Protein AF-0000000085016915 (afdb_homodimer)

Structure (mmCIF, N/CA/C/O backbone):
data_AF-0000000085016915-model_v1
#
loop_
_entity.id
_entity.type
_entity.pdbx_description
1 polymer 'Precorrin-3B C17-methyltransferase'
#
loop_
_atom_site.group_PDB
_atom_site.id
_atom_site.type_symbol
_atom_site.label_atom_id
_atom_site.label_alt_id
_atom_site.label_comp_id
_atom_site.label_asym_id
_atom_site.label_entity_id
_atom_site.label_seq_id
_atom_site.pdbx_PDB_ins_code
_atom_site.Cartn_x
_atom_site.Cartn_y
_atom_site.Cartn_z
_atom_site.occupancy
_atom_site.B_iso_or_equiv
_atom_site.auth_seq_id
_atom_site.auth_comp_id
_atom_site.auth_asym_id
_atom_site.auth_atom_id
_atom_site.pdbx_PDB_model_num
ATOM 1 N N . MET A 1 1 ? -6.438 33.406 -7.824 1 53.5 1 MET A N 1
ATOM 2 C CA . MET A 1 1 ? -6.91 32.062 -8.109 1 53.5 1 MET A CA 1
ATOM 3 C C . MET A 1 1 ? -6.578 31.109 -6.969 1 53.5 1 MET A C 1
ATOM 5 O O . MET A 1 1 ? -5.59 31.312 -6.258 1 53.5 1 MET A O 1
ATOM 9 N N . VAL A 1 2 ? -7.516 30.344 -6.555 1 69.5 2 VAL A N 1
ATOM 10 C CA . VAL A 1 2 ? -7.273 29.547 -5.352 1 69.5 2 VAL A CA 1
ATOM 11 C C . VAL A 1 2 ? -6.09 28.609 -5.578 1 69.5 2 VAL A C 1
ATOM 13 O O . VAL A 1 2 ? -5.988 27.969 -6.625 1 69.5 2 VAL A O 1
ATOM 16 N N . LYS A 1 3 ? -5.094 28.734 -4.688 1 90.44 3 LYS A N 1
ATOM 17 C CA . LYS A 1 3 ? -3.891 27.922 -4.809 1 90.44 3 LYS A CA 1
ATOM 18 C C . LYS A 1 3 ? -4.035 26.609 -4.035 1 90.44 3 LYS A C 1
ATOM 20 O O . LYS A 1 3 ? -4.961 26.453 -3.236 1 90.44 3 LYS A O 1
ATOM 25 N N . ILE A 1 4 ? -3.268 25.656 -4.523 1 97.62 4 ILE A N 1
ATOM 26 C CA . ILE A 1 4 ? -3.412 24.312 -3.98 1 97.62 4 ILE A CA 1
ATOM 27 C C . ILE A 1 4 ? -2.057 23.797 -3.498 1 97.62 4 ILE A C 1
ATOM 29 O O . ILE A 1 4 ? -1.033 24.031 -4.145 1 97.62 4 ILE A O 1
ATOM 33 N N . LEU A 1 5 ? -2.033 23.219 -2.342 1 98.81 5 LEU A N 1
ATOM 34 C CA . LEU A 1 5 ? -0.915 22.391 -1.915 1 98.81 5 LEU A CA 1
ATOM 35 C C . LEU A 1 5 ? -1.153 20.938 -2.281 1 98.81 5 LEU A C 1
ATOM 37 O O . LEU A 1 5 ? -2.029 20.281 -1.71 1 98.81 5 LEU A O 1
ATOM 41 N N . TYR A 1 6 ? -0.37 20.453 -3.234 1 98.81 6 TYR A N 1
ATOM 42 C CA . TYR A 1 6 ? -0.373 19.031 -3.578 1 98.81 6 TYR A CA 1
ATOM 43 C C . TYR A 1 6 ? 0.656 18.266 -2.752 1 98.81 6 TYR A C 1
ATOM 45 O O . TYR A 1 6 ? 1.83 18.641 -2.711 1 98.81 6 TYR A O 1
ATOM 53 N N . ILE A 1 7 ? 0.239 17.266 -2.055 1 98.88 7 ILE A N 1
ATOM 54 C CA . ILE A 1 7 ? 1.171 16.359 -1.405 1 98.88 7 ILE A CA 1
ATOM 55 C C . ILE A 1 7 ? 1.367 15.117 -2.273 1 98.88 7 ILE A C 1
ATOM 57 O O . ILE A 1 7 ? 0.506 14.234 -2.312 1 98.88 7 ILE A O 1
ATOM 61 N N . VAL A 1 8 ? 2.555 14.969 -2.854 1 98.81 8 VAL A N 1
ATOM 62 C CA . VAL A 1 8 ? 2.719 14.102 -4.012 1 98.81 8 VAL A CA 1
ATOM 63 C C . VAL A 1 8 ? 3.625 12.922 -3.652 1 98.81 8 VAL A C 1
ATOM 65 O O . VAL A 1 8 ? 4.773 13.125 -3.246 1 98.81 8 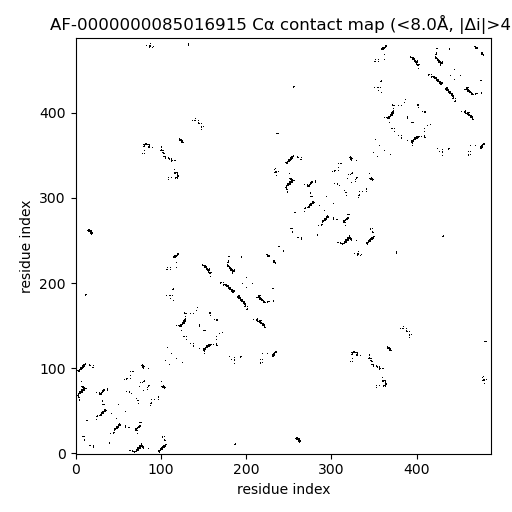VAL A O 1
ATOM 68 N N . GLY A 1 9 ? 3.043 11.711 -3.779 1 98.62 9 GLY A N 1
ATOM 69 C CA . GLY A 1 9 ? 3.871 10.523 -3.729 1 98.62 9 GLY A CA 1
ATOM 70 C C . GLY A 1 9 ? 4.504 10.18 -5.062 1 98.62 9 GLY A C 1
ATOM 71 O O . GLY A 1 9 ? 3.805 10.008 -6.062 1 98.62 9 GLY A O 1
ATOM 72 N N . ILE A 1 10 ? 5.84 9.938 -5.082 1 97.94 10 ILE A N 1
ATOM 73 C CA . ILE A 1 10 ? 6.5 9.695 -6.359 1 97.94 10 ILE A CA 1
ATOM 74 C C . ILE A 1 10 ? 7.023 8.266 -6.41 1 97.94 10 ILE A C 1
ATOM 76 O O . ILE A 1 10 ? 7.832 7.918 -7.277 1 97.94 10 ILE A O 1
ATOM 80 N N . GLY A 1 11 ? 6.562 7.418 -5.508 1 97.06 11 GLY A N 1
ATOM 81 C CA . GLY A 1 11 ? 7.117 6.078 -5.406 1 97.06 11 GLY A CA 1
ATOM 82 C C . GLY A 1 11 ? 8.602 6.07 -5.09 1 97.06 11 GLY A C 1
ATOM 83 O O . GLY A 1 11 ? 9.047 6.723 -4.145 1 97.06 11 GLY A O 1
ATOM 84 N N . SER A 1 12 ? 9.398 5.246 -5.703 1 93.62 12 SER A N 1
ATOM 85 C CA . SER A 1 12 ? 10.844 5.234 -5.539 1 93.62 12 SER A CA 1
ATOM 86 C C . SER A 1 12 ? 11.531 6.078 -6.609 1 93.62 12 SER A C 1
ATOM 88 O O . SER A 1 12 ? 12.727 5.918 -6.859 1 93.62 12 SER A O 1
ATOM 90 N N . GLY A 1 13 ? 10.758 6.809 -7.223 1 85.56 13 GLY A N 1
ATOM 91 C CA . GLY A 1 13 ? 11.297 7.656 -8.273 1 85.56 13 GLY A CA 1
ATOM 92 C C . GLY A 1 13 ? 10.875 7.215 -9.664 1 85.56 13 GLY A C 1
ATOM 93 O O . GLY A 1 13 ? 10.109 6.266 -9.82 1 85.56 13 GLY A O 1
ATOM 94 N N . GLU A 1 14 ? 11.266 7.746 -10.703 1 85.75 14 GLU A N 1
ATOM 95 C CA . GLU A 1 14 ? 11.055 7.801 -12.148 1 85.75 14 GLU A CA 1
ATOM 96 C C . GLU A 1 14 ? 10.125 6.684 -12.617 1 85.75 14 GLU A C 1
ATOM 98 O O . GLU A 1 14 ? 8.977 6.934 -12.969 1 85.75 14 GLU A O 1
ATOM 103 N N . LYS A 1 15 ? 10.5 5.359 -12.477 1 94.44 15 LYS A N 1
ATOM 104 C CA . LYS A 1 15 ? 9.727 4.301 -13.125 1 94.44 15 LYS A CA 1
ATOM 105 C C . LYS A 1 15 ? 8.414 4.051 -12.398 1 94.44 15 LYS A C 1
ATOM 107 O O . LYS A 1 15 ? 7.461 3.531 -12.984 1 94.44 15 LYS A O 1
ATOM 112 N N . PHE A 1 16 ? 8.312 4.598 -11.133 1 96.75 16 PHE A N 1
ATOM 113 C CA . PHE A 1 16 ? 7.129 4.328 -10.328 1 96.75 16 PHE A CA 1
ATOM 114 C C . PHE A 1 16 ? 6.227 5.555 -10.266 1 96.75 16 PHE A C 1
ATOM 116 O O . PHE A 1 16 ? 5.184 5.535 -9.602 1 96.75 16 PHE A O 1
ATOM 123 N N . LEU A 1 17 ? 6.664 6.578 -10.961 1 97.56 17 LEU A N 1
ATOM 124 C CA . LEU A 1 17 ? 5.891 7.816 -11 1 97.56 17 LEU A CA 1
ATOM 125 C C . LEU A 1 17 ? 4.574 7.613 -11.734 1 97.56 17 LEU A C 1
ATOM 127 O O . LEU A 1 17 ? 4.551 7.047 -12.828 1 97.56 17 LEU A O 1
ATOM 131 N N . THR A 1 18 ? 3.449 8.023 -11.117 1 98.12 18 THR A N 1
ATOM 132 C CA . THR A 1 18 ? 2.145 7.918 -11.766 1 98.12 18 THR A CA 1
ATOM 133 C C . THR A 1 18 ? 1.938 9.062 -12.75 1 98.12 18 THR A C 1
ATOM 135 O O . THR A 1 18 ? 2.607 10.094 -12.664 1 98.12 18 THR A O 1
ATOM 138 N N . LYS A 1 19 ? 0.995 8.859 -13.609 1 97.12 19 LYS A N 1
ATOM 139 C CA . LYS A 1 19 ? 0.66 9.906 -14.562 1 97.12 19 LYS A CA 1
ATOM 140 C C . LYS A 1 19 ? 0.18 11.172 -13.844 1 97.12 19 LYS A C 1
ATOM 142 O O . LYS A 1 19 ? 0.565 12.281 -14.211 1 97.12 19 LYS A O 1
ATOM 147 N N . GLU A 1 20 ? -0.612 10.992 -12.859 1 97.75 20 GLU A N 1
ATOM 148 C CA . GLU A 1 20 ? -1.134 12.133 -12.109 1 97.75 20 GLU A CA 1
ATOM 149 C C . GLU A 1 20 ? -0.011 12.891 -11.406 1 97.75 20 GLU A C 1
ATOM 151 O O . GLU A 1 20 ? 0.02 14.117 -11.422 1 97.75 20 GLU A O 1
ATOM 156 N N . ALA A 1 21 ? 0.894 12.148 -10.781 1 98.31 21 ALA A N 1
ATOM 157 C CA . ALA A 1 21 ? 2.025 12.789 -10.109 1 98.31 21 ALA A CA 1
ATOM 158 C C . ALA A 1 21 ? 2.867 13.586 -11.094 1 98.31 21 ALA A C 1
ATOM 160 O O . ALA A 1 21 ? 3.26 14.727 -10.812 1 98.31 21 ALA A O 1
ATOM 161 N N . GLU A 1 22 ? 3.129 13 -12.188 1 97.5 22 GLU A N 1
ATOM 162 C CA . GLU A 1 22 ? 3.924 13.664 -13.211 1 97.5 22 GLU A CA 1
ATOM 163 C C . GLU A 1 22 ? 3.248 14.953 -13.688 1 97.5 22 GLU A C 1
ATOM 165 O O . GLU A 1 22 ? 3.904 15.984 -13.836 1 97.5 22 GLU A O 1
ATOM 170 N N . GLU A 1 23 ? 1.986 14.852 -13.977 1 97.69 23 GLU A N 1
ATOM 171 C CA . GLU A 1 23 ? 1.222 16.016 -14.422 1 97.69 23 GLU A CA 1
ATOM 172 C C . GLU A 1 23 ? 1.3 17.156 -13.406 1 97.69 23 GLU A C 1
ATOM 174 O O . GLU A 1 23 ? 1.503 18.312 -13.781 1 97.69 23 GLU A O 1
ATOM 179 N N . ILE A 1 24 ? 1.139 16.844 -12.18 1 98.25 24 ILE A N 1
ATOM 180 C CA . ILE A 1 24 ? 1.139 17.844 -11.117 1 98.25 24 ILE A CA 1
ATOM 181 C C . ILE A 1 24 ? 2.527 18.469 -10.992 1 98.25 24 ILE A C 1
ATOM 183 O O . ILE A 1 24 ? 2.66 19.688 -10.906 1 98.25 24 ILE A O 1
ATOM 187 N N . LEU A 1 25 ? 3.564 17.656 -11.039 1 98.25 25 LEU A N 1
ATOM 188 C CA . LEU A 1 25 ? 4.926 18.156 -10.891 1 98.25 25 LEU A CA 1
ATOM 189 C C . LEU A 1 25 ? 5.297 19.078 -12.055 1 98.25 25 LEU A C 1
ATOM 191 O O . LEU A 1 25 ? 6.113 19.984 -11.898 1 98.25 25 LEU A O 1
ATOM 195 N N . ASN A 1 26 ? 4.676 18.875 -13.172 1 98.12 26 ASN A N 1
ATOM 196 C CA . ASN A 1 26 ? 4.934 19.703 -14.344 1 98.12 26 ASN A CA 1
ATOM 197 C C . ASN A 1 26 ? 4.219 21.047 -14.25 1 98.12 26 ASN A C 1
ATOM 199 O O . ASN A 1 26 ? 4.625 22.031 -14.891 1 98.12 26 ASN A O 1
ATOM 203 N N . LYS A 1 27 ? 3.225 21.156 -13.453 1 97.56 27 LYS A N 1
ATOM 204 C CA . LYS A 1 27 ? 2.379 22.344 -13.555 1 97.56 27 LYS A CA 1
ATOM 205 C C . LYS A 1 27 ? 2.541 23.25 -12.336 1 97.56 27 LYS A C 1
ATOM 207 O O . LYS A 1 27 ? 2.197 24.438 -12.383 1 97.56 27 LYS A O 1
ATOM 212 N N . VAL A 1 28 ? 3.061 22.781 -11.227 1 98.5 28 VAL A N 1
ATOM 213 C CA . VAL A 1 28 ? 3.125 23.547 -9.992 1 98.5 28 VAL A CA 1
ATOM 214 C C . VAL A 1 28 ? 4.137 24.688 -10.141 1 98.5 28 VAL A C 1
ATOM 216 O O . VAL A 1 28 ? 4.965 24.672 -11.055 1 98.5 28 VAL A O 1
ATOM 219 N N . ASP A 1 29 ? 3.992 25.641 -9.227 1 98.56 29 ASP A N 1
ATOM 220 C CA . ASP A 1 29 ? 4.883 26.797 -9.219 1 98.56 29 ASP A CA 1
ATOM 221 C C . ASP A 1 29 ? 6.141 26.531 -8.398 1 98.56 29 ASP A C 1
ATOM 223 O O . ASP A 1 29 ? 7.18 27.156 -8.617 1 98.56 29 ASP A O 1
ATOM 227 N N . LEU A 1 30 ? 6.047 25.641 -7.496 1 98.81 30 LEU A N 1
ATOM 228 C CA . LEU A 1 30 ? 7.125 25.359 -6.551 1 98.81 30 LEU A CA 1
ATOM 229 C C . LEU A 1 30 ? 7.078 23.906 -6.086 1 98.81 30 LEU A C 1
ATOM 231 O O . LEU A 1 30 ? 5.996 23.375 -5.82 1 98.81 30 LEU A O 1
ATOM 235 N N . ILE A 1 31 ? 8.25 23.297 -5.992 1 98.88 31 ILE A N 1
ATOM 236 C CA . ILE A 1 31 ? 8.391 21.969 -5.406 1 98.88 31 ILE A CA 1
ATOM 237 C C . ILE A 1 31 ? 9.133 22.062 -4.074 1 98.88 31 ILE A C 1
ATOM 239 O O . ILE A 1 31 ? 10.172 22.734 -3.979 1 98.88 31 ILE A O 1
ATOM 243 N N . VAL A 1 32 ? 8.594 21.516 -3.035 1 98.88 32 VAL A N 1
ATOM 244 C CA . VAL A 1 32 ? 9.188 21.406 -1.707 1 98.88 32 VAL A CA 1
ATOM 245 C C . VAL A 1 32 ? 9.469 19.938 -1.39 1 98.88 32 VAL A C 1
ATOM 247 O O . VAL A 1 32 ? 8.594 19.094 -1.533 1 98.88 32 VAL A O 1
ATOM 250 N N . CYS A 1 33 ? 10.75 19.641 -0.994 1 98.12 33 CYS A N 1
ATOM 251 C CA . CYS A 1 33 ? 11.055 18.25 -0.702 1 98.12 33 CYS A CA 1
ATOM 252 C C . CYS A 1 33 ? 12.281 18.125 0.188 1 98.12 33 CYS A C 1
ATOM 254 O O . CYS A 1 33 ? 12.93 19.125 0.491 1 98.12 33 CYS A O 1
ATOM 256 N N . TYR A 1 34 ? 12.453 16.906 0.737 1 97.12 34 TYR A N 1
ATOM 257 C CA . TYR A 1 34 ? 13.719 16.547 1.373 1 97.12 34 TYR A CA 1
ATOM 258 C C . TYR A 1 34 ? 14.875 16.641 0.39 1 97.12 34 TYR A C 1
ATOM 260 O O . TYR A 1 34 ? 14.742 16.266 -0.777 1 97.12 34 TYR A O 1
ATOM 268 N N . SER A 1 35 ? 15.969 17.094 0.905 1 97.44 35 SER A N 1
ATOM 269 C CA . SER A 1 35 ? 17.125 17.312 0.035 1 97.44 35 SER A CA 1
ATOM 270 C C . SER A 1 35 ? 17.5 16.031 -0.709 1 97.44 35 SER A C 1
ATOM 272 O O . SER A 1 35 ? 17.953 16.078 -1.852 1 97.44 35 SER A O 1
ATOM 274 N N . GLY A 1 36 ? 17.297 14.906 -0.081 1 93.56 36 GLY A N 1
ATOM 275 C CA . GLY A 1 36 ? 17.641 13.625 -0.691 1 93.56 36 GLY A CA 1
ATOM 276 C C . GLY A 1 36 ? 16.719 13.258 -1.844 1 93.56 36 GLY A C 1
ATOM 277 O O . GLY A 1 36 ? 17.031 12.352 -2.619 1 93.56 36 GLY A O 1
ATOM 278 N N . TYR A 1 37 ? 15.633 14 -1.996 1 95.06 37 TYR A N 1
ATOM 279 C CA . TYR A 1 37 ? 14.672 13.688 -3.047 1 95.06 37 TYR A CA 1
ATOM 280 C C . TYR A 1 37 ? 14.82 14.641 -4.223 1 95.06 37 TYR A C 1
ATOM 282 O O . TYR A 1 37 ? 14.164 14.469 -5.258 1 95.06 37 TYR A O 1
ATOM 290 N N . LYS A 1 38 ? 15.648 15.633 -4.113 1 96.69 38 LYS A N 1
ATOM 291 C CA . LYS A 1 38 ? 15.812 16.656 -5.141 1 96.69 38 LYS A CA 1
ATOM 292 C C . LYS A 1 38 ? 16.141 16.031 -6.492 1 96.69 38 LYS A C 1
ATOM 294 O O . LYS A 1 38 ? 15.641 16.469 -7.527 1 96.69 38 LYS A O 1
ATOM 299 N N . LYS A 1 39 ? 16.953 14.984 -6.539 1 95.12 39 LYS A N 1
ATOM 300 C CA . LYS A 1 39 ? 17.406 14.344 -7.77 1 95.12 39 LYS A CA 1
ATOM 301 C C . LYS A 1 39 ? 16.234 13.789 -8.57 1 95.12 39 LYS A C 1
ATOM 303 O O . LYS A 1 39 ? 16.328 13.641 -9.789 1 95.12 39 LYS A O 1
ATOM 308 N N . TYR A 1 40 ? 15.164 13.562 -7.906 1 95.38 40 TYR A N 1
ATOM 309 C CA . TYR A 1 40 ? 14.016 12.961 -8.578 1 95.38 40 TYR A CA 1
ATOM 310 C C . TYR A 1 40 ? 13.125 14.023 -9.195 1 95.38 40 TYR A C 1
ATOM 312 O O . TYR A 1 40 ? 12.258 13.719 -10.023 1 95.38 40 TYR A O 1
ATOM 320 N N . VAL A 1 41 ? 13.305 15.312 -8.82 1 97.25 41 VAL A N 1
ATOM 321 C CA . VAL A 1 41 ? 12.297 16.281 -9.219 1 97.25 41 VAL A CA 1
ATOM 322 C C . VAL A 1 41 ? 12.953 17.453 -9.953 1 97.25 41 VAL A C 1
ATOM 324 O O . VAL A 1 41 ? 12.266 18.312 -10.516 1 97.25 41 VAL A O 1
ATOM 327 N N . GLU A 1 42 ? 14.227 17.484 -10.062 1 97.31 42 GLU A N 1
ATOM 328 C CA . GLU A 1 42 ? 14.938 18.578 -10.719 1 97.31 42 GLU A CA 1
ATOM 329 C C . GLU A 1 42 ? 14.594 18.656 -12.203 1 97.31 42 GLU A C 1
ATOM 331 O O . GLU A 1 42 ? 14.594 19.75 -12.781 1 97.31 42 GLU A O 1
ATOM 336 N N . LYS A 1 43 ? 14.242 17.609 -12.766 1 96.88 43 LYS A N 1
ATOM 337 C CA . LYS A 1 43 ? 13.969 17.531 -14.195 1 96.88 43 LYS A CA 1
ATOM 338 C C . LYS A 1 43 ? 12.758 18.375 -14.57 1 96.88 43 LYS A C 1
ATOM 340 O O . LYS A 1 43 ? 12.578 18.703 -15.742 1 96.88 43 LYS A O 1
ATOM 345 N N . TYR A 1 44 ? 11.977 18.703 -13.664 1 97.69 44 TYR A N 1
ATOM 346 C CA . TYR A 1 44 ? 10.742 19.422 -13.977 1 97.69 44 TYR A CA 1
ATOM 347 C C . TYR A 1 44 ? 11 20.922 -14.117 1 97.69 44 TYR A C 1
ATOM 349 O O . TYR A 1 44 ? 10.094 21.672 -14.469 1 97.69 44 TYR A O 1
ATOM 357 N N . ASN A 1 45 ? 12.18 21.391 -13.828 1 97.94 45 ASN A N 1
ATOM 358 C CA . ASN A 1 45 ? 12.641 22.766 -14.047 1 97.94 45 ASN A CA 1
ATOM 359 C C . ASN A 1 45 ? 11.742 23.766 -13.336 1 97.94 45 ASN A C 1
ATOM 361 O O . ASN A 1 45 ? 11.32 24.766 -13.938 1 97.94 45 ASN A O 1
ATOM 365 N N . LYS A 1 46 ? 11.328 23.406 -12.117 1 98.38 46 LYS A N 1
ATOM 366 C CA . LYS A 1 46 ? 10.609 24.297 -11.211 1 98.38 46 LYS A CA 1
ATOM 367 C C . LYS A 1 46 ? 11.516 24.766 -10.07 1 98.38 46 LYS A C 1
ATOM 369 O O . LYS A 1 46 ? 12.484 24.078 -9.727 1 98.38 46 LYS A O 1
ATOM 374 N N . PRO A 1 47 ? 11.242 26.031 -9.547 1 98.62 47 PRO A N 1
ATOM 375 C CA . PRO A 1 47 ? 11.914 26.328 -8.281 1 98.62 47 PRO A CA 1
ATOM 376 C C . PRO A 1 47 ? 11.742 25.219 -7.242 1 98.62 47 PRO A C 1
ATOM 378 O O . PRO A 1 47 ? 10.664 24.625 -7.141 1 98.62 47 PRO A O 1
ATOM 381 N N . ILE A 1 48 ? 12.859 24.875 -6.504 1 98.69 48 ILE A N 1
ATOM 382 C CA . ILE A 1 48 ? 12.844 23.812 -5.512 1 98.69 48 ILE A CA 1
ATOM 383 C C . ILE A 1 48 ? 13.328 24.359 -4.164 1 98.69 48 ILE A C 1
ATOM 385 O O . ILE A 1 48 ? 14.352 25.031 -4.094 1 98.69 48 ILE A O 1
ATOM 389 N N . PHE A 1 49 ? 12.547 24.094 -3.127 1 98.62 49 PHE A N 1
ATOM 390 C CA . PHE A 1 49 ? 12.953 24.344 -1.745 1 98.62 49 PHE A CA 1
ATOM 391 C C . PHE A 1 49 ? 13.188 23.016 -1.017 1 98.62 49 PHE A C 1
ATOM 393 O O . PHE A 1 49 ? 12.359 22.109 -1.092 1 98.62 49 PHE A O 1
ATOM 400 N N . THR A 1 50 ? 14.32 22.891 -0.325 1 98.12 50 THR A N 1
ATOM 401 C CA . THR A 1 50 ? 14.625 21.641 0.367 1 98.12 50 THR A CA 1
ATOM 402 C C . THR A 1 50 ? 14.992 21.906 1.823 1 98.12 50 THR A C 1
ATOM 404 O O . THR A 1 50 ? 15.375 23.016 2.18 1 98.12 50 THR A O 1
ATOM 407 N N . THR A 1 51 ? 14.688 21.016 2.627 1 96.56 51 THR A N 1
ATOM 408 C CA . THR A 1 51 ? 15.234 20.938 3.977 1 96.56 51 THR A CA 1
ATOM 409 C C . THR A 1 51 ? 15.953 19.609 4.191 1 96.56 51 THR A C 1
ATOM 411 O O . THR A 1 51 ? 15.766 18.672 3.426 1 96.56 51 THR A O 1
ATOM 414 N N . GLY A 1 52 ? 16.812 19.594 5.227 1 92.62 52 GLY A N 1
ATOM 415 C CA . GLY A 1 52 ? 17.5 18.375 5.582 1 92.62 52 GLY A CA 1
ATOM 416 C C . GLY A 1 52 ? 16.656 17.422 6.406 1 92.62 52 GLY A C 1
ATOM 417 O O . GLY A 1 52 ? 15.438 17.594 6.5 1 92.62 52 GLY A O 1
ATOM 418 N N . MET A 1 53 ? 17.391 16.469 6.969 1 86.69 53 MET A N 1
ATOM 419 C CA . MET A 1 53 ? 16.75 15.469 7.801 1 86.69 53 MET A CA 1
ATOM 420 C C . MET A 1 53 ? 16.234 16.078 9.102 1 86.69 53 MET A C 1
ATOM 422 O O . MET A 1 53 ? 16.828 17.031 9.617 1 86.69 53 MET A O 1
ATOM 426 N N . LYS A 1 54 ? 15.125 15.594 9.664 1 87.44 54 LYS A N 1
ATOM 427 C CA . LYS A 1 54 ? 14.516 15.969 10.93 1 87.44 54 LYS A CA 1
ATOM 428 C C . LYS A 1 54 ? 13.969 17.391 10.883 1 87.44 54 LYS A C 1
ATOM 430 O O . LYS A 1 54 ? 13.867 18.062 11.922 1 87.44 54 LYS A O 1
ATOM 435 N N . LYS A 1 55 ? 13.633 17.828 9.719 1 95 55 LYS A N 1
ATOM 436 C CA . LYS A 1 55 ? 13.07 19.156 9.531 1 95 55 LYS A CA 1
ATOM 437 C C . LYS A 1 55 ? 11.703 19.094 8.844 1 95 55 LYS A C 1
ATOM 439 O O . LYS A 1 55 ? 11.375 19.953 8.031 1 95 55 LYS A O 1
ATOM 444 N N . GLU A 1 56 ? 10.977 18.031 9.164 1 96.56 56 GLU A N 1
ATOM 445 C CA . GLU A 1 56 ? 9.664 17.797 8.562 1 96.56 56 GLU A CA 1
ATOM 446 C C . GLU A 1 56 ? 8.703 18.938 8.867 1 96.56 56 GLU A C 1
ATOM 448 O O . GLU A 1 56 ? 7.977 19.391 7.98 1 96.56 56 GLU A O 1
ATOM 453 N N . ILE A 1 57 ? 8.672 19.422 10.094 1 97.38 57 ILE A N 1
ATOM 454 C CA . ILE A 1 57 ? 7.758 20.484 10.484 1 97.38 57 ILE A CA 1
ATOM 455 C C . ILE A 1 57 ? 8.07 21.766 9.695 1 97.38 57 ILE A C 1
ATOM 457 O O . ILE A 1 57 ? 7.164 22.391 9.141 1 97.38 57 ILE A O 1
ATOM 461 N N . GLU A 1 58 ? 9.32 22.062 9.594 1 97.5 58 GLU A N 1
ATOM 462 C CA . GLU A 1 58 ? 9.75 23.219 8.82 1 97.5 58 GLU A CA 1
ATOM 463 C C . GLU A 1 58 ? 9.359 23.078 7.352 1 97.5 58 GLU A C 1
ATOM 465 O O . GLU A 1 58 ? 8.867 24.016 6.742 1 97.5 58 GLU A O 1
ATOM 470 N N . ARG A 1 59 ? 9.594 21.984 6.816 1 98.25 59 ARG A N 1
ATOM 471 C CA . ARG A 1 59 ? 9.297 21.703 5.418 1 98.25 59 ARG A CA 1
ATOM 472 C C . ARG A 1 59 ? 7.812 21.875 5.125 1 98.25 59 ARG A C 1
ATOM 474 O O . ARG A 1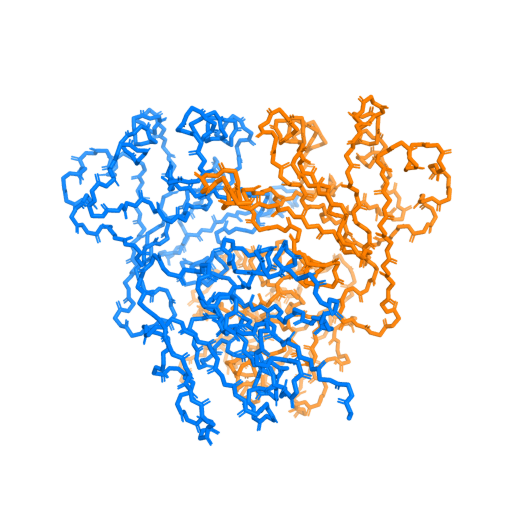 59 ? 7.438 22.5 4.133 1 98.25 59 ARG A O 1
ATOM 481 N N . VAL A 1 60 ? 7.004 21.328 5.984 1 98.56 60 VAL A N 1
ATOM 482 C CA . VAL A 1 60 ? 5.559 21.391 5.797 1 98.56 60 VAL A CA 1
ATOM 483 C C . VAL A 1 60 ? 5.074 22.828 5.988 1 98.56 60 VAL A C 1
ATOM 485 O O . VAL A 1 60 ? 4.234 23.312 5.227 1 98.56 60 VAL A O 1
ATOM 488 N N . LYS A 1 61 ? 5.555 23.531 7.004 1 98.19 61 LYS A N 1
ATOM 489 C CA . LYS A 1 61 ? 5.176 24.922 7.223 1 98.19 61 LYS A CA 1
ATOM 490 C C . LYS A 1 61 ? 5.512 25.781 6.008 1 98.19 61 LYS A C 1
ATOM 492 O O . LYS A 1 61 ? 4.715 26.625 5.602 1 98.19 61 LYS A O 1
ATOM 497 N N . LYS A 1 62 ? 6.691 25.516 5.473 1 98.31 62 LYS A N 1
ATOM 498 C CA . LYS A 1 62 ? 7.102 26.25 4.277 1 98.31 62 LYS A CA 1
ATOM 499 C C . LYS A 1 62 ? 6.145 25.984 3.117 1 98.31 62 LYS A C 1
ATOM 501 O O . LYS A 1 62 ? 5.738 26.906 2.418 1 98.31 62 LYS A O 1
ATOM 506 N N . ALA A 1 63 ? 5.863 24.719 2.889 1 98.69 63 ALA A N 1
ATOM 507 C CA . ALA A 1 63 ? 4.949 24.359 1.812 1 98.69 63 ALA A CA 1
ATOM 508 C C . ALA A 1 63 ? 3.594 25.031 1.983 1 98.69 63 ALA A C 1
ATOM 510 O O . ALA A 1 63 ? 3.039 25.578 1.023 1 98.69 63 ALA A O 1
ATOM 511 N N . LEU A 1 64 ? 3.068 25.031 3.191 1 98.56 64 LEU A N 1
ATOM 512 C CA . LEU A 1 64 ? 1.783 25.656 3.482 1 98.56 64 LEU A CA 1
ATOM 513 C C . LEU A 1 64 ? 1.848 27.156 3.258 1 98.56 64 LEU A C 1
ATOM 515 O O . LEU A 1 64 ? 0.938 27.75 2.666 1 98.56 64 LEU A O 1
ATOM 519 N N . GLU A 1 65 ? 2.875 27.75 3.748 1 98.06 65 GLU A N 1
ATOM 520 C CA . GLU A 1 65 ? 3.045 29.188 3.58 1 98.06 65 GLU A CA 1
ATOM 521 C C . GLU A 1 65 ? 3.074 29.578 2.104 1 98.06 65 GLU A C 1
ATOM 523 O O . GLU A 1 65 ? 2.383 30.5 1.684 1 98.06 65 GLU A O 1
ATOM 528 N N . GLU A 1 66 ? 3.822 28.859 1.327 1 98.12 66 GLU A N 1
ATOM 529 C CA . GLU A 1 66 ? 3.967 29.156 -0.095 1 98.12 66 GLU A CA 1
ATOM 530 C C . GLU A 1 66 ? 2.67 28.875 -0.852 1 98.12 66 GLU A C 1
ATOM 532 O O . GLU A 1 66 ? 2.375 29.547 -1.851 1 98.12 66 GLU A O 1
ATOM 537 N N . ALA A 1 67 ? 1.921 27.953 -0.392 1 98.19 67 ALA A N 1
ATOM 538 C CA . ALA A 1 67 ? 0.688 27.547 -1.062 1 98.19 67 ALA A CA 1
ATOM 539 C C . ALA A 1 67 ? -0.389 28.625 -0.922 1 98.19 67 ALA A C 1
ATOM 541 O O . ALA A 1 67 ? -1.448 28.531 -1.547 1 98.19 67 ALA A O 1
ATOM 542 N N . LYS A 1 68 ? -0.191 29.641 -0.14 1 96.88 68 LYS A N 1
ATOM 543 C CA . LYS A 1 68 ? -1.13 30.766 -0.005 1 96.88 68 LYS A CA 1
ATOM 544 C C . LYS A 1 68 ? -1.279 31.516 -1.321 1 96.88 68 LYS A C 1
ATOM 546 O O . LYS A 1 68 ? -2.336 32.094 -1.598 1 96.88 68 LYS A O 1
ATOM 551 N N . ASP A 1 69 ? -0.225 31.453 -2.133 1 96 69 ASP A N 1
ATOM 552 C CA . ASP A 1 69 ? -0.317 32.25 -3.357 1 96 69 ASP A CA 1
ATOM 553 C C . ASP A 1 69 ? 0.337 31.516 -4.531 1 96 69 ASP A C 1
ATOM 555 O O . ASP A 1 69 ? 0.425 32.062 -5.633 1 96 69 ASP A O 1
ATOM 559 N N . LYS A 1 70 ? 0.875 30.281 -4.312 1 97.5 70 LYS A N 1
ATOM 560 C CA . LYS A 1 70 ? 1.463 29.438 -5.348 1 97.5 70 LYS A CA 1
ATOM 561 C C . LYS A 1 70 ? 0.85 28.047 -5.332 1 97.5 70 LYS A C 1
ATOM 563 O O . LYS A 1 70 ? 0.395 27.562 -4.289 1 97.5 70 LYS A O 1
ATOM 568 N N . ASP A 1 71 ? 0.759 27.406 -6.5 1 98.56 71 ASP A N 1
ATOM 569 C CA . ASP A 1 71 ? 0.591 25.953 -6.508 1 98.56 71 ASP A CA 1
ATOM 570 C C . ASP A 1 71 ? 1.883 25.25 -6.098 1 98.56 71 ASP A C 1
ATOM 572 O O . ASP A 1 71 ? 2.916 25.406 -6.75 1 98.56 71 ASP A O 1
ATOM 576 N N . VAL A 1 72 ? 1.794 24.484 -5.055 1 98.88 72 VAL A N 1
ATOM 577 C CA . VAL A 1 72 ? 2.992 23.891 -4.469 1 98.88 72 VAL A CA 1
ATOM 578 C C . VAL A 1 72 ? 2.861 22.375 -4.457 1 98.88 72 VAL A C 1
ATOM 580 O O . VAL A 1 72 ? 1.782 21.844 -4.184 1 98.88 72 VAL A O 1
ATOM 583 N N . ALA A 1 73 ? 3.922 21.703 -4.789 1 98.88 73 ALA A N 1
ATOM 584 C CA . ALA A 1 73 ? 4.016 20.25 -4.582 1 98.88 73 ALA A CA 1
ATOM 585 C C . ALA A 1 73 ? 4.953 19.938 -3.42 1 98.88 73 ALA A C 1
ATOM 587 O O . ALA A 1 73 ? 6.141 20.266 -3.461 1 98.88 73 ALA A O 1
ATOM 588 N N . LEU A 1 74 ? 4.418 19.406 -2.385 1 98.88 74 LEU A N 1
ATOM 589 C CA . LEU A 1 74 ? 5.207 18.781 -1.327 1 98.88 74 LEU A CA 1
ATOM 590 C C . LEU A 1 74 ? 5.449 17.312 -1.631 1 98.88 74 LEU A C 1
ATOM 592 O O . LEU A 1 74 ? 4.527 16.5 -1.544 1 98.88 74 LEU A O 1
ATOM 596 N N . VAL A 1 75 ? 6.719 16.953 -1.875 1 98.5 75 VAL A N 1
ATOM 597 C CA . VAL A 1 75 ? 7.035 15.672 -2.477 1 98.5 75 VAL A CA 1
ATOM 598 C C . VAL A 1 75 ? 7.496 14.695 -1.394 1 98.5 75 VAL A C 1
ATOM 600 O O . VAL A 1 75 ? 8.297 15.055 -0.524 1 98.5 75 VAL A O 1
ATOM 603 N N . SER A 1 76 ? 6.938 13.531 -1.467 1 96.44 76 SER A N 1
ATOM 604 C CA . SER A 1 76 ? 7.332 12.375 -0.667 1 96.44 76 SER A CA 1
ATOM 605 C C . SER A 1 76 ? 7.695 11.188 -1.553 1 96.44 76 SER A C 1
ATOM 607 O O . SER A 1 76 ? 7.129 11.016 -2.637 1 96.44 76 SER A O 1
ATOM 609 N N . THR A 1 77 ? 8.719 10.43 -1.112 1 95.5 77 THR A N 1
ATOM 610 C CA . THR A 1 77 ? 8.898 9.133 -1.758 1 95.5 77 THR A CA 1
ATOM 611 C C . THR A 1 77 ? 7.855 8.133 -1.268 1 95.5 77 THR A C 1
ATOM 613 O O . THR A 1 77 ? 7.238 8.336 -0.22 1 95.5 77 THR A O 1
ATOM 616 N N . GLY A 1 78 ? 7.648 7.105 -2.037 1 97.38 78 GLY A N 1
ATOM 617 C CA . GLY A 1 78 ? 6.57 6.188 -1.705 1 97.38 78 GLY A CA 1
ATOM 618 C C . GLY A 1 78 ? 5.195 6.824 -1.79 1 97.38 78 GLY A C 1
ATOM 619 O O . GLY A 1 78 ? 4.852 7.438 -2.801 1 97.38 78 GLY A O 1
ATOM 620 N N . ASP A 1 79 ? 4.418 6.652 -0.819 1 98.5 79 ASP A N 1
ATOM 621 C CA . ASP A 1 79 ? 3.088 7.23 -0.661 1 98.5 79 ASP A CA 1
ATOM 622 C C . ASP A 1 79 ? 3.062 8.258 0.469 1 98.5 79 ASP A C 1
ATOM 624 O O . ASP A 1 79 ? 3.594 8.008 1.553 1 98.5 79 ASP A O 1
ATOM 628 N N . PRO A 1 80 ? 2.436 9.398 0.22 1 98.44 80 PRO A N 1
ATOM 629 C CA . PRO A 1 80 ? 2.502 10.469 1.218 1 98.44 80 PRO A CA 1
ATOM 630 C C . PRO A 1 80 ? 1.688 10.156 2.473 1 98.44 80 PRO A C 1
ATOM 632 O O . PRO A 1 80 ? 1.794 10.875 3.473 1 98.44 80 PRO A O 1
ATOM 635 N N . THR A 1 81 ? 0.854 9.156 2.424 1 98.69 81 THR A N 1
ATOM 636 C CA . THR A 1 81 ? 0.023 8.812 3.574 1 98.69 81 THR A CA 1
ATOM 637 C C . THR A 1 81 ? 0.584 7.598 4.305 1 98.69 81 THR A C 1
ATOM 639 O O . THR A 1 81 ? -0.051 7.07 5.219 1 98.69 81 THR A O 1
ATOM 642 N N . ILE A 1 82 ? 1.681 7.074 3.969 1 98.75 82 ILE A N 1
ATOM 643 C CA . ILE A 1 82 ? 2.361 6.012 4.695 1 98.75 82 ILE A CA 1
ATOM 644 C C . ILE A 1 82 ? 3.668 6.539 5.281 1 98.75 82 ILE A C 1
ATOM 646 O O . ILE A 1 82 ? 4.68 6.617 4.582 1 98.75 82 ILE A O 1
ATOM 650 N N . TYR A 1 83 ? 3.598 6.918 6.5 1 98 83 TYR A N 1
ATOM 651 C CA . TYR A 1 83 ? 4.691 7.512 7.262 1 98 83 TYR A CA 1
ATOM 652 C C . TYR A 1 83 ? 5.203 8.773 6.586 1 98 83 TYR A C 1
ATOM 654 O O . TYR A 1 83 ? 6.395 9.086 6.66 1 98 83 TYR A O 1
ATOM 662 N N . GLY A 1 84 ? 4.371 9.406 5.812 1 97.31 84 GLY A N 1
ATOM 663 C CA . GLY A 1 84 ? 4.73 10.617 5.094 1 97.31 84 GLY A CA 1
ATOM 664 C C . GLY A 1 84 ? 4.25 11.883 5.777 1 97.31 84 GLY A C 1
ATOM 665 O O . GLY A 1 84 ? 3.959 11.875 6.977 1 97.31 84 GLY A O 1
ATOM 666 N N . LEU A 1 85 ? 4.148 12.961 4.984 1 98.31 85 LEU A N 1
ATOM 667 C CA . LEU A 1 85 ? 3.957 14.281 5.574 1 98.31 85 LEU A CA 1
ATOM 668 C C . LEU A 1 85 ? 2.514 14.75 5.406 1 98.31 85 LEU A C 1
ATOM 670 O O . LEU A 1 85 ? 2.158 15.844 5.844 1 98.31 85 LEU A O 1
ATOM 674 N N . ALA A 1 86 ? 1.627 13.914 4.805 1 98.81 86 ALA A N 1
ATOM 675 C CA . ALA A 1 86 ? 0.264 14.352 4.516 1 98.81 86 ALA A CA 1
ATOM 676 C C . ALA A 1 86 ? -0.492 14.68 5.801 1 98.81 86 ALA A C 1
ATOM 678 O O . ALA A 1 86 ? -1.17 15.703 5.887 1 98.81 86 ALA A O 1
ATOM 679 N N . SER A 1 87 ? -0.366 13.789 6.805 1 98.69 87 SER A N 1
ATOM 680 C CA . SER A 1 87 ? -1.082 14.047 8.047 1 98.69 87 SER A CA 1
ATOM 681 C C . SER A 1 87 ? -0.593 15.328 8.719 1 98.69 87 SER A C 1
ATOM 683 O O . SER A 1 87 ? -1.396 16.109 9.227 1 98.69 87 SER A O 1
ATOM 685 N N . LEU A 1 88 ? 0.7 15.547 8.68 1 98.56 88 LEU A N 1
ATOM 686 C CA . LEU A 1 88 ? 1.276 16.734 9.297 1 98.56 88 LEU A CA 1
ATOM 687 C C . LEU A 1 88 ? 0.795 18 8.586 1 98.56 88 LEU A C 1
ATOM 689 O O . LEU A 1 88 ? 0.561 19.031 9.227 1 98.56 88 LEU A O 1
ATOM 693 N N . ALA A 1 89 ? 0.678 17.938 7.27 1 98.75 89 ALA A N 1
ATOM 694 C CA . ALA A 1 89 ? 0.177 19.078 6.5 1 98.75 89 ALA A CA 1
ATOM 695 C C . ALA A 1 89 ? -1.232 19.453 6.945 1 98.75 89 ALA A C 1
ATOM 697 O O . ALA A 1 89 ? -1.533 20.641 7.129 1 98.75 89 ALA A O 1
ATOM 698 N N . TYR A 1 90 ? -2.1 18.469 7.094 1 98.62 90 TYR A N 1
ATOM 699 C CA . TYR A 1 90 ? -3.451 18.75 7.559 1 98.62 90 TYR A CA 1
ATOM 700 C C . TYR A 1 90 ? -3.434 19.312 8.977 1 98.62 90 TYR A C 1
ATOM 702 O O . TYR A 1 90 ? -4.176 20.25 9.281 1 98.62 90 TYR A O 1
ATOM 710 N N . GLU A 1 91 ? -2.57 18.75 9.852 1 98.31 91 GLU A N 1
ATOM 711 C CA . GLU A 1 91 ? -2.508 19.156 11.25 1 98.31 91 GLU A CA 1
ATOM 712 C C . GLU A 1 91 ? -2.043 20.609 11.391 1 98.31 91 GLU A C 1
ATOM 714 O O . GLU A 1 91 ? -2.457 21.312 12.312 1 98.31 91 GLU A O 1
ATOM 719 N N . LEU A 1 92 ? -1.21 21.031 10.508 1 98.06 92 LEU A N 1
ATOM 720 C CA . LEU A 1 92 ? -0.592 22.344 10.625 1 98.06 92 LEU A CA 1
ATOM 721 C C . LEU A 1 92 ? -1.339 23.375 9.781 1 98.06 92 LEU A C 1
ATOM 723 O O . LEU A 1 92 ? -1.018 24.562 9.812 1 98.06 92 LEU A O 1
ATOM 727 N N . ASN A 1 93 ? -2.305 22.938 8.984 1 97.69 93 ASN A N 1
ATOM 728 C CA . ASN A 1 93 ? -3.014 23.812 8.062 1 97.69 93 ASN A CA 1
ATOM 729 C C . ASN A 1 93 ? -3.992 24.734 8.797 1 97.69 93 ASN A C 1
ATOM 731 O O . ASN A 1 93 ? -5.195 24.469 8.812 1 97.69 93 ASN A O 1
ATOM 735 N N . LYS A 1 94 ? -3.547 25.828 9.242 1 93.25 94 LYS A N 1
ATOM 736 C CA . LYS A 1 94 ? -4.367 26.75 10.008 1 93.25 94 LYS A CA 1
ATOM 737 C C . LYS A 1 94 ? -5.047 27.766 9.086 1 93.25 94 LYS A C 1
ATOM 739 O O . LYS A 1 94 ? -6.012 28.422 9.484 1 93.25 94 LYS A O 1
ATOM 744 N N . ASP A 1 95 ? -4.633 27.906 7.906 1 93.25 95 ASP A N 1
ATOM 745 C CA . ASP A 1 95 ? -5.125 28.938 7 1 93.25 95 ASP A CA 1
ATOM 746 C C . ASP A 1 95 ? -6.102 28.344 5.98 1 93.25 95 ASP A C 1
ATOM 748 O O . ASP A 1 95 ? -6.406 28.984 4.969 1 93.25 95 ASP A O 1
ATOM 752 N N . ASN A 1 96 ? -6.477 27.125 6.145 1 92.88 96 ASN A N 1
ATOM 753 C CA . ASN A 1 96 ? -7.461 26.453 5.305 1 92.88 96 ASN A CA 1
ATOM 754 C C . ASN A 1 96 ? -7.004 26.375 3.852 1 92.88 96 ASN A C 1
ATOM 756 O O . ASN A 1 96 ? -7.781 26.656 2.938 1 92.88 96 ASN A O 1
ATOM 760 N N . ILE A 1 97 ? -5.688 26.25 3.725 1 96.75 97 ILE A N 1
ATOM 761 C CA . ILE A 1 97 ? -5.137 25.984 2.398 1 96.75 97 ILE A CA 1
ATOM 762 C C . ILE A 1 97 ? -5.77 24.734 1.81 1 96.75 97 ILE A C 1
ATOM 764 O O . ILE A 1 97 ? -5.941 23.734 2.508 1 96.75 97 ILE A O 1
ATOM 768 N N . LYS A 1 98 ? -6.195 24.844 0.52 1 97.62 98 LYS A N 1
ATOM 769 C CA . LYS A 1 98 ? -6.684 23.656 -0.154 1 97.62 98 LYS A CA 1
ATOM 770 C C . LYS A 1 98 ? -5.566 22.625 -0.342 1 97.62 98 LYS A C 1
ATOM 772 O O . LYS A 1 98 ? -4.504 22.953 -0.879 1 97.62 98 LYS A O 1
ATOM 777 N N . ILE A 1 99 ? -5.824 21.391 0.123 1 98.69 99 ILE A N 1
ATOM 778 C CA . ILE A 1 99 ? -4.82 20.328 0.033 1 98.69 99 ILE A CA 1
ATOM 779 C C . ILE A 1 99 ? -5.359 19.172 -0.818 1 98.69 99 ILE A C 1
ATOM 781 O O . ILE A 1 99 ? -6.523 18.797 -0.686 1 98.69 99 ILE A O 1
ATOM 785 N N . GLU A 1 100 ? -4.613 18.734 -1.713 1 98.38 100 GLU A N 1
ATOM 786 C CA . GLU A 1 100 ? -4.863 17.5 -2.455 1 98.38 100 GLU A CA 1
ATOM 787 C C . GLU A 1 100 ? -3.715 16.516 -2.275 1 98.38 100 GLU A C 1
ATOM 789 O O . GLU A 1 100 ? -2.547 16.875 -2.445 1 98.38 100 GLU A O 1
ATOM 794 N N . VAL A 1 101 ? -4.062 15.32 -1.894 1 98.81 101 VAL A N 1
ATOM 795 C CA . VAL A 1 101 ? -3.059 14.281 -1.679 1 98.81 101 VAL A CA 1
ATOM 796 C C . VAL A 1 101 ? -3.023 13.344 -2.881 1 98.81 101 VAL A C 1
ATOM 798 O O . VAL A 1 101 ? -4.062 12.828 -3.307 1 98.81 101 VAL A O 1
ATOM 801 N N . ILE A 1 102 ? -1.861 13.109 -3.457 1 98.69 102 ILE A N 1
ATOM 802 C CA . ILE A 1 102 ? -1.632 12.273 -4.629 1 98.69 102 ILE A CA 1
ATOM 803 C C . ILE A 1 102 ? -0.896 11 -4.211 1 98.69 102 ILE A C 1
ATOM 805 O O . ILE A 1 102 ? 0.297 11.039 -3.9 1 98.69 102 ILE A O 1
ATOM 809 N N . PRO A 1 103 ? -1.568 9.859 -4.258 1 98.75 103 PRO A N 1
ATOM 810 C CA . PRO A 1 103 ? -0.939 8.625 -3.781 1 98.75 103 PRO A CA 1
ATOM 811 C C . PRO A 1 103 ? 0.194 8.156 -4.688 1 98.75 103 PRO A C 1
ATOM 813 O O . PRO A 1 103 ? 0.308 8.609 -5.828 1 98.75 103 PRO A O 1
ATOM 816 N N . GLY A 1 104 ? 1.056 7.363 -4.184 1 98.5 104 GLY A N 1
ATOM 817 C CA . GLY A 1 104 ? 2.152 6.742 -4.91 1 98.5 104 GLY A CA 1
ATOM 818 C C . GLY A 1 104 ? 2.35 5.281 -4.559 1 98.5 104 GLY A C 1
ATOM 819 O O . GLY A 1 104 ? 1.722 4.77 -3.627 1 98.5 104 GLY A O 1
ATOM 820 N N . VAL A 1 105 ? 3.203 4.605 -5.293 1 98.69 105 VAL A N 1
ATOM 821 C CA . VAL A 1 105 ? 3.545 3.221 -4.996 1 98.69 105 VAL A CA 1
ATOM 822 C C . VAL A 1 105 ? 4.449 3.162 -3.768 1 98.69 105 VAL A C 1
ATOM 824 O O . VAL A 1 105 ? 5.527 3.766 -3.752 1 98.69 105 VAL A O 1
ATOM 827 N N . THR A 1 106 ? 3.996 2.506 -2.758 1 98.5 106 THR A N 1
ATOM 828 C CA . THR A 1 106 ? 4.734 2.465 -1.501 1 98.5 106 THR A CA 1
ATOM 829 C C . THR A 1 106 ? 5.84 1.415 -1.559 1 98.5 106 THR A C 1
ATOM 831 O O . THR A 1 106 ? 5.785 0.491 -2.373 1 98.5 106 THR A O 1
ATOM 834 N N . ALA A 1 107 ? 6.832 1.552 -0.717 1 98.25 107 ALA A N 1
ATOM 835 C CA . ALA A 1 107 ? 8.016 0.693 -0.699 1 98.25 107 ALA A CA 1
ATOM 836 C C . ALA A 1 107 ? 7.629 -0.766 -0.471 1 98.25 107 ALA A C 1
ATOM 838 O O . ALA A 1 107 ? 8.242 -1.673 -1.035 1 98.25 107 ALA A O 1
ATOM 839 N N . CYS A 1 108 ? 6.637 -1.04 0.348 1 98.75 108 CYS A N 1
ATOM 840 C CA . CYS A 1 108 ? 6.188 -2.398 0.629 1 98.75 108 CYS A CA 1
ATOM 841 C C . CYS A 1 108 ? 5.758 -3.107 -0.649 1 98.75 108 CYS A C 1
ATOM 843 O O . CYS A 1 108 ? 6.145 -4.254 -0.891 1 98.75 108 CYS A O 1
ATOM 845 N N . SER A 1 109 ? 4.953 -2.426 -1.465 1 98.81 109 SER A N 1
ATOM 846 C CA . SER A 1 109 ? 4.504 -2.984 -2.736 1 98.81 109 SER A CA 1
ATOM 847 C C . SER A 1 109 ? 5.676 -3.207 -3.686 1 98.81 109 SER A C 1
ATOM 849 O O . SER A 1 109 ? 5.75 -4.238 -4.359 1 98.81 109 SER A O 1
ATOM 851 N N . ILE A 1 110 ? 6.57 -2.262 -3.75 1 98.75 110 ILE A N 1
ATOM 852 C CA . ILE A 1 110 ? 7.73 -2.371 -4.621 1 98.75 110 ILE A CA 1
ATOM 853 C C . ILE A 1 110 ? 8.578 -3.572 -4.207 1 98.75 110 ILE A C 1
ATOM 855 O O . ILE A 1 110 ? 8.938 -4.402 -5.043 1 98.75 110 ILE A O 1
ATOM 859 N N . ALA A 1 111 ? 8.836 -3.674 -2.918 1 98.88 111 ALA A N 1
ATOM 860 C CA . ALA A 1 111 ? 9.648 -4.77 -2.404 1 98.88 111 ALA A CA 1
ATOM 861 C C . ALA A 1 111 ? 8.984 -6.117 -2.654 1 98.88 111 ALA A C 1
ATOM 863 O O . ALA A 1 111 ? 9.648 -7.086 -3.029 1 98.88 111 ALA A O 1
ATOM 864 N N . SER A 1 112 ? 7.715 -6.164 -2.434 1 98.94 112 SER A N 1
ATOM 865 C CA . SER A 1 112 ? 6.973 -7.398 -2.672 1 98.94 112 SER A CA 1
ATOM 866 C C . SER A 1 112 ? 7.137 -7.871 -4.113 1 98.94 112 SER A C 1
ATOM 868 O O . SER A 1 112 ? 7.367 -9.055 -4.359 1 98.94 112 SER A O 1
ATOM 870 N N . SER A 1 113 ? 6.996 -6.957 -5.023 1 98.75 113 SER A N 1
ATOM 871 C CA . SER A 1 113 ? 7.098 -7.277 -6.441 1 98.75 113 SER A CA 1
ATOM 872 C C . SER A 1 113 ? 8.516 -7.715 -6.809 1 98.75 113 SER A C 1
ATOM 874 O O . SER A 1 113 ? 8.695 -8.617 -7.637 1 98.75 113 SER A O 1
ATOM 876 N N . LEU A 1 114 ? 9.531 -7.066 -6.246 1 98.62 114 LEU A N 1
ATOM 877 C CA . LEU A 1 114 ? 10.922 -7.398 -6.516 1 98.62 114 LEU A CA 1
ATOM 878 C C . LEU A 1 114 ? 11.25 -8.805 -6.02 1 98.62 114 LEU A C 1
ATOM 880 O O . LEU A 1 114 ? 12.008 -9.531 -6.664 1 98.62 114 LEU A O 1
ATOM 884 N N . LEU A 1 115 ? 10.641 -9.156 -4.918 1 98.88 115 LEU A N 1
ATOM 885 C CA . LEU A 1 115 ? 10.914 -10.453 -4.301 1 98.88 115 LEU A CA 1
ATOM 886 C C . LEU A 1 115 ? 10.07 -11.547 -4.938 1 98.88 115 LEU A C 1
ATOM 888 O O . LEU A 1 115 ? 10.422 -12.727 -4.863 1 98.88 115 LEU A O 1
ATOM 892 N N . GLY A 1 116 ? 8.992 -11.281 -5.48 1 98.75 116 GLY A N 1
ATOM 893 C CA . GLY A 1 116 ? 8.008 -12.195 -6.031 1 98.75 116 GLY A CA 1
ATOM 894 C C . GLY A 1 116 ? 6.578 -11.734 -5.828 1 98.75 116 GLY A C 1
ATOM 895 O O . GLY A 1 116 ? 6.09 -10.867 -6.555 1 98.75 116 GLY A O 1
ATOM 896 N N . ALA A 1 117 ? 5.91 -12.242 -4.863 1 98.88 117 ALA A N 1
ATOM 897 C CA . ALA A 1 117 ? 4.539 -11.914 -4.484 1 98.88 117 ALA A CA 1
ATOM 898 C C . ALA A 1 117 ? 4.309 -12.164 -2.996 1 98.88 117 ALA A C 1
ATOM 900 O O . ALA A 1 117 ? 3.557 -13.062 -2.617 1 98.88 117 ALA A O 1
ATOM 901 N N . VAL A 1 118 ? 4.832 -11.242 -2.248 1 98.94 118 VAL A N 1
ATOM 902 C CA . VAL A 1 118 ? 4.945 -11.508 -0.818 1 98.94 118 VAL A CA 1
ATOM 903 C C . VAL A 1 118 ? 3.645 -11.125 -0.116 1 98.94 118 VAL A C 1
ATOM 905 O O . VAL A 1 118 ? 3.076 -11.922 0.633 1 98.94 118 VAL A O 1
ATOM 908 N N . ILE A 1 119 ? 3.121 -9.953 -0.419 1 98.94 119 ILE A N 1
ATOM 909 C CA . ILE A 1 119 ? 1.988 -9.438 0.342 1 98.94 119 ILE A CA 1
ATOM 910 C C . ILE A 1 119 ? 0.685 -9.789 -0.375 1 98.94 119 ILE A C 1
ATOM 912 O O . ILE A 1 119 ? -0.237 -8.969 -0.429 1 98.94 119 ILE A O 1
ATOM 916 N N . ASN A 1 120 ? 0.628 -10.977 -0.917 1 98.62 120 ASN A N 1
ATOM 917 C CA . ASN A 1 120 ? -0.521 -11.406 -1.705 1 98.62 120 ASN A CA 1
ATOM 918 C C . ASN A 1 120 ? -1.655 -11.906 -0.815 1 98.62 120 ASN A C 1
ATOM 920 O O . ASN A 1 120 ? -2.561 -12.594 -1.285 1 98.62 120 ASN A O 1
ATOM 924 N N . HIS A 1 121 ? -1.593 -11.727 0.474 1 98.44 121 HIS A N 1
ATOM 925 C CA . HIS A 1 121 ? -2.598 -12.008 1.493 1 98.44 121 HIS A CA 1
ATOM 926 C C . HIS A 1 121 ? -2.617 -10.93 2.566 1 98.44 121 HIS A C 1
ATOM 928 O O . HIS A 1 121 ? -2.037 -9.852 2.381 1 98.44 121 HIS A O 1
ATOM 934 N N . ASP A 1 122 ? -3.422 -11.211 3.695 1 98.88 122 ASP A N 1
ATOM 935 C CA . ASP A 1 122 ? -3.523 -10.219 4.758 1 98.88 122 ASP A CA 1
ATOM 936 C C . ASP A 1 122 ? -2.146 -9.859 5.312 1 98.88 122 ASP A C 1
ATOM 938 O O . ASP A 1 122 ? -1.322 -10.742 5.555 1 98.88 122 ASP A O 1
ATOM 942 N N . PHE A 1 123 ? -1.883 -8.539 5.492 1 98.94 123 PHE A N 1
ATOM 943 C CA . PHE A 1 123 ? -0.558 -8.133 5.949 1 98.94 123 PHE A CA 1
ATOM 944 C C . PHE A 1 123 ? -0.643 -6.895 6.832 1 98.94 123 PHE A C 1
ATOM 946 O O . PHE A 1 123 ? -1.677 -6.223 6.871 1 98.94 123 PHE A O 1
ATOM 953 N N . VAL A 1 124 ? 0.441 -6.648 7.582 1 98.94 124 VAL A N 1
ATOM 954 C CA . VAL A 1 124 ? 0.614 -5.504 8.469 1 98.94 124 VAL A CA 1
ATOM 955 C C . VAL A 1 124 ? 1.793 -4.656 7.992 1 98.94 124 VAL A C 1
ATOM 957 O O . VAL A 1 124 ? 2.799 -5.191 7.523 1 98.94 124 VAL A O 1
ATOM 960 N N . VAL A 1 125 ? 1.602 -3.373 8.016 1 98.94 125 VAL A N 1
ATOM 961 C CA . VAL A 1 125 ? 2.689 -2.42 7.816 1 98.94 125 VAL A CA 1
ATOM 962 C C . VAL A 1 125 ? 3.055 -1.772 9.148 1 98.94 125 VAL A C 1
ATOM 964 O O . VAL A 1 125 ? 2.211 -1.15 9.797 1 98.94 125 VAL A O 1
ATOM 967 N N . LEU A 1 126 ? 4.293 -1.919 9.539 1 98.75 126 LEU A N 1
ATOM 968 C CA . LEU A 1 126 ? 4.77 -1.522 10.859 1 98.75 126 LEU A CA 1
ATOM 969 C C . LEU A 1 126 ? 6.113 -0.807 10.758 1 98.75 126 LEU A C 1
ATOM 971 O O . LEU A 1 126 ? 7.012 -1.259 10.047 1 98.75 126 LEU A O 1
ATOM 975 N N . SER A 1 127 ? 6.219 0.339 11.406 1 98.56 127 SER A N 1
ATOM 976 C CA . SER A 1 127 ? 7.5 1.032 11.5 1 98.56 127 SER A CA 1
ATOM 977 C C . SER A 1 127 ? 8.211 0.706 12.805 1 98.56 127 SER A C 1
ATOM 979 O O . SER A 1 127 ? 7.594 0.678 13.867 1 98.56 127 SER A O 1
ATOM 981 N N . LEU A 1 128 ? 9.531 0.518 12.781 1 98.31 128 LEU A N 1
ATOM 982 C CA . LEU A 1 128 ? 10.297 0.237 13.992 1 98.31 128 LEU A CA 1
ATOM 983 C C . LEU A 1 128 ? 10.945 1.507 14.531 1 98.31 128 LEU A C 1
ATOM 985 O O . LEU A 1 128 ? 11.789 1.445 15.422 1 98.31 128 LEU A O 1
ATOM 989 N N . SER A 1 129 ? 10.539 2.641 13.992 1 96.62 129 SER A N 1
ATOM 990 C CA . SER A 1 129 ? 11.008 3.9 14.562 1 96.62 129 SER A CA 1
ATOM 991 C C . SER A 1 129 ? 10.25 4.25 15.836 1 96.62 129 SER A C 1
ATOM 993 O O . SER A 1 129 ? 9.039 4.477 15.805 1 96.62 129 SER A O 1
ATOM 995 N N . ASP A 1 130 ? 11 4.355 16.906 1 95.75 130 ASP A N 1
ATOM 996 C CA . ASP A 1 130 ? 10.367 4.711 18.172 1 95.75 130 ASP A CA 1
ATOM 997 C C . ASP A 1 130 ? 10.508 6.207 18.453 1 95.75 130 ASP A C 1
ATOM 999 O O . ASP A 1 130 ? 10.383 6.641 19.609 1 95.75 130 ASP A O 1
ATOM 1003 N N . HIS A 1 131 ? 10.727 6.984 17.375 1 94.31 131 HIS A N 1
ATOM 1004 C CA . HIS A 1 131 ? 10.859 8.43 17.516 1 94.31 131 HIS A CA 1
ATOM 1005 C C . HIS A 1 131 ? 9.523 9.07 17.875 1 94.31 131 HIS A C 1
ATOM 1007 O O . HIS A 1 131 ? 9.469 9.961 18.734 1 94.31 131 HIS A O 1
ATOM 1013 N N . LEU A 1 132 ? 8.43 8.648 17.219 1 95.44 132 LEU A N 1
ATOM 1014 C CA . LEU A 1 132 ? 7.113 9.242 17.422 1 95.44 132 LEU A CA 1
ATOM 1015 C C . LEU A 1 132 ? 6.141 8.227 18.016 1 95.44 132 LEU A C 1
ATOM 1017 O O . LEU A 1 132 ? 4.984 8.555 18.281 1 95.44 132 LEU A O 1
ATOM 1021 N N . THR A 1 133 ? 6.551 6.988 18.203 1 96.81 133 THR A N 1
ATOM 1022 C CA . THR A 1 133 ? 5.73 5.883 18.672 1 96.81 133 THR A CA 1
ATOM 1023 C C . THR A 1 133 ? 6.426 5.145 19.812 1 96.81 133 THR A C 1
ATOM 1025 O O . THR A 1 133 ? 7.582 4.734 19.672 1 96.81 133 THR A O 1
ATOM 1028 N N . PRO A 1 134 ? 5.785 4.953 20.938 1 97.19 134 PRO A N 1
ATOM 1029 C CA . PRO A 1 134 ? 6.418 4.234 22.047 1 97.19 134 PRO A CA 1
ATOM 1030 C C . PRO A 1 134 ? 6.836 2.816 21.672 1 97.19 134 PRO A C 1
ATOM 1032 O O . PRO A 1 134 ? 6.094 2.111 20.984 1 97.19 134 PRO A O 1
ATOM 1035 N N . LEU A 1 135 ? 7.996 2.416 22.156 1 97.75 135 LEU A N 1
ATOM 1036 C CA . LEU A 1 135 ? 8.562 1.105 21.844 1 97.75 135 LEU A CA 1
ATOM 1037 C C . LEU A 1 135 ? 7.602 -0.007 22.266 1 97.75 135 LEU A C 1
ATOM 1039 O O . LEU A 1 135 ? 7.438 -0.991 21.531 1 97.75 135 LEU A O 1
ATOM 1043 N N . ASN A 1 136 ? 6.984 0.141 23.422 1 98.56 136 ASN A N 1
ATOM 1044 C CA . ASN A 1 136 ? 6.09 -0.903 23.906 1 98.56 136 ASN A CA 1
ATOM 1045 C C . ASN A 1 136 ? 4.926 -1.129 22.938 1 98.56 136 ASN A C 1
ATOM 1047 O O . ASN A 1 136 ? 4.469 -2.262 22.766 1 98.56 136 ASN A O 1
ATOM 1051 N N . LEU A 1 137 ? 4.43 -0.051 22.344 1 98.62 137 LEU A N 1
ATOM 1052 C CA . LEU A 1 137 ? 3.352 -0.185 21.375 1 98.62 137 LEU A CA 1
ATOM 1053 C C . LEU A 1 137 ? 3.84 -0.891 20.109 1 98.62 137 LEU A C 1
ATOM 1055 O O . LEU A 1 137 ? 3.143 -1.747 19.562 1 98.62 137 LEU A O 1
ATOM 1059 N N . ILE A 1 138 ? 5.023 -0.57 19.625 1 98.75 138 ILE A N 1
ATOM 1060 C CA . ILE A 1 138 ? 5.621 -1.194 18.453 1 98.75 138 ILE A CA 1
ATOM 1061 C C . ILE A 1 138 ? 5.738 -2.701 18.672 1 98.75 138 ILE A C 1
ATOM 1063 O O . ILE A 1 138 ? 5.316 -3.492 17.812 1 98.75 138 ILE A O 1
ATOM 1067 N N . ILE A 1 139 ? 6.238 -3.09 19.828 1 98.88 139 ILE A N 1
ATOM 1068 C CA . ILE A 1 139 ? 6.48 -4.5 20.125 1 98.88 139 ILE A CA 1
ATOM 1069 C C . ILE A 1 139 ? 5.148 -5.223 20.297 1 98.88 139 ILE A C 1
ATOM 1071 O O . ILE A 1 139 ? 4.98 -6.352 19.828 1 98.88 139 ILE A O 1
ATOM 1075 N N . LYS A 1 140 ? 4.227 -4.574 20.969 1 98.94 140 LYS A N 1
ATOM 1076 C CA . LYS A 1 140 ? 2.889 -5.148 21.078 1 98.94 140 LYS A CA 1
ATOM 1077 C C . LYS A 1 140 ? 2.295 -5.438 19.703 1 98.94 140 LYS A C 1
ATOM 1079 O O . LYS A 1 140 ? 1.771 -6.527 19.469 1 98.94 140 LYS A O 1
ATOM 1084 N N . ARG A 1 141 ? 2.35 -4.488 18.812 1 98.94 141 ARG A N 1
ATOM 1085 C CA . ARG A 1 141 ? 1.805 -4.629 17.453 1 98.94 141 ARG A CA 1
ATOM 1086 C C . ARG A 1 141 ? 2.494 -5.758 16.703 1 98.94 141 ARG A C 1
ATOM 1088 O O . ARG A 1 141 ? 1.841 -6.535 16 1 98.94 141 ARG A O 1
ATOM 1095 N N . PHE A 1 142 ? 3.822 -5.848 16.859 1 98.94 142 PHE A N 1
ATOM 1096 C CA . PHE A 1 142 ? 4.559 -6.918 16.188 1 98.94 142 PHE A CA 1
ATOM 1097 C C . PHE A 1 142 ? 4.102 -8.281 16.703 1 98.94 142 PHE A C 1
ATOM 1099 O O . PHE A 1 142 ? 3.875 -9.195 15.898 1 98.94 142 PHE A O 1
ATOM 1106 N N . LYS A 1 143 ? 3.949 -8.43 17.969 1 98.94 143 LYS A N 1
ATOM 1107 C CA . LYS A 1 143 ? 3.5 -9.688 18.562 1 98.94 143 LYS A CA 1
ATOM 1108 C C . LYS A 1 143 ? 2.107 -10.062 18.078 1 98.94 143 LYS A C 1
ATOM 1110 O O . LYS A 1 143 ? 1.847 -11.227 17.75 1 98.94 143 LYS A O 1
ATOM 1115 N N . LEU A 1 144 ? 1.269 -9.102 18.047 1 98.94 144 LEU A N 1
ATOM 1116 C CA . LEU A 1 144 ? -0.092 -9.344 17.578 1 98.94 144 LEU A CA 1
ATOM 1117 C C . LEU A 1 144 ? -0.1 -9.734 16.094 1 98.94 144 LEU A C 1
ATOM 1119 O O . LEU A 1 144 ? -0.909 -10.562 15.672 1 98.94 144 LEU A O 1
ATOM 1123 N N . ALA A 1 145 ? 0.79 -9.117 15.297 1 98.94 145 ALA A N 1
ATOM 1124 C CA . ALA A 1 145 ? 0.917 -9.484 13.891 1 98.94 145 ALA A CA 1
ATOM 1125 C C . ALA A 1 145 ? 1.347 -10.938 13.734 1 98.94 145 ALA A C 1
ATOM 1127 O O . ALA A 1 145 ? 0.815 -11.664 12.891 1 98.94 145 ALA A O 1
ATOM 1128 N N . LEU A 1 146 ? 2.303 -11.359 14.562 1 98.88 146 LEU A N 1
ATOM 1129 C CA . LEU A 1 146 ? 2.734 -12.758 14.555 1 98.88 146 LEU A CA 1
ATOM 1130 C C . LEU A 1 146 ? 1.593 -13.68 14.961 1 98.88 146 LEU A C 1
ATOM 1132 O O . LEU A 1 146 ? 1.376 -14.719 14.336 1 98.88 146 LEU A O 1
ATOM 1136 N N . GLU A 1 147 ? 0.907 -13.297 15.992 1 98.81 147 GLU A N 1
ATOM 1137 C CA . GLU A 1 147 ? -0.198 -14.102 16.5 1 98.81 147 GLU A CA 1
ATOM 1138 C C . GLU A 1 147 ? -1.277 -14.289 15.438 1 98.81 147 GLU A C 1
ATOM 1140 O O . GLU A 1 147 ? -1.868 -15.367 15.328 1 98.81 147 GLU A O 1
ATOM 1145 N N . GLY A 1 148 ? -1.527 -13.305 14.641 1 98.88 148 GLY A N 1
ATOM 1146 C CA . GLY A 1 148 ? -2.537 -13.352 13.602 1 98.88 148 GLY A CA 1
ATOM 1147 C C . GLY A 1 148 ? -2.057 -14.047 12.336 1 98.88 148 GLY A C 1
ATOM 1148 O O . GLY A 1 148 ? -2.799 -14.148 11.359 1 98.88 148 GLY A O 1
ATOM 1149 N N . ASP A 1 149 ? -0.801 -14.438 12.312 1 98.75 149 ASP A N 1
ATOM 1150 C CA . ASP A 1 149 ? -0.184 -15.055 11.141 1 98.75 149 ASP A CA 1
ATOM 1151 C C . ASP A 1 149 ? -0.268 -14.125 9.93 1 98.75 149 ASP A C 1
ATOM 1153 O O . ASP A 1 149 ? -0.605 -14.57 8.828 1 98.75 149 ASP A O 1
ATOM 1157 N N . PHE A 1 150 ? -0.101 -12.836 10.148 1 98.94 150 PHE A N 1
ATOM 1158 C CA . PHE A 1 150 ? -0.023 -11.844 9.086 1 98.94 150 PHE A CA 1
ATOM 1159 C C . PHE A 1 150 ? 1.324 -11.914 8.375 1 98.94 150 PHE A C 1
ATOM 1161 O O . PHE A 1 150 ? 2.314 -12.359 8.953 1 98.94 150 PHE A O 1
ATOM 1168 N N . ILE A 1 151 ? 1.349 -11.547 7.117 1 98.94 151 ILE A N 1
ATOM 1169 C CA . ILE A 1 151 ? 2.607 -11.047 6.578 1 98.94 151 ILE A CA 1
ATOM 1170 C C . ILE A 1 151 ? 2.955 -9.711 7.227 1 98.94 151 ILE A C 1
ATOM 1172 O O . ILE A 1 151 ? 2.07 -8.891 7.484 1 98.94 151 ILE A O 1
ATOM 1176 N N . ILE A 1 152 ? 4.258 -9.492 7.496 1 98.94 152 ILE A N 1
ATOM 1177 C CA . ILE A 1 152 ? 4.637 -8.25 8.156 1 98.94 152 ILE A CA 1
ATOM 1178 C C . ILE A 1 152 ? 5.617 -7.473 7.281 1 98.94 152 ILE A C 1
ATOM 1180 O O . ILE A 1 152 ? 6.676 -7.992 6.914 1 98.94 152 ILE A O 1
ATOM 1184 N N . CYS A 1 153 ? 5.258 -6.32 6.902 1 98.94 153 CYS A N 1
ATOM 1185 C CA . CYS A 1 153 ? 6.148 -5.383 6.23 1 98.94 153 CYS A CA 1
ATOM 1186 C C . CYS A 1 153 ? 6.742 -4.391 7.223 1 98.94 153 CYS A C 1
ATOM 1188 O O . CYS A 1 153 ? 6.02 -3.588 7.816 1 98.94 153 CYS A O 1
ATOM 1190 N N . LEU A 1 154 ? 8.055 -4.387 7.387 1 98.88 154 LEU A N 1
ATOM 1191 C CA . LEU A 1 154 ? 8.727 -3.52 8.352 1 98.88 154 LEU A CA 1
ATOM 1192 C C . LEU A 1 154 ? 9.391 -2.34 7.648 1 98.88 154 LEU A C 1
ATOM 1194 O O . LEU A 1 154 ? 10.266 -2.529 6.793 1 98.88 154 LEU A O 1
ATOM 1198 N N . TYR A 1 155 ? 8.906 -1.181 8 1 98.56 155 TYR A N 1
ATOM 1199 C CA . TYR A 1 155 ? 9.547 0.073 7.621 1 98.56 155 TYR A CA 1
ATOM 1200 C C . TYR A 1 155 ? 10.477 0.563 8.727 1 98.56 155 TYR A C 1
ATOM 1202 O O . TYR A 1 155 ? 10.289 0.231 9.898 1 98.56 155 TYR A O 1
ATOM 1210 N N . ASN A 1 156 ? 11.5 1.349 8.359 1 97.31 156 ASN A N 1
ATOM 1211 C CA . ASN A 1 156 ? 12.414 1.973 9.312 1 97.31 156 ASN A CA 1
ATOM 1212 C C . ASN A 1 156 ? 12.984 0.953 10.289 1 97.31 156 ASN A C 1
ATOM 1214 O O . ASN A 1 156 ? 12.922 1.15 11.508 1 97.31 156 ASN A O 1
ATOM 1218 N N . PRO A 1 157 ? 13.586 -0.071 9.75 1 97.62 157 PRO A N 1
ATOM 1219 C CA . PRO A 1 157 ? 13.969 -1.184 10.625 1 97.62 157 PRO A CA 1
ATOM 1220 C C . PRO A 1 157 ? 15.102 -0.821 11.586 1 97.62 157 PRO A C 1
ATOM 1222 O O . PRO A 1 157 ? 15.086 -1.229 12.75 1 97.62 157 PRO A O 1
ATOM 1225 N N . ILE A 1 158 ? 16.062 -0.13 11.055 1 95.06 158 ILE A N 1
ATOM 1226 C CA . ILE A 1 158 ? 17.234 0.22 11.867 1 95.06 158 ILE A CA 1
ATOM 1227 C C . ILE A 1 158 ? 17.641 1.664 11.586 1 95.06 158 ILE A C 1
ATOM 1229 O O . ILE A 1 158 ? 17.625 2.107 10.43 1 95.06 158 ILE A O 1
ATOM 1233 N N . GLY A 1 159 ? 17.875 2.42 12.656 1 86.88 159 GLY A N 1
ATOM 1234 C CA . GLY A 1 159 ? 18.484 3.738 12.539 1 86.88 159 GLY A CA 1
ATOM 1235 C C . GLY A 1 159 ? 19.953 3.754 12.906 1 86.88 159 GLY A C 1
ATOM 1236 O O . GLY A 1 159 ? 20.484 2.764 13.422 1 86.88 159 GLY A O 1
ATOM 1237 N N . LYS A 1 160 ? 20.641 4.836 12.609 1 81.94 160 LYS A N 1
ATOM 1238 C CA . LYS A 1 160 ? 22.047 4.977 12.992 1 81.94 160 LYS A CA 1
ATOM 1239 C C . LYS A 1 160 ? 22.219 4.789 14.5 1 81.94 160 LYS A C 1
ATOM 1241 O O . LYS A 1 160 ? 23.172 4.125 14.938 1 81.94 160 LYS A O 1
ATOM 1246 N N . LYS A 1 161 ? 21.328 5.301 15.305 1 81.44 161 LYS A N 1
ATOM 1247 C CA . LYS A 1 161 ? 21.453 5.242 16.766 1 81.44 161 LYS A CA 1
ATOM 1248 C C . LYS A 1 161 ? 20.391 4.344 17.375 1 81.44 161 LYS A C 1
ATOM 1250 O O . LYS A 1 161 ? 20.469 3.973 18.547 1 81.44 161 LYS A O 1
ATOM 1255 N N . ARG A 1 162 ? 19.469 3.967 16.562 1 83.81 162 ARG A N 1
ATOM 1256 C CA . ARG A 1 162 ? 18.312 3.229 17.062 1 83.81 162 ARG A CA 1
ATOM 1257 C C . ARG A 1 162 ? 18.328 1.793 16.547 1 83.81 162 ARG A C 1
ATOM 1259 O O . ARG A 1 162 ? 17.922 1.535 15.414 1 83.81 162 ARG A O 1
ATOM 1266 N N . LYS A 1 163 ? 18.672 0.872 17.453 1 93.44 163 LYS A N 1
ATOM 1267 C CA . LYS A 1 163 ? 18.734 -0.529 17.047 1 93.44 163 LYS A CA 1
ATOM 1268 C C . LYS A 1 163 ? 17.812 -1.39 17.906 1 93.44 163 LYS A C 1
ATOM 1270 O O . LYS A 1 163 ? 17.516 -2.533 17.562 1 93.44 163 LYS A O 1
ATOM 1275 N N . LYS A 1 164 ? 17.344 -0.835 18.984 1 96.25 164 LYS A N 1
ATOM 1276 C CA . LYS A 1 164 ? 16.656 -1.618 20.016 1 96.25 164 LYS A CA 1
ATOM 1277 C C . LYS A 1 164 ? 15.375 -2.238 19.469 1 96.25 164 LYS A C 1
ATOM 1279 O O . LYS A 1 164 ? 15.125 -3.432 19.656 1 96.25 164 LYS A O 1
ATOM 1284 N N . PRO A 1 165 ? 14.492 -1.424 18.781 1 97.62 165 PRO A N 1
ATOM 1285 C CA . PRO A 1 165 ? 13.273 -2.049 18.266 1 97.62 165 PRO A CA 1
ATOM 1286 C C . PRO A 1 165 ? 13.555 -3.256 17.375 1 97.62 165 PRO A C 1
ATOM 1288 O O . PRO A 1 165 ? 12.875 -4.277 17.484 1 97.62 165 PRO A O 1
ATOM 1291 N N . PHE A 1 166 ? 14.57 -3.176 16.562 1 98.38 166 PHE A N 1
ATOM 1292 C CA . PHE A 1 166 ? 14.914 -4.273 15.656 1 98.38 166 PHE A CA 1
ATOM 1293 C C . PHE A 1 166 ? 15.391 -5.488 16.453 1 98.38 166 PHE A C 1
ATOM 1295 O O . PHE A 1 166 ? 15.016 -6.621 16.141 1 98.38 166 PHE A O 1
ATOM 1302 N N . LEU A 1 167 ? 16.188 -5.27 17.438 1 97.94 167 LEU A N 1
ATOM 1303 C CA . LEU A 1 167 ? 16.703 -6.355 18.266 1 97.94 167 LEU A CA 1
ATOM 1304 C C . LEU A 1 167 ? 15.562 -7.082 18.969 1 97.94 167 LEU A C 1
ATOM 1306 O O . LEU A 1 167 ? 15.586 -8.305 19.094 1 97.94 167 LEU A O 1
ATOM 1310 N N . GLU A 1 168 ? 14.609 -6.32 19.453 1 98.19 168 GLU A N 1
ATOM 1311 C CA . GLU A 1 168 ? 13.445 -6.93 20.109 1 98.19 168 GLU A CA 1
ATOM 1312 C C . GLU A 1 168 ? 12.664 -7.801 19.125 1 98.19 168 GLU A C 1
ATOM 1314 O O . GLU A 1 168 ? 12.219 -8.891 19.484 1 98.19 168 GLU A O 1
ATOM 1319 N N . VAL A 1 169 ? 12.477 -7.305 17.906 1 98.19 169 VAL A N 1
ATOM 1320 C CA . VAL A 1 169 ? 11.758 -8.047 16.875 1 98.19 169 VAL A CA 1
ATOM 1321 C C . VAL A 1 169 ? 12.516 -9.32 16.531 1 98.19 169 VAL A C 1
ATOM 1323 O O . VAL A 1 169 ? 11.914 -10.391 16.375 1 98.19 169 VAL A O 1
ATOM 1326 N N . VAL A 1 170 ? 13.844 -9.25 16.422 1 98.31 170 VAL A N 1
ATOM 1327 C CA . VAL A 1 170 ? 14.672 -10.406 16.094 1 98.31 170 VAL A CA 1
ATOM 1328 C C . VAL A 1 170 ? 14.531 -11.453 17.203 1 98.31 170 VAL A C 1
ATOM 1330 O O . VAL A 1 170 ? 14.461 -12.656 16.922 1 98.31 170 VAL A O 1
ATOM 1333 N N . GLU A 1 171 ? 14.5 -10.984 18.422 1 98.31 171 GLU A N 1
ATOM 1334 C CA . GLU A 1 171 ? 14.32 -11.898 19.547 1 98.31 171 GLU A CA 1
ATOM 1335 C C . GLU A 1 171 ? 13 -12.656 19.438 1 98.31 171 GLU A C 1
ATOM 1337 O O . GLU A 1 171 ? 12.938 -13.852 19.734 1 98.31 171 GLU A O 1
ATOM 1342 N N . LEU A 1 172 ? 11.961 -11.984 19.047 1 98.56 172 LEU A N 1
ATOM 1343 C CA . LEU A 1 172 ? 10.641 -12.586 18.922 1 98.56 172 LEU A CA 1
ATOM 1344 C C . LEU A 1 172 ? 10.602 -13.578 17.766 1 98.56 172 LEU A C 1
ATOM 1346 O O . LEU A 1 172 ? 9.68 -14.391 17.672 1 98.56 172 LEU A O 1
ATOM 1350 N N . LEU A 1 173 ? 11.586 -13.523 16.859 1 98.5 173 LEU A N 1
ATOM 1351 C CA . LEU A 1 173 ? 11.617 -14.375 15.68 1 98.5 173 LEU A CA 1
ATOM 1352 C C . LEU A 1 173 ? 12.5 -15.594 15.914 1 98.5 173 LEU A C 1
ATOM 1354 O O . LEU A 1 173 ? 12.57 -16.484 15.062 1 98.5 173 LEU A O 1
ATOM 1358 N N . LYS A 1 174 ? 13.133 -15.734 17.016 1 97 174 LYS A N 1
ATOM 1359 C CA . LYS A 1 174 ? 14.164 -16.734 17.281 1 97 174 LYS A CA 1
ATOM 1360 C C . LYS A 1 174 ? 13.602 -18.141 17.141 1 97 174 LYS A C 1
ATOM 1362 O O . LYS A 1 174 ? 14.305 -19.047 16.688 1 97 174 LYS A O 1
ATOM 1367 N N . ASP A 1 175 ? 12.383 -18.344 17.516 1 95.88 175 ASP A N 1
ATOM 1368 C CA . ASP A 1 175 ? 11.82 -19.688 17.469 1 95.88 175 ASP A CA 1
ATOM 1369 C C . ASP A 1 175 ? 10.867 -19.844 16.297 1 95.88 175 ASP A C 1
ATOM 1371 O O . ASP A 1 175 ? 10.062 -20.781 16.266 1 95.88 175 ASP A O 1
ATOM 1375 N N . LYS A 1 176 ? 10.93 -18.891 15.43 1 97.31 176 LYS A N 1
ATOM 1376 C CA . LYS A 1 176 ? 10.078 -18.953 14.242 1 97.31 176 LYS A CA 1
ATOM 1377 C C . LYS A 1 176 ? 10.852 -19.484 13.039 1 97.31 176 LYS A C 1
ATOM 1379 O O . LYS A 1 176 ? 12.086 -19.578 13.078 1 97.31 176 LYS A O 1
ATOM 1384 N N . ASN A 1 177 ? 10.188 -20.031 12.117 1 97.75 177 ASN A N 1
ATOM 1385 C CA . ASN A 1 177 ? 10.711 -20.453 10.82 1 97.75 177 ASN A CA 1
ATOM 1386 C C . ASN A 1 177 ? 9.961 -19.797 9.664 1 97.75 177 ASN A C 1
ATOM 1388 O O . ASN A 1 177 ? 9.203 -20.453 8.961 1 97.75 177 ASN A O 1
ATOM 1392 N N . LEU A 1 178 ? 10.195 -18.562 9.508 1 98.81 178 LEU A N 1
ATOM 1393 C CA . LEU A 1 178 ? 9.477 -17.766 8.516 1 98.81 178 LEU A CA 1
ATOM 1394 C C . LEU A 1 178 ? 10.422 -17.281 7.422 1 98.81 178 LEU A C 1
ATOM 1396 O O . LEU A 1 178 ? 11.57 -16.938 7.695 1 98.81 178 LEU A O 1
ATOM 1400 N N . VAL A 1 179 ? 9.93 -17.297 6.199 1 98.94 179 VAL A N 1
ATOM 1401 C CA . VAL A 1 179 ? 10.688 -16.719 5.098 1 98.94 179 VAL A CA 1
ATOM 1402 C C . VAL A 1 179 ? 10.734 -15.195 5.25 1 98.94 179 VAL A C 1
ATOM 1404 O O . VAL A 1 179 ? 9.719 -14.57 5.582 1 98.94 179 VAL A O 1
ATOM 1407 N N . ILE A 1 180 ? 11.922 -14.625 5.113 1 98.94 180 ILE A N 1
ATOM 1408 C CA . ILE A 1 180 ? 12.102 -13.18 5.246 1 98.94 180 ILE A CA 1
ATOM 1409 C C . ILE A 1 180 ? 12.758 -12.625 3.984 1 98.94 180 ILE A C 1
ATOM 1411 O O . ILE A 1 180 ? 13.758 -13.164 3.508 1 98.94 180 ILE A O 1
ATOM 1415 N N . GLY A 1 181 ? 12.125 -11.641 3.381 1 98.94 181 GLY A N 1
ATOM 1416 C CA . GLY A 1 181 ? 12.742 -10.859 2.318 1 98.94 181 GLY A CA 1
ATOM 1417 C C . GLY A 1 181 ? 13.32 -9.539 2.801 1 98.94 181 GLY A C 1
ATOM 1418 O O . GLY A 1 181 ? 12.703 -8.844 3.609 1 98.94 181 GLY A O 1
ATOM 1419 N N . ILE A 1 182 ? 14.539 -9.234 2.373 1 98.88 182 ILE A N 1
ATOM 1420 C CA . ILE A 1 182 ? 15.211 -7.973 2.668 1 98.88 182 ILE A CA 1
ATOM 1421 C C . ILE A 1 182 ? 15.516 -7.234 1.366 1 98.88 182 ILE A C 1
ATOM 1423 O O . ILE A 1 182 ? 16.188 -7.773 0.482 1 98.88 182 ILE A O 1
ATOM 1427 N N . VAL A 1 183 ? 15.023 -6.035 1.229 1 98.81 183 VAL A N 1
ATOM 1428 C CA . VAL A 1 183 ? 15.25 -5.254 0.018 1 98.81 183 VAL A CA 1
ATOM 1429 C C . VAL A 1 183 ? 15.852 -3.898 0.385 1 98.81 183 VAL A C 1
ATOM 1431 O O . VAL A 1 183 ? 15.25 -3.121 1.125 1 98.81 183 VAL A O 1
ATOM 1434 N N . LYS A 1 184 ? 17.047 -3.557 -0.092 1 97.88 184 LYS A N 1
ATOM 1435 C CA . LYS A 1 184 ? 17.688 -2.254 0.046 1 97.88 184 LYS A CA 1
ATOM 1436 C C . LYS A 1 184 ? 17.5 -1.407 -1.208 1 97.88 184 LYS A C 1
ATOM 1438 O O . LYS A 1 184 ? 17.594 -1.913 -2.328 1 97.88 184 LYS A O 1
ATOM 1443 N N . ASN A 1 185 ? 17.125 -0.178 -1.005 1 96.62 185 ASN A N 1
ATOM 1444 C CA . ASN A 1 185 ? 16.969 0.755 -2.115 1 96.62 185 ASN A CA 1
ATOM 1445 C C . ASN A 1 185 ? 15.961 0.236 -3.141 1 96.62 185 ASN A C 1
ATOM 1447 O O . ASN A 1 185 ? 16.25 0.195 -4.336 1 96.62 185 ASN A O 1
ATOM 1451 N N . ALA A 1 186 ? 14.828 -0.184 -2.631 1 97.25 186 ALA A N 1
ATOM 1452 C CA . ALA A 1 186 ? 13.797 -0.781 -3.469 1 97.25 186 ALA A CA 1
ATOM 1453 C C . ALA A 1 186 ? 13.414 0.148 -4.621 1 97.25 186 ALA A C 1
ATOM 1455 O O . ALA A 1 186 ? 12.922 1.256 -4.395 1 97.25 186 ALA A O 1
ATOM 1456 N N . GLY A 1 187 ? 13.602 -0.31 -5.844 1 95.44 187 GLY A N 1
ATOM 1457 C CA . GLY A 1 187 ? 13.203 0.429 -7.027 1 95.44 187 GLY A CA 1
ATOM 1458 C C . GLY A 1 187 ? 14.188 1.512 -7.422 1 95.44 187 GLY A C 1
ATOM 1459 O O . GLY A 1 187 ? 13.914 2.318 -8.312 1 95.44 187 GLY A O 1
ATOM 1460 N N . ARG A 1 188 ? 15.32 1.646 -6.723 1 94.19 188 ARG A N 1
ATOM 1461 C CA . ARG A 1 188 ? 16.312 2.695 -6.969 1 94.19 188 ARG A CA 1
ATOM 1462 C C . ARG A 1 188 ? 17.625 2.104 -7.457 1 94.19 188 ARG A C 1
ATOM 1464 O O . ARG A 1 188 ? 17.719 0.895 -7.684 1 94.19 188 ARG A O 1
ATOM 1471 N N . GLU A 1 189 ? 18.484 3.098 -7.641 1 90.56 189 GLU A N 1
ATOM 1472 C CA . GLU A 1 189 ? 19.844 2.664 -7.977 1 90.56 189 GLU A CA 1
ATOM 1473 C C . GLU A 1 189 ? 20.453 1.849 -6.848 1 90.56 189 GLU A C 1
ATOM 1475 O O . GLU A 1 189 ? 20.188 2.107 -5.672 1 90.56 189 GLU A O 1
ATOM 1480 N N . ASN A 1 190 ? 21.219 0.828 -7.059 1 93.88 190 ASN A N 1
ATOM 1481 C CA . ASN A 1 190 ? 21.922 -0.007 -6.086 1 93.88 190 ASN A CA 1
ATOM 1482 C C . ASN A 1 190 ? 20.938 -0.872 -5.293 1 93.88 190 ASN A C 1
ATOM 1484 O O . ASN A 1 190 ? 21.141 -1.107 -4.098 1 93.88 190 ASN A O 1
ATOM 1488 N N . GLU A 1 191 ? 19.875 -1.188 -5.953 1 97.31 191 GLU A N 1
ATOM 1489 C CA . GLU A 1 191 ? 18.906 -2.102 -5.371 1 97.31 191 GLU A CA 1
ATOM 1490 C C . GLU A 1 191 ? 19.531 -3.445 -5.027 1 97.31 191 GLU A C 1
ATOM 1492 O O . GLU A 1 191 ? 20.328 -3.986 -5.809 1 97.31 191 GLU A O 1
ATOM 1497 N N . GLU A 1 192 ? 19.312 -3.926 -3.801 1 98.12 192 GLU A N 1
ATOM 1498 C CA . GLU A 1 192 ? 19.734 -5.25 -3.35 1 98.12 192 GLU A CA 1
ATOM 1499 C C . GLU A 1 192 ? 18.562 -6.016 -2.738 1 98.12 192 GLU A C 1
ATOM 1501 O O . GLU A 1 192 ? 17.703 -5.43 -2.07 1 98.12 192 GLU A O 1
ATOM 1506 N N . L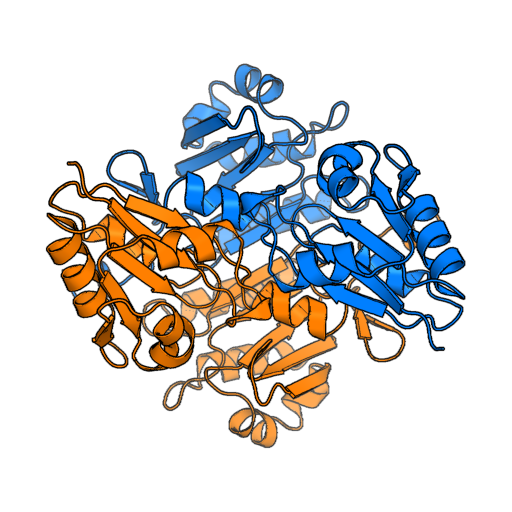YS A 1 193 ? 18.578 -7.332 -2.984 1 98.06 193 LYS A N 1
ATOM 1507 C CA . LYS A 1 193 ? 17.531 -8.188 -2.412 1 98.06 193 LYS A CA 1
ATOM 1508 C C . LYS A 1 193 ? 18.141 -9.469 -1.837 1 98.06 193 LYS A C 1
ATOM 1510 O O . LYS A 1 193 ? 19.078 -10.031 -2.406 1 98.06 193 LYS A O 1
ATOM 1515 N N . LYS A 1 194 ? 17.609 -9.859 -0.745 1 98.56 194 LYS A N 1
ATOM 1516 C CA . LYS A 1 194 ? 17.922 -11.148 -0.132 1 98.56 194 LYS A CA 1
ATOM 1517 C C . LYS A 1 194 ? 16.656 -11.852 0.345 1 98.56 194 LYS A C 1
ATOM 1519 O O . LYS A 1 194 ? 15.742 -11.203 0.861 1 98.56 194 LYS A O 1
ATOM 1524 N N . ILE A 1 195 ? 16.625 -13.117 0.05 1 98.88 195 ILE A N 1
ATOM 1525 C CA . ILE A 1 195 ? 15.602 -13.977 0.643 1 98.88 195 ILE A CA 1
ATOM 1526 C C . ILE A 1 195 ? 16.25 -14.953 1.613 1 98.88 195 ILE A C 1
ATOM 1528 O O . ILE A 1 195 ? 17.109 -15.75 1.219 1 98.88 195 ILE A O 1
ATOM 1532 N N . ILE A 1 196 ? 15.859 -14.867 2.854 1 98.62 196 ILE A N 1
ATOM 1533 C CA . ILE A 1 196 ? 16.438 -15.68 3.914 1 98.62 196 ILE A CA 1
ATOM 1534 C C . ILE A 1 196 ? 15.328 -16.25 4.789 1 98.62 196 ILE A C 1
ATOM 1536 O O . ILE A 1 196 ? 14.156 -16.25 4.398 1 98.62 196 ILE A O 1
ATOM 1540 N N . ASN A 1 197 ? 15.672 -16.859 5.848 1 97.81 197 ASN A N 1
ATOM 1541 C CA . ASN A 1 197 ? 14.711 -17.25 6.879 1 97.81 197 ASN A CA 1
ATOM 1542 C C . ASN A 1 197 ? 15.07 -16.656 8.234 1 97.81 197 ASN A C 1
ATOM 1544 O O . ASN A 1 197 ? 16.172 -16.156 8.422 1 97.81 197 ASN A O 1
ATOM 1548 N N . SER A 1 198 ? 14.031 -16.719 9.117 1 98.25 198 SER A N 1
ATOM 1549 C CA . SER A 1 198 ? 14.195 -16.094 10.43 1 98.25 198 SER A CA 1
ATOM 1550 C C . SER A 1 198 ? 15.391 -16.672 11.18 1 98.25 198 SER A C 1
ATOM 1552 O O . SER A 1 198 ? 16.094 -15.953 11.891 1 98.25 198 SER A O 1
ATOM 1554 N N . LYS A 1 199 ? 15.719 -17.922 10.992 1 97.56 199 LYS A N 1
ATOM 1555 C CA . LYS A 1 199 ? 16.859 -18.547 11.656 1 97.56 199 LYS A CA 1
ATOM 1556 C C . LYS A 1 199 ? 18.172 -17.969 11.148 1 97.56 199 LYS A C 1
ATOM 1558 O O . LYS A 1 199 ? 19.094 -17.734 11.938 1 97.56 199 LYS A O 1
ATOM 1563 N N . GLU A 1 200 ? 18.25 -17.828 9.883 1 98 200 GLU A N 1
ATOM 1564 C CA . GLU A 1 200 ? 19.438 -17.219 9.281 1 98 200 GLU A CA 1
ATOM 1565 C C . GLU A 1 200 ? 19.656 -15.797 9.797 1 98 200 GLU A C 1
ATOM 1567 O O . GLU A 1 200 ? 20.781 -15.398 10.078 1 98 200 GLU A O 1
ATOM 1572 N N . LEU A 1 201 ? 18.578 -15.055 9.867 1 98.25 201 LEU A N 1
ATOM 1573 C CA . LEU A 1 201 ? 18.656 -13.703 10.398 1 98.25 201 LEU A CA 1
ATOM 1574 C C . LEU A 1 201 ? 19.234 -13.695 11.812 1 98.25 201 LEU A C 1
ATOM 1576 O O . LEU A 1 201 ? 20.141 -12.922 12.125 1 98.25 201 LEU A O 1
ATOM 1580 N N . VAL A 1 202 ? 18.703 -14.586 12.672 1 97.88 202 VAL A N 1
ATOM 1581 C CA . VAL A 1 202 ? 19.109 -14.656 14.07 1 97.88 202 VAL A CA 1
ATOM 1582 C C . VAL A 1 202 ? 20.562 -15.094 14.172 1 97.88 202 VAL A C 1
ATOM 1584 O O . VAL A 1 202 ? 21.359 -14.5 14.914 1 97.88 202 VAL A O 1
ATOM 1587 N N . LYS A 1 203 ? 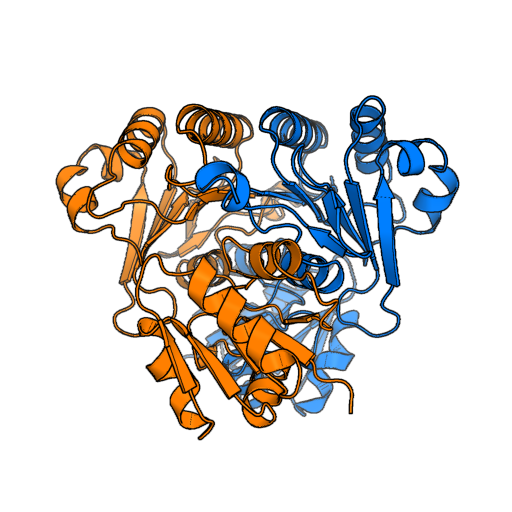20.922 -16.047 13.406 1 97.81 203 LYS A N 1
ATOM 1588 C CA . LYS A 1 203 ? 22.266 -16.641 13.461 1 97.81 203 LYS A CA 1
ATOM 1589 C C . LYS A 1 203 ? 23.328 -15.641 12.992 1 97.81 203 LYS A C 1
ATOM 1591 O O . LYS A 1 203 ? 24.438 -15.625 13.516 1 97.81 203 LYS A O 1
ATOM 1596 N N . ASN A 1 204 ? 23.016 -14.836 12.047 1 98.25 204 ASN A N 1
ATOM 1597 C CA . ASN A 1 204 ? 23.969 -13.898 11.461 1 98.25 204 ASN A CA 1
ATOM 1598 C C . ASN A 1 204 ? 23.578 -12.453 11.734 1 98.25 204 ASN A C 1
ATOM 1600 O O . ASN A 1 204 ? 23.672 -11.602 10.852 1 98.25 204 ASN A O 1
ATOM 1604 N N . LEU A 1 205 ? 23.156 -12.242 12.938 1 97.69 205 LEU A N 1
ATOM 1605 C CA . LEU A 1 205 ? 22.578 -10.961 13.336 1 97.69 205 LEU A CA 1
ATOM 1606 C C . LEU A 1 205 ? 23.594 -9.828 13.117 1 97.69 205 LEU A C 1
ATOM 1608 O O . LEU A 1 205 ? 23.219 -8.75 12.656 1 97.69 205 LEU A O 1
ATOM 1612 N N . ASP A 1 206 ? 24.828 -10.039 13.414 1 97.06 206 ASP A N 1
ATOM 1613 C CA . ASP A 1 206 ? 25.844 -9.008 13.273 1 97.06 206 ASP A CA 1
ATOM 1614 C C . ASP A 1 206 ? 25.969 -8.539 11.828 1 97.06 206 ASP A C 1
ATOM 1616 O O . ASP A 1 206 ? 26.078 -7.344 11.562 1 97.06 206 ASP A O 1
ATOM 1620 N N . PHE A 1 207 ? 26 -9.461 10.992 1 97.94 207 PHE A N 1
ATOM 1621 C CA . PHE A 1 207 ? 26.062 -9.141 9.57 1 97.94 207 PHE A CA 1
ATOM 1622 C C . PHE A 1 207 ? 24.875 -8.289 9.156 1 97.94 207 PHE A C 1
ATOM 1624 O O . PHE A 1 207 ? 25.031 -7.277 8.469 1 97.94 207 PHE A O 1
ATOM 1631 N N . TYR A 1 208 ? 23.719 -8.633 9.547 1 97.19 208 TYR A N 1
ATOM 1632 C CA . TYR A 1 208 ? 22.5 -7.965 9.094 1 97.19 208 TYR A CA 1
ATOM 1633 C C . TYR A 1 208 ? 22.344 -6.613 9.781 1 97.19 208 TYR A C 1
ATOM 1635 O O . TYR A 1 208 ? 21.781 -5.68 9.195 1 97.19 208 TYR A O 1
ATOM 1643 N N . LEU A 1 209 ? 22.828 -6.457 11.008 1 96.56 209 LEU A N 1
ATOM 1644 C CA . LEU A 1 209 ? 22.828 -5.16 11.68 1 96.56 209 LEU A CA 1
ATOM 1645 C C . LEU A 1 209 ? 23.641 -4.137 10.898 1 96.56 209 LEU A C 1
ATOM 1647 O O . LEU A 1 209 ? 23.312 -2.947 10.898 1 96.56 209 LEU A O 1
ATOM 1651 N N . ASP A 1 210 ? 24.609 -4.609 10.188 1 95.69 210 ASP A N 1
ATOM 1652 C CA . ASP A 1 210 ? 25.453 -3.736 9.375 1 95.69 210 ASP A CA 1
ATOM 1653 C C . ASP A 1 210 ? 24.859 -3.541 7.98 1 95.69 210 ASP A C 1
ATOM 1655 O O . ASP A 1 210 ? 25.016 -2.479 7.375 1 95.69 210 ASP A O 1
ATOM 1659 N N . TYR A 1 211 ? 24.203 -4.512 7.5 1 96.56 211 TYR A N 1
ATOM 1660 C CA . TYR A 1 211 ? 23.672 -4.531 6.141 1 96.56 211 TYR A CA 1
ATOM 1661 C C . TYR A 1 211 ? 22.406 -3.695 6.035 1 96.56 211 TYR A C 1
ATOM 1663 O O . TYR A 1 211 ? 22.234 -2.941 5.074 1 96.56 211 TYR A O 1
ATOM 1671 N N . ILE A 1 212 ? 21.5 -3.822 7.039 1 97.12 212 ILE A N 1
ATOM 1672 C CA . ILE A 1 212 ? 20.188 -3.16 7.051 1 97.12 212 ILE A CA 1
ATOM 1673 C C . ILE A 1 212 ? 20.359 -1.7 7.465 1 97.12 212 ILE A C 1
ATOM 1675 O O . ILE A 1 212 ? 21.125 -1.394 8.391 1 97.12 212 ILE A O 1
ATOM 1679 N N . ASP A 1 213 ? 19.703 -0.744 6.719 1 94.06 213 ASP A N 1
ATOM 1680 C CA . ASP A 1 213 ? 19.766 0.679 7.039 1 94.06 213 ASP A CA 1
ATOM 1681 C C . ASP A 1 213 ? 18.422 1.35 6.797 1 94.06 213 ASP A C 1
ATOM 1683 O O . ASP A 1 213 ? 17.391 0.675 6.711 1 94.06 213 ASP A O 1
ATOM 1687 N N . MET A 1 214 ? 18.391 2.643 6.75 1 91.06 214 MET A N 1
ATOM 1688 C CA . MET A 1 214 ? 17.172 3.422 6.691 1 91.06 214 MET A CA 1
ATOM 1689 C C . MET A 1 214 ? 16.5 3.281 5.328 1 91.06 214 MET A C 1
ATOM 1691 O O . MET A 1 214 ? 15.32 3.623 5.168 1 91.06 214 MET A O 1
ATOM 1695 N N . ASN A 1 215 ? 17.188 2.748 4.34 1 94.19 215 ASN A N 1
ATOM 1696 C CA . ASN A 1 215 ? 16.641 2.543 3.004 1 94.19 215 ASN A CA 1
ATOM 1697 C C . ASN A 1 215 ? 16.266 1.081 2.77 1 94.19 215 ASN A C 1
ATOM 1699 O O . ASN A 1 215 ? 16.156 0.64 1.624 1 94.19 215 ASN A O 1
ATOM 1703 N N . THR A 1 216 ? 16.109 0.325 3.857 1 97.81 216 THR A N 1
ATOM 1704 C CA . THR A 1 216 ? 15.805 -1.098 3.764 1 97.81 216 THR A CA 1
ATOM 1705 C C . THR A 1 216 ? 14.375 -1.371 4.223 1 97.81 216 THR A C 1
ATOM 1707 O O . THR A 1 216 ? 13.914 -0.789 5.203 1 97.81 216 THR A O 1
ATOM 1710 N N . ILE A 1 217 ? 13.688 -2.252 3.467 1 98.19 217 ILE A N 1
ATOM 1711 C CA . ILE A 1 217 ? 12.398 -2.801 3.871 1 98.19 217 ILE A CA 1
ATOM 1712 C C . ILE A 1 217 ? 12.531 -4.305 4.109 1 98.19 217 ILE A C 1
ATOM 1714 O O . ILE A 1 217 ? 13.203 -5.004 3.346 1 98.19 217 ILE A O 1
ATOM 1718 N N . LEU A 1 218 ? 11.961 -4.754 5.191 1 98.81 218 LEU A N 1
ATOM 1719 C CA . LEU A 1 218 ? 11.891 -6.191 5.438 1 98.81 218 LEU A CA 1
ATOM 1720 C C . LEU A 1 218 ? 10.461 -6.695 5.285 1 98.81 218 LEU A C 1
ATOM 1722 O O . LEU A 1 218 ? 9.516 -6.062 5.766 1 98.81 218 LEU A O 1
ATOM 1726 N N . LEU A 1 219 ? 10.32 -7.758 4.59 1 98.94 219 LEU A N 1
ATOM 1727 C CA . LEU A 1 219 ? 9.055 -8.477 4.5 1 98.94 219 LEU A CA 1
ATOM 1728 C C . LEU A 1 219 ? 9.156 -9.844 5.168 1 98.94 219 LEU A C 1
ATOM 1730 O O . LEU A 1 219 ? 9.93 -10.703 4.73 1 98.94 219 LEU A O 1
ATOM 1734 N N . ILE A 1 220 ? 8.414 -9.992 6.254 1 98.94 220 ILE A N 1
ATOM 1735 C CA . ILE A 1 220 ? 8.352 -11.266 6.965 1 98.94 220 ILE A CA 1
ATOM 1736 C C . ILE A 1 220 ? 7.105 -12.031 6.543 1 98.94 220 ILE A C 1
ATOM 1738 O O . ILE A 1 220 ? 5.984 -11.555 6.734 1 98.94 220 ILE A O 1
ATOM 1742 N N . GLY A 1 221 ? 7.316 -13.195 5.926 1 98.94 221 GLY A N 1
ATOM 1743 C CA . GLY A 1 221 ? 6.203 -14 5.457 1 98.94 221 GLY A CA 1
ATOM 1744 C C . GLY A 1 221 ? 5.391 -14.609 6.586 1 98.94 221 GLY A C 1
ATOM 1745 O O . GLY A 1 221 ? 5.801 -14.562 7.746 1 98.94 221 GLY A O 1
ATOM 1746 N N . ASN A 1 222 ? 4.191 -15.062 6.266 1 98.69 222 ASN A N 1
ATOM 1747 C CA . ASN A 1 222 ? 3.408 -15.844 7.219 1 98.69 222 ASN A CA 1
ATOM 1748 C C . ASN A 1 222 ? 3.699 -17.344 7.094 1 98.69 222 ASN A C 1
ATOM 1750 O O . ASN A 1 222 ? 4.66 -17.734 6.434 1 98.69 222 ASN A O 1
ATOM 1754 N N . SER A 1 223 ? 2.887 -18.188 7.793 1 98.19 223 SER A N 1
ATOM 1755 C CA . SER A 1 223 ? 3.15 -19.609 7.887 1 98.19 223 SER A CA 1
ATOM 1756 C C . SER A 1 223 ? 3.012 -20.297 6.527 1 98.19 223 SER A C 1
ATOM 1758 O O . SER A 1 223 ? 3.502 -21.406 6.332 1 98.19 223 SER A O 1
ATOM 1760 N N . LYS A 1 224 ? 2.35 -19.609 5.539 1 98.25 224 LYS A N 1
ATOM 1761 C CA . LYS A 1 224 ? 2.094 -20.234 4.242 1 98.25 224 LYS A CA 1
ATOM 1762 C C . LYS A 1 224 ? 3.1 -19.766 3.195 1 98.25 224 LYS A C 1
ATOM 1764 O O . LYS A 1 224 ? 3.191 -20.328 2.109 1 98.25 224 LYS A O 1
ATOM 1769 N N . THR A 1 225 ? 3.873 -18.734 3.514 1 98.88 225 THR A N 1
ATOM 1770 C CA . THR A 1 225 ? 4.84 -18.172 2.576 1 98.88 225 THR A CA 1
ATOM 1771 C C . THR A 1 225 ? 5.922 -19.188 2.234 1 98.88 225 THR A C 1
ATOM 1773 O O . THR A 1 225 ? 6.418 -19.891 3.117 1 98.88 225 THR A O 1
ATOM 1776 N N . LYS A 1 226 ? 6.219 -19.281 1.002 1 98.31 226 LYS A N 1
ATOM 1777 C CA . LYS A 1 226 ? 7.23 -20.234 0.558 1 98.31 226 LYS A CA 1
ATOM 1778 C C . LYS A 1 226 ? 8.109 -19.641 -0.538 1 98.31 226 LYS A C 1
ATOM 1780 O O . LYS A 1 226 ? 7.805 -18.562 -1.066 1 98.31 226 LYS A O 1
ATOM 1785 N N . ILE A 1 227 ? 9.219 -20.297 -0.78 1 98.56 227 ILE A N 1
ATOM 1786 C CA . ILE A 1 227 ? 10.102 -19.938 -1.88 1 98.56 227 ILE A CA 1
ATOM 1787 C C . ILE A 1 227 ? 9.805 -20.812 -3.096 1 98.56 227 ILE A C 1
ATOM 1789 O O . ILE A 1 227 ? 9.859 -22.047 -3.012 1 98.56 227 ILE A O 1
ATOM 1793 N N . ILE A 1 228 ? 9.406 -20.203 -4.168 1 97.81 228 ILE A N 1
ATOM 1794 C CA . ILE A 1 228 ? 9.156 -20.875 -5.438 1 97.81 228 ILE A CA 1
ATOM 1795 C C . ILE A 1 228 ? 10.117 -20.344 -6.5 1 97.81 228 ILE A C 1
ATOM 1797 O O . ILE A 1 228 ? 10.008 -19.203 -6.93 1 97.81 228 ILE A O 1
ATOM 1801 N N . ASP A 1 229 ? 11.086 -21.172 -6.969 1 95.69 229 ASP A N 1
ATOM 1802 C CA . ASP A 1 229 ? 12.055 -20.812 -8 1 95.69 229 ASP A CA 1
ATOM 1803 C C . ASP A 1 229 ? 12.781 -19.531 -7.652 1 95.69 229 ASP A C 1
ATOM 1805 O O . ASP A 1 229 ? 12.82 -18.594 -8.461 1 95.69 229 ASP A O 1
ATOM 1809 N N . GLY A 1 230 ? 13.164 -19.406 -6.449 1 97.44 230 GLY A N 1
ATOM 1810 C CA . GLY A 1 230 ? 13.984 -18.281 -5.992 1 97.44 230 GLY A CA 1
ATOM 1811 C C . GLY A 1 230 ? 13.172 -17.047 -5.684 1 97.44 230 GLY A C 1
ATOM 1812 O O . GLY A 1 230 ? 13.734 -15.977 -5.414 1 97.44 230 GLY A O 1
ATOM 1813 N N . LYS A 1 231 ? 11.836 -17.172 -5.754 1 98.69 231 LYS A N 1
ATOM 1814 C CA . LYS A 1 231 ? 10.953 -16.062 -5.441 1 98.69 231 LYS A CA 1
ATOM 1815 C C . LYS A 1 231 ? 10.195 -16.297 -4.141 1 98.69 231 LYS A C 1
ATOM 1817 O O . LYS A 1 231 ? 9.875 -17.438 -3.805 1 98.69 231 LYS A O 1
ATOM 1822 N N . MET A 1 232 ? 10 -15.281 -3.398 1 98.88 232 MET A N 1
ATOM 1823 C CA . MET A 1 232 ? 9.219 -15.32 -2.168 1 98.88 232 MET A CA 1
ATOM 1824 C C . MET A 1 232 ? 7.73 -15.133 -2.463 1 98.88 232 MET A C 1
ATOM 1826 O O . MET A 1 232 ? 7.32 -14.07 -2.943 1 98.88 232 MET A O 1
ATOM 1830 N N . VAL A 1 233 ? 6.91 -16.141 -2.166 1 98.94 233 VAL A N 1
ATOM 1831 C CA . VAL A 1 233 ? 5.516 -16.156 -2.604 1 98.94 233 VAL A CA 1
ATOM 1832 C C . VAL A 1 233 ? 4.609 -16.5 -1.429 1 98.94 233 VAL A C 1
ATOM 1834 O O . VAL A 1 233 ? 4.836 -17.5 -0.74 1 98.94 233 VAL A O 1
ATOM 1837 N N . THR A 1 234 ? 3.641 -15.68 -1.14 1 98.88 234 THR A N 1
ATOM 1838 C CA . THR A 1 234 ? 2.572 -16.031 -0.208 1 98.88 234 THR A CA 1
ATOM 1839 C C . THR A 1 234 ? 1.299 -16.406 -0.959 1 98.88 234 THR A C 1
ATOM 1841 O O . THR A 1 234 ? 0.643 -15.547 -1.552 1 98.88 234 THR A O 1
ATOM 1844 N N . PRO A 1 235 ? 0.902 -17.609 -0.861 1 98 235 PRO A N 1
ATOM 1845 C CA . PRO A 1 235 ? -0.293 -18.031 -1.594 1 98 235 PRO A CA 1
ATOM 1846 C C . PRO A 1 235 ? -1.576 -17.422 -1.035 1 98 235 PRO A C 1
ATOM 1848 O O . PRO A 1 235 ? -1.697 -17.234 0.178 1 98 235 PRO A O 1
ATOM 1851 N N . ARG A 1 236 ? -2.529 -17.219 -1.923 1 95.88 236 ARG A N 1
ATOM 1852 C CA . ARG A 1 236 ? -3.85 -16.75 -1.506 1 95.88 236 ARG A CA 1
ATOM 1853 C C . ARG A 1 236 ? -4.711 -17.906 -1.017 1 95.88 236 ARG A C 1
ATOM 1855 O O . ARG A 1 236 ? -5.672 -17.703 -0.275 1 95.88 236 ARG A O 1
ATOM 1862 N N . GLY A 1 237 ? -4.457 -19.047 -1.562 1 94.5 237 GLY A N 1
ATOM 1863 C CA . GLY A 1 237 ? -5.219 -20.203 -1.113 1 94.5 237 GLY A CA 1
ATOM 1864 C C . GLY A 1 237 ? -5.922 -20.938 -2.244 1 94.5 237 GLY A C 1
ATOM 1865 O O . GLY A 1 237 ? -6.641 -21.906 -2.012 1 94.5 237 GLY A O 1
ATOM 1866 N N . TYR A 1 238 ? -5.605 -20.609 -3.508 1 93 238 TYR A N 1
ATOM 1867 C CA . TYR A 1 238 ? -6.289 -21.203 -4.652 1 93 238 TYR A CA 1
ATOM 1868 C C . TYR A 1 238 ? -6.035 -22.703 -4.73 1 93 238 TYR A C 1
ATOM 1870 O O . TYR A 1 238 ? -6.969 -23.484 -4.902 1 93 238 TYR A O 1
ATOM 1878 N N . LEU A 1 239 ? -4.816 -23.062 -4.652 1 91.12 239 LEU A N 1
ATOM 1879 C CA . LEU A 1 239 ? -4.453 -24.453 -4.844 1 91.12 239 LEU A CA 1
ATOM 1880 C C . LEU A 1 239 ? -5.031 -25.328 -3.734 1 91.12 239 LEU A C 1
ATOM 1882 O O . LEU A 1 239 ? -5.457 -26.453 -3.982 1 91.12 239 LEU A O 1
ATOM 1886 N N . GLU A 1 240 ? -5.059 -24.859 -2.545 1 87.12 240 GLU A N 1
ATOM 1887 C CA . GLU A 1 240 ? -5.672 -25.594 -1.44 1 87.12 240 GLU A CA 1
ATOM 1888 C C . GLU A 1 240 ? -7.18 -25.734 -1.643 1 87.12 240 GLU A C 1
ATOM 1890 O O . GLU A 1 240 ? -7.742 -26.797 -1.403 1 87.12 240 GLU A O 1
ATOM 1895 N N . LYS A 1 241 ? -7.828 -24.688 -2.066 1 88.06 241 LYS A N 1
ATOM 1896 C CA . LYS A 1 241 ? -9.281 -24.656 -2.227 1 88.06 241 LYS A CA 1
ATOM 1897 C C . LYS A 1 241 ? -9.727 -25.594 -3.348 1 88.06 241 LYS A C 1
ATOM 1899 O O . LYS A 1 241 ? -10.727 -26.297 -3.209 1 88.06 241 LYS A O 1
ATOM 1904 N N . TYR A 1 242 ? -8.922 -25.562 -4.445 1 88.94 242 TYR A N 1
ATOM 1905 C CA . TYR A 1 242 ? -9.383 -26.266 -5.641 1 88.94 242 TYR A CA 1
ATOM 1906 C C . TYR A 1 242 ? -8.602 -27.562 -5.84 1 88.94 242 TYR A C 1
ATOM 1908 O O . TYR A 1 242 ? -8.781 -28.25 -6.852 1 88.94 242 TYR A O 1
ATOM 1916 N N . SER A 1 243 ? -7.895 -27.984 -4.883 1 84.81 243 SER A N 1
ATOM 1917 C CA . SER A 1 243 ? -7.16 -29.234 -4.871 1 84.81 243 SER A CA 1
ATOM 1918 C C . SER A 1 243 ? -6.355 -29.422 -6.156 1 84.81 243 SER A C 1
ATOM 1920 O O . SER A 1 243 ? -6.484 -30.438 -6.84 1 84.81 243 SER A O 1
ATOM 1922 N N . ILE A 1 244 ? -5.699 -28.422 -6.504 1 82.94 244 ILE A N 1
ATOM 1923 C CA . ILE A 1 244 ? -4.832 -28.453 -7.676 1 82.94 244 ILE A CA 1
ATOM 1924 C C . ILE A 1 244 ? -3.371 -28.375 -7.238 1 82.94 244 ILE A C 1
ATOM 1926 O O . ILE A 1 244 ? -3.057 -27.781 -6.207 1 82.94 244 ILE A O 1
ATOM 1930 N N . MET B 1 1 ? 13.727 -15.625 -28.594 1 53.62 1 MET B N 1
ATOM 1931 C CA . MET B 1 1 ? 14.062 -14.648 -27.562 1 53.62 1 MET B CA 1
ATOM 1932 C C . MET B 1 1 ? 13.258 -14.906 -26.297 1 53.62 1 MET B C 1
ATOM 1934 O O . MET B 1 1 ? 12.148 -15.438 -26.359 1 53.62 1 MET B O 1
ATOM 1938 N N . VAL B 1 2 ? 13.906 -14.906 -25.188 1 69.56 2 VAL B N 1
ATOM 1939 C CA . VAL B 1 2 ? 13.203 -15.328 -23.984 1 69.56 2 VAL B CA 1
ATOM 1940 C C . VAL B 1 2 ? 12.016 -14.406 -23.734 1 69.56 2 VAL B C 1
ATOM 1942 O O . VAL B 1 2 ? 12.133 -13.188 -23.844 1 69.56 2 VAL B O 1
ATOM 1945 N N . LYS B 1 3 ? 10.828 -15.016 -23.625 1 90.31 3 LYS B N 1
ATOM 1946 C CA . LYS B 1 3 ? 9.609 -14.25 -23.422 1 90.31 3 LYS B CA 1
ATOM 1947 C C . LYS B 1 3 ? 9.32 -14.086 -21.922 1 90.31 3 LYS B C 1
ATOM 1949 O O . LYS B 1 3 ? 9.938 -14.75 -21.094 1 90.31 3 LYS B O 1
ATOM 1954 N N . ILE B 1 4 ? 8.609 -13.008 -21.688 1 97.62 4 ILE B N 1
ATOM 1955 C CA . ILE B 1 4 ? 8.391 -12.633 -20.297 1 97.62 4 ILE B CA 1
ATOM 1956 C C . ILE B 1 4 ? 6.895 -12.492 -20.031 1 97.62 4 ILE B C 1
ATOM 1958 O O . ILE B 1 4 ? 6.152 -11.977 -20.859 1 97.62 4 ILE B O 1
ATOM 1962 N N . LEU B 1 5 ? 6.441 -13.039 -18.938 1 98.81 5 LEU B N 1
ATOM 1963 C CA . LEU B 1 5 ? 5.137 -12.703 -18.391 1 98.81 5 LEU B CA 1
ATOM 1964 C C . LEU B 1 5 ? 5.254 -11.562 -17.375 1 98.81 5 LEU B C 1
ATOM 1966 O O . LEU B 1 5 ? 5.812 -11.742 -16.297 1 98.81 5 LEU B O 1
ATOM 1970 N N . TYR B 1 6 ? 4.723 -10.406 -17.766 1 98.81 6 TYR B N 1
ATOM 1971 C CA . TYR B 1 6 ? 4.617 -9.273 -16.844 1 98.81 6 TYR B CA 1
ATOM 1972 C C . TYR B 1 6 ? 3.291 -9.305 -16.109 1 98.81 6 TYR B C 1
ATOM 1974 O O . TYR B 1 6 ? 2.227 -9.383 -16.719 1 98.81 6 TYR B O 1
ATOM 1982 N N . ILE B 1 7 ? 3.336 -9.305 -14.82 1 98.88 7 ILE B N 1
ATOM 1983 C CA . ILE B 1 7 ? 2.129 -9.117 -14.023 1 98.88 7 ILE B CA 1
ATOM 1984 C C . ILE B 1 7 ? 2.014 -7.652 -13.594 1 98.88 7 ILE B C 1
ATOM 1986 O O . ILE B 1 7 ? 2.705 -7.211 -12.672 1 98.88 7 ILE B O 1
ATOM 1990 N N . VAL B 1 8 ? 1.037 -6.941 -14.148 1 98.81 8 VAL B N 1
ATOM 1991 C CA . VAL B 1 8 ? 1.094 -5.48 -14.156 1 98.81 8 VAL B CA 1
ATOM 1992 C C . VAL B 1 8 ? -0.042 -4.914 -13.312 1 98.81 8 VAL B C 1
ATOM 1994 O O . VAL B 1 8 ? -1.217 -5.18 -13.578 1 98.81 8 VAL B O 1
ATOM 1997 N N . GLY B 1 9 ? 0.373 -4.16 -12.273 1 98.62 9 GLY B N 1
ATOM 1998 C CA . GLY B 1 9 ? -0.601 -3.352 -11.555 1 98.62 9 GLY B CA 1
ATOM 1999 C C . GLY B 1 9 ? -0.858 -2.008 -12.211 1 98.62 9 GLY B C 1
ATOM 2000 O O . GLY B 1 9 ? 0.073 -1.23 -12.438 1 98.62 9 GLY B O 1
ATOM 2001 N N . ILE B 1 10 ? -2.15 -1.65 -12.414 1 97.94 10 ILE B N 1
ATOM 2002 C CA . ILE B 1 10 ? -2.436 -0.41 -13.133 1 97.94 10 ILE B CA 1
ATOM 2003 C C . ILE B 1 10 ? -3.123 0.578 -12.195 1 97.94 10 ILE B C 1
ATOM 2005 O O . ILE B 1 10 ? -3.68 1.584 -12.641 1 97.94 10 ILE B O 1
ATOM 2009 N N . GLY B 1 11 ? -3.088 0.304 -10.906 1 97.12 11 GLY B N 1
ATOM 2010 C CA . GLY B 1 11 ? -3.84 1.123 -9.969 1 97.12 11 GLY B CA 1
ATOM 2011 C C . GLY B 1 11 ? -5.332 1.112 -10.227 1 97.12 11 GLY B C 1
ATOM 2012 O O . GLY B 1 11 ? -5.941 0.046 -10.352 1 97.12 11 GLY B O 1
ATOM 2013 N N . SER B 1 12 ? -6.012 2.209 -10.172 1 93.81 12 SER B N 1
ATOM 2014 C CA . SER B 1 12 ? -7.434 2.311 -10.5 1 93.81 12 SER B CA 1
ATOM 2015 C C . SER B 1 12 ? -7.641 2.762 -11.945 1 93.81 12 SER B C 1
ATOM 2017 O O . SER B 1 12 ? -8.711 3.266 -12.297 1 93.81 12 SER B O 1
ATOM 2019 N N . GLY B 1 13 ? -6.59 2.641 -12.672 1 87.5 13 GLY B N 1
ATOM 2020 C CA . GLY B 1 13 ? -6.695 3.055 -14.062 1 87.5 13 GLY B CA 1
ATOM 2021 C C . GLY B 1 13 ? -5.766 4.199 -14.414 1 87.5 13 GLY B C 1
ATOM 2022 O O . GLY B 1 13 ? -4.691 4.34 -13.828 1 87.5 13 GLY B O 1
ATOM 2023 N N . GLU B 1 14 ? -6.105 5.012 -15.367 1 86.31 14 GLU B N 1
ATOM 2024 C CA . GLU B 1 14 ? -5.32 5.953 -16.156 1 86.31 14 GLU B CA 1
ATOM 2025 C C . GLU B 1 14 ? -4.488 6.871 -15.273 1 86.31 14 GLU B C 1
ATOM 2027 O O . GLU B 1 14 ? -3.26 6.812 -15.289 1 86.31 14 GLU B O 1
ATOM 2032 N N . LYS B 1 15 ? -5.055 7.57 -14.328 1 94.69 15 LYS B N 1
ATOM 2033 C CA . LYS B 1 15 ? -4.312 8.617 -13.625 1 94.69 15 LYS B CA 1
ATOM 2034 C C . LYS B 1 15 ? -3.316 8.008 -12.641 1 94.69 15 LYS B C 1
ATOM 2036 O O . LYS B 1 15 ? -2.324 8.648 -12.281 1 94.69 15 LYS B O 1
ATOM 2041 N N . PHE B 1 16 ? -3.502 6.668 -12.336 1 96.81 16 PHE B N 1
ATOM 2042 C CA . PHE B 1 16 ? -2.66 6.027 -11.328 1 96.81 16 PHE B CA 1
ATOM 2043 C C . PHE B 1 16 ? -1.641 5.105 -11.984 1 96.81 16 PHE B C 1
ATOM 2045 O O . PHE B 1 16 ? -0.857 4.445 -11.297 1 96.81 16 PHE B O 1
ATOM 2052 N N . LEU B 1 17 ? -1.689 5.094 -13.289 1 97.56 17 LEU B N 1
ATOM 2053 C CA . LEU B 1 17 ? -0.767 4.258 -14.047 1 97.56 17 LEU B CA 1
ATOM 2054 C C . LEU B 1 17 ? 0.666 4.762 -13.906 1 97.56 17 LEU B C 1
ATOM 2056 O O . LEU B 1 17 ? 0.926 5.957 -14.07 1 97.56 17 LEU B O 1
ATOM 2060 N N . THR B 1 18 ? 1.603 3.863 -13.562 1 98.12 18 THR B N 1
ATOM 2061 C CA . THR B 1 18 ? 3.008 4.238 -13.453 1 98.12 18 THR B CA 1
ATOM 2062 C C . THR B 1 18 ? 3.664 4.281 -14.828 1 98.12 18 THR B C 1
ATOM 2064 O O . THR B 1 18 ? 3.16 3.688 -15.781 1 98.12 18 THR B O 1
ATOM 2067 N N . LYS B 1 19 ? 4.777 4.938 -14.859 1 97.12 19 LYS B N 1
ATOM 2068 C CA . LYS B 1 19 ? 5.531 4.988 -16.109 1 97.12 19 LYS B CA 1
ATOM 2069 C C . LYS B 1 19 ? 5.957 3.594 -16.547 1 97.12 19 LYS B C 1
ATOM 2071 O O . LYS B 1 19 ? 5.863 3.258 -17.734 1 97.12 19 LYS B O 1
ATOM 2076 N N . GLU B 1 20 ? 6.387 2.809 -15.648 1 97.75 20 GLU B N 1
ATOM 2077 C CA . GLU B 1 20 ? 6.828 1.456 -15.969 1 97.75 20 GLU B CA 1
ATOM 2078 C C . GLU B 1 20 ? 5.672 0.613 -16.5 1 97.75 20 GLU B C 1
ATOM 2080 O O . GLU B 1 20 ? 5.828 -0.119 -17.484 1 97.75 20 GLU B O 1
ATOM 2085 N N . ALA B 1 21 ? 4.523 0.699 -15.836 1 98.31 21 ALA B N 1
ATOM 2086 C CA . ALA B 1 21 ? 3.352 -0.041 -16.297 1 98.31 21 ALA B CA 1
ATOM 2087 C C . ALA B 1 21 ? 2.969 0.367 -17.719 1 98.31 21 ALA B C 1
ATOM 2089 O O . ALA B 1 21 ? 2.682 -0.487 -18.562 1 98.31 21 ALA B O 1
ATOM 2090 N N . GLU B 1 22 ? 2.955 1.622 -17.938 1 97.5 22 GLU B N 1
ATOM 2091 C CA . GLU B 1 22 ? 2.609 2.135 -19.25 1 97.5 22 GLU B CA 1
ATOM 2092 C C . GLU B 1 22 ? 3.578 1.619 -20.312 1 97.5 22 GLU B C 1
ATOM 2094 O O . GLU B 1 22 ? 3.156 1.205 -21.406 1 97.5 22 GLU B O 1
ATOM 2099 N N . GLU B 1 23 ? 4.844 1.714 -20.031 1 97.69 23 GLU B N 1
ATOM 2100 C CA . GLU B 1 23 ? 5.871 1.241 -20.953 1 97.69 23 GLU B CA 1
ATOM 2101 C C . GLU B 1 23 ? 5.664 -0.23 -21.312 1 97.69 23 GLU B C 1
ATOM 2103 O O . GLU B 1 23 ? 5.75 -0.614 -22.469 1 97.69 23 GLU B O 1
ATOM 2108 N N . ILE B 1 24 ? 5.41 -1.032 -20.344 1 98.25 24 ILE B N 1
ATOM 2109 C CA . ILE B 1 24 ? 5.242 -2.469 -20.531 1 98.25 24 ILE B CA 1
ATOM 2110 C C . ILE B 1 24 ? 3.988 -2.738 -21.359 1 98.25 24 ILE B C 1
ATOM 2112 O O . ILE B 1 24 ? 4.02 -3.527 -22.312 1 98.25 24 ILE B O 1
ATOM 2116 N N . LEU B 1 25 ? 2.902 -2.049 -21.062 1 98.25 25 LEU B N 1
ATOM 2117 C CA . LEU B 1 25 ? 1.646 -2.266 -21.766 1 98.25 25 LEU B CA 1
ATOM 2118 C C . LEU B 1 25 ? 1.775 -1.867 -23.234 1 98.25 25 LEU B C 1
ATOM 2120 O O . LEU B 1 25 ? 1.093 -2.426 -24.094 1 98.25 25 LEU B O 1
ATOM 2124 N N . ASN B 1 26 ? 2.664 -0.962 -23.516 1 98.12 26 ASN B N 1
ATOM 2125 C CA . ASN B 1 26 ? 2.889 -0.515 -24.891 1 98.12 26 ASN B CA 1
ATOM 2126 C C . ASN B 1 26 ? 3.732 -1.516 -25.672 1 98.12 26 ASN B C 1
ATOM 2128 O O . ASN B 1 26 ? 3.684 -1.543 -26.906 1 98.12 26 ASN B O 1
ATOM 2132 N N . LYS B 1 27 ? 4.457 -2.354 -25.016 1 97.5 27 LYS B N 1
ATOM 2133 C CA . LYS B 1 27 ? 5.461 -3.115 -25.75 1 97.5 27 LYS B CA 1
ATOM 2134 C C . LYS B 1 27 ? 5.082 -4.594 -25.828 1 97.5 27 LYS B C 1
ATOM 2136 O O . LYS B 1 27 ? 5.602 -5.328 -26.672 1 97.5 27 LYS B O 1
ATOM 2141 N N . VAL B 1 28 ? 4.191 -5.086 -25.016 1 98.5 28 VAL B N 1
ATOM 2142 C CA . VAL B 1 28 ? 3.875 -6.508 -24.938 1 98.5 28 VAL B CA 1
ATOM 2143 C C . VAL B 1 28 ? 3.135 -6.934 -26.203 1 98.5 28 VAL B C 1
ATOM 2145 O O . VAL B 1 28 ? 2.619 -6.09 -26.953 1 98.5 28 VAL B O 1
ATOM 2148 N N . ASP B 1 29 ? 3.141 -8.258 -26.406 1 98.56 29 ASP B N 1
ATOM 2149 C CA . ASP B 1 29 ? 2.471 -8.828 -27.578 1 98.56 29 ASP B CA 1
ATOM 2150 C C . ASP B 1 29 ? 1.001 -9.109 -27.281 1 98.56 29 ASP B C 1
ATOM 2152 O O . ASP B 1 29 ? 0.178 -9.172 -28.188 1 98.56 29 ASP B O 1
ATOM 2156 N N . LEU B 1 30 ? 0.683 -9.297 -26.062 1 98.81 30 LEU B N 1
ATOM 2157 C CA . LEU B 1 30 ? -0.652 -9.711 -25.641 1 98.81 30 LEU B CA 1
ATOM 2158 C C . LEU B 1 30 ? -0.96 -9.195 -24.234 1 98.81 30 LEU B C 1
ATOM 2160 O O . LEU B 1 30 ? -0.099 -9.234 -23.359 1 98.81 30 LEU B O 1
ATOM 2164 N N . ILE B 1 31 ? -2.182 -8.719 -24.062 1 98.88 31 ILE B N 1
ATOM 2165 C CA . ILE B 1 31 ? -2.684 -8.344 -22.734 1 98.88 31 ILE B CA 1
ATOM 2166 C C . ILE B 1 31 ? -3.758 -9.336 -22.297 1 98.88 31 ILE B C 1
ATOM 2168 O O . ILE B 1 31 ? -4.668 -9.656 -23.062 1 98.88 31 ILE B O 1
ATOM 2172 N N . VAL B 1 32 ? -3.635 -9.891 -21.141 1 98.88 32 VAL B N 1
ATOM 2173 C CA . VAL B 1 32 ? -4.602 -10.773 -20.5 1 98.88 32 VAL B CA 1
ATOM 2174 C C . VAL B 1 32 ? -5.184 -10.086 -19.266 1 98.88 32 VAL B C 1
ATOM 2176 O O . VAL B 1 32 ? -4.441 -9.586 -18.422 1 98.88 32 VAL B O 1
ATOM 2179 N N . CYS B 1 33 ? -6.551 -10.023 -19.188 1 98.12 33 CYS B N 1
ATOM 2180 C CA . CYS B 1 33 ? -7.125 -9.352 -18.031 1 98.12 33 CYS B CA 1
ATOM 2181 C C . CYS B 1 33 ? -8.57 -9.789 -17.797 1 98.12 33 CYS B C 1
ATOM 2183 O O . CYS B 1 33 ? -9.125 -10.539 -18.609 1 98.12 33 CYS B O 1
ATOM 2185 N N . TYR B 1 34 ? -9.086 -9.445 -16.609 1 97.06 34 TYR B N 1
ATOM 2186 C CA . TYR B 1 34 ? -10.516 -9.531 -16.328 1 97.06 34 TYR B CA 1
ATOM 2187 C C . TYR B 1 34 ? -11.305 -8.656 -17.297 1 97.06 34 TYR B C 1
ATOM 2189 O O . TYR B 1 34 ? -10.891 -7.535 -17.609 1 97.06 34 TYR B O 1
ATOM 2197 N N . SER B 1 35 ? -12.414 -9.164 -17.688 1 97.38 35 SER B N 1
ATOM 2198 C CA . SER B 1 35 ? -13.211 -8.445 -18.672 1 97.38 35 SER B CA 1
ATOM 2199 C C . SER B 1 35 ? -13.531 -7.031 -18.203 1 97.38 35 SER B C 1
ATOM 2201 O O . SER B 1 35 ? -13.625 -6.105 -19.016 1 97.38 35 SER B O 1
ATOM 2203 N N . GLY B 1 36 ? -13.695 -6.859 -16.922 1 93.5 36 GLY B N 1
ATOM 2204 C CA . GLY B 1 36 ? -14.016 -5.559 -16.359 1 93.5 36 GLY B CA 1
ATOM 2205 C C . GLY B 1 36 ? -12.867 -4.57 -16.438 1 93.5 36 GLY B C 1
ATOM 2206 O O . GLY B 1 36 ? -13.062 -3.367 -16.25 1 93.5 36 GLY B O 1
ATOM 2207 N N . TYR B 1 37 ? -11.688 -5.074 -16.781 1 95 37 TYR B N 1
ATOM 2208 C CA . TYR B 1 37 ? -10.516 -4.207 -16.828 1 95 37 TYR B CA 1
ATOM 2209 C C . TYR B 1 37 ? -10.172 -3.848 -18.266 1 95 37 TYR B C 1
ATOM 2211 O O . TYR B 1 37 ? -9.273 -3.039 -18.516 1 95 37 TYR B O 1
ATOM 2219 N N . LYS B 1 38 ? -10.844 -4.414 -19.219 1 96.62 38 LYS B N 1
ATOM 2220 C CA . LYS B 1 38 ? -10.547 -4.207 -20.641 1 96.62 38 LYS B CA 1
ATOM 2221 C C . LYS B 1 38 ? -10.555 -2.723 -20.984 1 96.62 38 LYS B C 1
ATOM 2223 O O . LYS B 1 38 ? -9.711 -2.258 -21.75 1 96.62 38 LYS B O 1
ATOM 2228 N N . LYS B 1 39 ? -11.453 -1.938 -20.438 1 95.06 39 LYS B N 1
ATOM 2229 C CA . LYS B 1 39 ? -11.617 -0.52 -20.75 1 95.06 39 LYS B CA 1
ATOM 2230 C C . LYS B 1 39 ? -10.352 0.265 -20.406 1 95.06 39 LYS B C 1
ATOM 2232 O O . LYS B 1 39 ? -10.102 1.326 -20.984 1 95.06 39 LYS B O 1
ATOM 2237 N N . TYR B 1 40 ? -9.57 -0.27 -19.547 1 95.31 40 TYR B N 1
ATOM 2238 C CA . TYR B 1 40 ? -8.383 0.451 -19.125 1 95.31 40 TYR B CA 1
ATOM 2239 C C . TYR B 1 40 ? -7.199 0.153 -20.031 1 95.31 40 TYR B C 1
ATOM 2241 O O . TYR B 1 40 ? -6.188 0.858 -20 1 95.31 40 TYR B O 1
ATOM 2249 N N . VAL B 1 41 ? -7.293 -0.894 -20.891 1 97.25 41 VAL B N 1
ATOM 2250 C CA . VAL B 1 41 ? -6.074 -1.329 -21.562 1 97.25 41 VAL B CA 1
ATOM 2251 C C . VAL B 1 41 ? -6.309 -1.359 -23.078 1 97.25 41 VAL B C 1
ATOM 2253 O O . VAL B 1 41 ? -5.371 -1.551 -23.844 1 97.25 41 VAL B O 1
ATOM 2256 N N . GLU B 1 42 ? -7.477 -1.104 -23.531 1 97.31 42 GLU B N 1
ATOM 2257 C CA . GLU B 1 42 ? -7.793 -1.159 -24.953 1 97.31 42 GLU B CA 1
ATOM 2258 C C . GLU B 1 42 ? -7.012 -0.104 -25.734 1 97.31 42 GLU B C 1
ATOM 2260 O O . GLU B 1 42 ? -6.684 -0.308 -26.906 1 97.31 42 GLU B O 1
ATOM 2265 N N . LYS B 1 43 ? -6.672 0.914 -25.125 1 96.94 43 LYS B N 1
ATOM 2266 C CA . LYS B 1 43 ? -6 2.039 -25.766 1 96.94 43 LYS B CA 1
ATOM 2267 C C . LYS B 1 43 ? -4.621 1.635 -26.281 1 96.94 43 LYS B C 1
ATOM 2269 O O . LYS B 1 43 ? -4.055 2.312 -27.141 1 96.94 43 LYS B O 1
ATOM 2274 N N . TYR B 1 44 ? -4.102 0.606 -25.812 1 97.75 44 TYR B N 1
ATOM 2275 C CA . TYR B 1 44 ? -2.74 0.229 -26.188 1 97.75 44 TYR B CA 1
ATOM 2276 C C . TYR B 1 44 ? -2.729 -0.537 -27.5 1 97.75 44 TYR B C 1
ATOM 2278 O O . TYR B 1 44 ? -1.662 -0.861 -28.031 1 97.75 44 TYR B O 1
ATOM 2286 N N . ASN B 1 45 ? -3.857 -0.868 -28.062 1 97.94 45 ASN B N 1
ATOM 2287 C CA . ASN B 1 45 ? -4.031 -1.465 -29.375 1 97.94 45 ASN B CA 1
ATOM 2288 C C . ASN B 1 45 ? -3.246 -2.766 -29.516 1 97.94 45 ASN B C 1
ATOM 2290 O O . ASN B 1 45 ? -2.525 -2.959 -30.5 1 97.94 45 ASN B O 1
ATOM 2294 N N . LYS B 1 46 ? -3.262 -3.557 -28.438 1 98.38 46 LYS B N 1
ATOM 2295 C CA . LYS B 1 46 ? -2.725 -4.914 -28.422 1 98.38 46 LYS B CA 1
ATOM 2296 C C . LYS B 1 46 ? -3.846 -5.949 -28.422 1 98.38 46 LYS B C 1
ATOM 2298 O O . LYS B 1 46 ? -4.961 -5.66 -27.984 1 98.38 46 LYS B O 1
ATOM 2303 N N . PRO B 1 47 ? -3.551 -7.164 -29.031 1 98.62 47 PRO B N 1
ATOM 2304 C CA . PRO B 1 47 ? -4.516 -8.234 -28.766 1 98.62 47 PRO B CA 1
ATOM 2305 C C . PRO B 1 47 ? -4.816 -8.391 -27.281 1 98.62 47 PRO B C 1
ATOM 2307 O O . PRO B 1 47 ? -3.916 -8.273 -26.438 1 98.62 47 PRO B O 1
ATOM 2310 N N . ILE B 1 48 ? -6.145 -8.594 -26.938 1 98.69 48 ILE B N 1
ATOM 2311 C CA . ILE B 1 48 ? -6.574 -8.719 -25.547 1 98.69 48 ILE B CA 1
ATOM 2312 C C . ILE B 1 48 ? -7.352 -10.023 -25.359 1 98.69 48 ILE B C 1
ATOM 2314 O O . ILE B 1 48 ? -8.242 -10.336 -26.156 1 98.69 48 ILE B O 1
ATOM 2318 N N . PHE B 1 49 ? -6.953 -10.797 -24.375 1 98.62 49 PHE B N 1
ATOM 2319 C CA . PHE B 1 49 ? -7.711 -11.953 -23.922 1 98.62 49 PHE B CA 1
ATOM 2320 C C . PHE B 1 49 ? -8.344 -11.688 -22.547 1 98.62 49 PHE B C 1
ATOM 2322 O O . PHE B 1 49 ? -7.676 -11.195 -21.641 1 98.62 49 PHE B O 1
ATOM 2329 N N . THR B 1 50 ? -9.633 -11.984 -22.406 1 98.06 50 THR B N 1
ATOM 2330 C CA . THR B 1 50 ? -10.312 -11.719 -21.141 1 98.06 50 THR B CA 1
ATOM 2331 C C . THR B 1 50 ? -11.047 -12.961 -20.656 1 98.06 50 THR B C 1
ATOM 2333 O O . THR B 1 50 ? -11.344 -13.859 -21.438 1 98.06 50 THR B O 1
ATOM 2336 N N . THR B 1 51 ? -11.125 -13.086 -19.438 1 96.44 51 THR B N 1
ATOM 2337 C CA . THR B 1 51 ? -12.055 -14.016 -18.781 1 96.44 51 THR B CA 1
ATOM 2338 C C . THR B 1 51 ? -12.992 -13.273 -17.844 1 96.44 51 THR B C 1
ATOM 2340 O O . THR B 1 51 ? -12.727 -12.125 -17.469 1 96.44 51 THR B O 1
ATOM 2343 N N . GLY B 1 52 ? -14.109 -13.945 -17.5 1 92.31 52 GLY B N 1
ATOM 2344 C CA . GLY B 1 52 ? -15.055 -13.375 -16.562 1 92.31 52 GLY B CA 1
ATOM 2345 C C . GLY B 1 52 ? -14.633 -13.562 -15.109 1 92.31 52 GLY B C 1
ATOM 2346 O O . GLY B 1 52 ? -13.492 -13.93 -14.828 1 92.31 52 GLY B O 1
ATOM 2347 N N . MET B 1 53 ? -15.633 -13.305 -14.281 1 86.44 53 MET B N 1
ATOM 2348 C CA . MET B 1 53 ? -15.422 -13.438 -12.844 1 86.44 53 MET B CA 1
ATOM 2349 C C . MET B 1 53 ? -15.234 -14.898 -12.453 1 86.44 53 MET B C 1
ATOM 2351 O O . MET B 1 53 ? -15.805 -15.789 -13.086 1 86.44 53 MET B O 1
ATOM 2355 N N . LYS B 1 54 ? -14.406 -15.203 -11.445 1 87.06 54 LYS B N 1
ATOM 2356 C CA . LYS B 1 54 ? -14.141 -16.5 -10.844 1 87.06 54 LYS B CA 1
ATOM 2357 C C . LYS B 1 54 ? -13.398 -17.422 -11.82 1 87.06 54 LYS B C 1
ATOM 2359 O O . LYS B 1 54 ? -13.484 -18.641 -11.719 1 87.06 54 LYS B O 1
ATOM 2364 N N . LYS B 1 55 ? -12.688 -16.828 -12.695 1 94.75 55 LYS B N 1
ATOM 2365 C CA . LYS B 1 55 ? -11.906 -17.578 -13.68 1 94.75 55 LYS B CA 1
ATOM 2366 C C . LYS B 1 55 ? -10.43 -17.203 -13.602 1 94.75 55 LYS B C 1
ATOM 2368 O O . LYS B 1 55 ? -9.742 -17.141 -14.625 1 94.75 55 LYS B O 1
ATOM 2373 N N . GLU B 1 56 ? -9.984 -16.922 -12.383 1 96.44 56 GLU B N 1
ATOM 2374 C CA . GLU B 1 56 ? -8.609 -16.5 -12.141 1 96.44 56 GLU B CA 1
ATOM 2375 C C . GLU B 1 56 ? -7.621 -17.578 -12.578 1 96.44 56 GLU B C 1
ATOM 2377 O O . GLU B 1 56 ? -6.609 -17.266 -13.211 1 96.44 56 GLU B O 1
ATOM 2382 N N . ILE B 1 57 ? -7.879 -18.828 -12.273 1 97.38 57 ILE B N 1
ATOM 2383 C CA . ILE B 1 57 ? -6.973 -19.922 -12.609 1 97.38 57 ILE B CA 1
ATOM 2384 C C . ILE B 1 57 ? -6.848 -20.031 -14.133 1 97.38 57 ILE B C 1
ATOM 2386 O O . ILE B 1 57 ? -5.742 -20.125 -14.664 1 97.38 57 ILE B O 1
ATOM 2390 N N . GLU B 1 58 ? -7.953 -19.953 -14.781 1 97.44 58 GLU B N 1
ATOM 2391 C CA . GLU B 1 58 ? -7.965 -19.984 -16.25 1 97.44 58 GLU B CA 1
ATOM 2392 C C . GLU B 1 58 ? -7.188 -18.812 -16.828 1 97.44 58 GLU B C 1
ATOM 2394 O O . GLU B 1 58 ? -6.402 -19 -17.766 1 97.44 58 GLU B O 1
ATOM 2399 N N . ARG B 1 59 ? -7.406 -17.703 -16.344 1 98.25 59 ARG B N 1
ATOM 2400 C CA . ARG B 1 59 ? -6.758 -16.484 -16.812 1 98.25 59 ARG B CA 1
ATOM 2401 C C . ARG B 1 59 ? -5.242 -16.578 -16.672 1 98.25 59 ARG B C 1
ATOM 2403 O O . ARG B 1 59 ? -4.504 -16.25 -17.609 1 98.25 59 ARG B O 1
ATOM 2410 N N . VAL B 1 60 ? -4.824 -17.047 -15.539 1 98.5 60 VAL B N 1
ATOM 2411 C CA . VAL B 1 60 ? -3.395 -17.141 -15.266 1 98.5 60 VAL B CA 1
ATOM 2412 C C . VAL B 1 60 ? -2.779 -18.234 -16.125 1 98.5 60 VAL B C 1
ATOM 2414 O O . VAL B 1 60 ? -1.689 -18.062 -16.688 1 98.5 60 VAL B O 1
ATOM 2417 N N . LYS B 1 61 ? -3.418 -19.391 -16.25 1 98.19 61 LYS B N 1
ATOM 2418 C CA . LYS B 1 61 ? -2.92 -20.453 -17.109 1 98.19 61 LYS B CA 1
ATOM 2419 C C . LYS B 1 61 ? -2.754 -19.984 -18.547 1 98.19 61 LYS B C 1
ATOM 2421 O O . LYS B 1 61 ? -1.757 -20.297 -19.203 1 98.19 61 LYS B O 1
ATOM 2426 N N . LYS B 1 62 ? -3.752 -19.234 -18.984 1 98.31 62 LYS B N 1
ATOM 2427 C CA . LYS B 1 62 ? -3.678 -18.688 -20.344 1 98.31 62 LYS B CA 1
ATOM 2428 C C . LYS B 1 62 ? -2.477 -17.766 -20.5 1 98.31 62 LYS B C 1
ATOM 2430 O O . LYS B 1 62 ? -1.747 -17.844 -21.484 1 98.31 62 LYS B O 1
ATOM 2435 N N . ALA B 1 63 ? -2.326 -16.859 -19.562 1 98.69 63 ALA B N 1
ATOM 2436 C CA . ALA B 1 63 ? -1.202 -15.938 -19.594 1 98.69 63 ALA B CA 1
ATOM 2437 C C . ALA B 1 63 ? 0.128 -16.688 -19.625 1 98.69 63 ALA B C 1
ATOM 2439 O O . ALA B 1 63 ? 1.014 -16.344 -20.422 1 98.69 63 ALA B O 1
ATOM 2440 N N . LEU B 1 64 ? 0.264 -17.688 -18.812 1 98.5 64 LEU B N 1
ATOM 2441 C CA . LEU B 1 64 ? 1.485 -18.484 -18.75 1 98.5 64 LEU B CA 1
ATOM 2442 C C . LEU B 1 64 ? 1.711 -19.219 -20.078 1 98.5 64 LEU B C 1
ATOM 2444 O O . LEU B 1 64 ? 2.832 -19.266 -20.578 1 98.5 64 LEU B O 1
ATOM 2448 N N . GLU B 1 65 ? 0.688 -19.812 -20.562 1 98 65 GLU B N 1
ATOM 2449 C CA . GLU B 1 65 ? 0.791 -20.531 -21.828 1 98 65 GLU B CA 1
ATOM 2450 C C . GLU B 1 65 ? 1.255 -19.609 -22.953 1 98 65 GLU B C 1
ATOM 2452 O O . GLU B 1 65 ? 2.168 -19.953 -23.703 1 98 65 GLU B O 1
ATOM 2457 N N . GLU B 1 66 ? 0.671 -18.469 -23.047 1 98.12 66 GLU B N 1
ATOM 2458 C CA . GLU B 1 66 ? 0.998 -17.516 -24.109 1 98.12 66 GLU B CA 1
ATOM 2459 C C . GLU B 1 66 ? 2.402 -16.953 -23.938 1 98.12 66 GLU B C 1
ATOM 2461 O O . GLU B 1 66 ? 3.072 -16.609 -24.906 1 98.12 66 GLU B O 1
ATOM 2466 N N . ALA B 1 67 ? 2.838 -16.859 -22.734 1 98.19 67 ALA B N 1
ATOM 2467 C CA . ALA B 1 67 ? 4.141 -16.266 -22.422 1 98.19 67 ALA B CA 1
ATOM 2468 C C . ALA B 1 67 ? 5.273 -17.188 -22.859 1 98.19 67 ALA B C 1
ATOM 2470 O O . ALA B 1 67 ? 6.445 -16.797 -22.828 1 98.19 67 ALA B O 1
ATOM 2471 N N . LYS B 1 68 ? 5.004 -18.391 -23.297 1 96.81 68 LYS B N 1
ATOM 2472 C CA . LYS B 1 68 ? 6.016 -19.312 -23.812 1 96.81 68 LYS B CA 1
ATOM 2473 C C . LYS B 1 68 ? 6.656 -18.766 -25.078 1 96.81 68 LYS B C 1
ATOM 2475 O O . LYS B 1 68 ? 7.82 -19.047 -25.375 1 96.81 68 LYS B O 1
ATOM 2480 N N . ASP B 1 69 ? 5.891 -17.938 -25.797 1 95.94 69 ASP B N 1
ATOM 2481 C CA . ASP B 1 69 ? 6.457 -17.469 -27.047 1 95.94 69 ASP B CA 1
ATOM 2482 C C . ASP B 1 69 ? 6.074 -16.016 -27.328 1 95.94 69 ASP B C 1
ATOM 2484 O O . ASP B 1 69 ? 6.391 -15.477 -28.391 1 95.94 69 ASP B O 1
ATOM 2488 N N . LYS B 1 70 ? 5.32 -15.367 -26.391 1 97.56 70 LYS B N 1
ATOM 2489 C CA . LYS B 1 70 ? 4.945 -13.961 -26.484 1 97.56 70 LYS B CA 1
ATOM 2490 C C . LYS B 1 70 ? 5.312 -13.211 -25.203 1 97.56 70 LYS B C 1
ATOM 2492 O O . LYS B 1 70 ? 5.363 -13.805 -24.125 1 97.56 70 LYS B O 1
ATOM 2497 N N . ASP B 1 71 ? 5.652 -11.93 -25.328 1 98.56 71 ASP B N 1
ATOM 2498 C CA . ASP B 1 71 ? 5.598 -11.062 -24.156 1 98.56 71 ASP B CA 1
ATOM 2499 C C . ASP B 1 71 ? 4.156 -10.766 -23.766 1 98.56 71 ASP B C 1
ATOM 2501 O O . ASP B 1 71 ? 3.396 -10.195 -24.547 1 98.56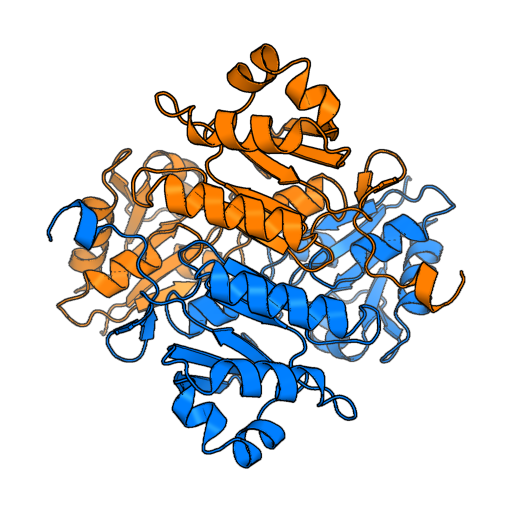 71 ASP B O 1
ATOM 2505 N N . VAL B 1 72 ? 3.816 -11.125 -22.562 1 98.88 72 VAL B N 1
ATOM 2506 C CA . VAL B 1 72 ? 2.426 -11.039 -22.125 1 98.88 72 VAL B CA 1
ATOM 2507 C C . VAL B 1 72 ? 2.32 -10.148 -20.891 1 98.88 72 VAL B C 1
ATOM 2509 O O . VAL B 1 72 ? 3.18 -10.195 -20 1 98.88 72 VAL B O 1
ATOM 2512 N N . ALA B 1 73 ? 1.318 -9.32 -20.875 1 98.88 73 ALA B N 1
ATOM 2513 C CA . ALA B 1 73 ? 0.952 -8.594 -19.656 1 98.88 73 ALA B CA 1
ATOM 2514 C C . ALA B 1 73 ? -0.32 -9.164 -19.031 1 98.88 73 ALA B C 1
ATOM 2516 O O . ALA B 1 73 ? -1.381 -9.156 -19.656 1 98.88 73 ALA B O 1
ATOM 2517 N N . LEU B 1 74 ? -0.2 -9.719 -17.891 1 98.88 74 LEU B N 1
ATOM 2518 C CA . LEU B 1 74 ? -1.347 -10.047 -17.062 1 98.88 74 LEU B CA 1
ATOM 2519 C C . LEU B 1 74 ? -1.704 -8.883 -16.141 1 98.88 74 LEU B C 1
ATOM 2521 O O . LEU B 1 74 ? -0.982 -8.586 -15.188 1 98.88 74 LEU B O 1
ATOM 2525 N N . VAL B 1 75 ? -2.887 -8.297 -16.375 1 98.5 75 VAL B N 1
ATOM 2526 C CA . VAL B 1 75 ? -3.201 -6.996 -15.797 1 98.5 75 VAL B CA 1
ATOM 2527 C C . VAL B 1 75 ? -4.098 -7.18 -14.578 1 98.5 75 VAL B C 1
ATOM 2529 O O . VAL B 1 75 ? -5.055 -7.957 -14.609 1 98.5 75 VAL B O 1
ATOM 2532 N N . SER B 1 76 ? -3.717 -6.496 -13.539 1 96.38 76 SER B N 1
ATOM 2533 C CA . SER B 1 76 ? -4.496 -6.363 -12.312 1 96.38 76 SER B CA 1
ATOM 2534 C C . SER B 1 76 ? -4.754 -4.895 -11.984 1 96.38 76 SER B C 1
ATOM 2536 O O . SER B 1 76 ? -3.93 -4.031 -12.281 1 96.38 76 SER B O 1
ATOM 2538 N N . THR B 1 77 ? -5.969 -4.633 -11.445 1 95.5 77 THR B N 1
ATOM 2539 C CA . THR B 1 77 ? -6.145 -3.316 -10.844 1 95.5 77 THR B CA 1
ATOM 2540 C C . THR B 1 77 ? -5.449 -3.242 -9.492 1 95.5 77 THR B C 1
ATOM 2542 O O . THR B 1 77 ? -5.152 -4.273 -8.883 1 95.5 77 THR B O 1
ATOM 2545 N N . GLY B 1 78 ? -5.176 -2.055 -9.055 1 97.38 78 GLY B N 1
ATOM 2546 C CA . GLY B 1 78 ? -4.391 -1.913 -7.836 1 97.38 78 GLY B CA 1
ATOM 2547 C C . GLY B 1 78 ? -2.973 -2.436 -7.977 1 97.38 78 GLY B C 1
ATOM 2548 O O . GLY B 1 78 ? -2.262 -2.074 -8.914 1 97.38 78 GLY B O 1
ATOM 2549 N N . ASP B 1 79 ? -2.537 -3.182 -7.07 1 98.5 79 ASP B N 1
ATOM 2550 C CA . ASP B 1 79 ? -1.241 -3.854 -7.043 1 98.5 79 ASP B CA 1
ATOM 2551 C C . ASP B 1 79 ? -1.4 -5.363 -7.219 1 98.5 79 ASP B C 1
ATOM 2553 O O . ASP B 1 79 ? -2.254 -5.98 -6.578 1 98.5 79 ASP B O 1
ATOM 2557 N N . PRO B 1 80 ? -0.571 -5.961 -8.07 1 98.44 80 PRO B N 1
ATOM 2558 C CA . PRO B 1 80 ? -0.771 -7.379 -8.375 1 98.44 80 PRO B CA 1
ATOM 2559 C C . PRO B 1 80 ? -0.413 -8.289 -7.203 1 98.44 80 PRO B C 1
ATOM 2561 O O . PRO B 1 80 ? -0.705 -9.492 -7.238 1 98.44 80 PRO B O 1
ATOM 2564 N N . THR B 1 81 ? 0.239 -7.766 -6.195 1 98.69 81 THR B N 1
ATOM 2565 C CA . THR B 1 81 ? 0.637 -8.578 -5.055 1 98.69 81 THR B CA 1
ATOM 2566 C C . THR B 1 81 ? -0.292 -8.336 -3.867 1 98.69 81 THR B C 1
ATOM 2568 O O . THR B 1 81 ? -0.047 -8.836 -2.768 1 98.69 81 THR B O 1
ATOM 2571 N N . ILE B 1 82 ? -1.293 -7.586 -3.959 1 98.75 82 ILE B N 1
ATOM 2572 C CA . ILE B 1 82 ? -2.305 -7.406 -2.924 1 98.75 82 ILE B CA 1
ATOM 2573 C C . ILE B 1 82 ? -3.635 -7.988 -3.395 1 98.75 82 ILE B C 1
ATOM 2575 O O . ILE B 1 82 ? -4.379 -7.34 -4.133 1 98.75 82 ILE B O 1
ATOM 2579 N N . TYR B 1 83 ? -3.869 -9.18 -3.008 1 98 83 TYR B N 1
ATOM 2580 C CA . TYR B 1 83 ? -5.035 -9.969 -3.371 1 98 83 TYR B CA 1
ATOM 2581 C C . TYR B 1 83 ? -5.137 -10.133 -4.883 1 98 83 TYR B C 1
ATOM 2583 O O . TYR B 1 83 ? -6.238 -10.203 -5.434 1 98 83 TYR B O 1
ATOM 2591 N N . GLY B 1 84 ? -4.035 -10.039 -5.559 1 97.31 84 GLY B N 1
ATOM 2592 C CA . GLY B 1 84 ? -3.99 -10.156 -7.004 1 97.31 84 GLY B CA 1
ATOM 2593 C C . GLY B 1 84 ? -3.551 -11.531 -7.477 1 97.31 84 GLY B C 1
ATOM 2594 O O . GLY B 1 84 ? -3.629 -12.508 -6.723 1 97.31 84 GLY B O 1
ATOM 2595 N N . LEU B 1 85 ? -3.064 -11.578 -8.719 1 98.25 85 LEU B N 1
ATOM 2596 C CA . LEU B 1 85 ? -2.861 -12.867 -9.367 1 98.25 85 LEU B CA 1
ATOM 2597 C C . LEU B 1 85 ? -1.382 -13.234 -9.398 1 98.25 85 LEU B C 1
ATOM 2599 O O . LEU B 1 85 ? -1.011 -14.289 -9.922 1 98.25 85 LEU B O 1
ATOM 2603 N N . ALA B 1 86 ? -0.493 -12.391 -8.82 1 98.81 86 ALA B N 1
ATOM 2604 C CA . ALA B 1 86 ? 0.943 -12.633 -8.922 1 98.81 86 ALA B CA 1
ATOM 2605 C C . ALA B 1 86 ? 1.329 -13.945 -8.242 1 98.81 86 ALA B C 1
ATOM 2607 O O . ALA B 1 86 ? 2.092 -14.742 -8.805 1 98.81 86 ALA B O 1
ATOM 2608 N N . SER B 1 87 ? 0.792 -14.172 -7.031 1 98.69 87 SER B N 1
ATOM 2609 C CA . SER B 1 87 ? 1.142 -15.406 -6.332 1 98.69 87 SER B CA 1
ATOM 2610 C C . SER B 1 87 ? 0.674 -16.625 -7.105 1 98.69 87 SER B C 1
ATOM 2612 O O . SER B 1 87 ? 1.399 -17.625 -7.203 1 98.69 87 SER B O 1
ATOM 2614 N N . LEU B 1 88 ? -0.509 -16.547 -7.672 1 98.56 88 LEU B N 1
ATOM 2615 C CA . LEU B 1 88 ? -1.058 -17.672 -8.43 1 98.56 88 LEU B CA 1
ATOM 2616 C C . LEU B 1 88 ? -0.209 -17.953 -9.664 1 98.56 88 LEU B C 1
ATOM 2618 O O . LEU B 1 88 ? -0.026 -19.109 -10.039 1 98.56 88 LEU B O 1
ATOM 2622 N N . ALA B 1 89 ? 0.272 -16.906 -10.305 1 98.75 89 ALA B N 1
ATOM 2623 C CA . ALA B 1 89 ? 1.138 -17.078 -11.477 1 98.75 89 ALA B CA 1
ATOM 2624 C C . ALA B 1 89 ? 2.395 -17.859 -11.117 1 98.75 89 ALA B C 1
ATOM 2626 O O . ALA B 1 89 ? 2.793 -18.766 -11.844 1 98.75 89 ALA B O 1
ATOM 2627 N N . TYR B 1 90 ? 3.031 -17.5 -10.008 1 98.62 90 TYR B N 1
ATOM 2628 C CA . TYR B 1 90 ? 4.215 -18.234 -9.57 1 98.62 90 TYR B CA 1
ATOM 2629 C C . TYR B 1 90 ? 3.865 -19.688 -9.242 1 98.62 90 TYR B C 1
ATOM 2631 O O . TYR B 1 90 ? 4.613 -20.609 -9.578 1 98.62 90 TYR B O 1
ATOM 2639 N N . GLU B 1 91 ? 2.709 -19.891 -8.578 1 98.31 91 GLU B N 1
ATOM 2640 C CA . GLU B 1 91 ? 2.297 -21.219 -8.133 1 98.31 91 GLU B CA 1
ATOM 2641 C C . GLU B 1 91 ? 2.029 -22.141 -9.32 1 98.31 91 GLU B C 1
ATOM 2643 O O . GLU B 1 91 ? 2.25 -23.359 -9.242 1 98.31 91 GLU B O 1
ATOM 2648 N N . LEU B 1 92 ? 1.566 -21.578 -10.383 1 98.06 92 LEU B N 1
ATOM 2649 C CA . LEU B 1 92 ? 1.143 -22.391 -11.531 1 98.06 92 LEU B CA 1
ATOM 2650 C C . LEU B 1 92 ? 2.248 -22.469 -12.578 1 98.06 92 LEU B C 1
ATOM 2652 O O . LEU B 1 92 ? 2.111 -23.172 -13.578 1 98.06 92 LEU B O 1
ATOM 2656 N N . ASN B 1 93 ? 3.322 -21.734 -12.391 1 97.69 93 ASN B N 1
ATOM 2657 C CA . ASN B 1 93 ? 4.395 -21.656 -13.375 1 97.69 93 ASN B CA 1
ATOM 2658 C C . ASN B 1 93 ? 5.234 -22.922 -13.391 1 97.69 93 ASN B C 1
ATOM 2660 O O . ASN B 1 93 ? 6.324 -22.969 -12.82 1 97.69 93 ASN B O 1
ATOM 2664 N N . LYS B 1 94 ? 4.852 -23.859 -14.141 1 93.19 94 LYS B N 1
ATOM 2665 C CA . LYS B 1 94 ? 5.543 -25.156 -14.203 1 93.19 94 LYS B CA 1
ATOM 2666 C C . LYS B 1 94 ? 6.602 -25.156 -15.297 1 93.19 94 LYS B C 1
ATOM 2668 O O . LYS B 1 94 ? 7.492 -26 -15.305 1 93.19 94 LYS B O 1
ATOM 2673 N N . ASP B 1 95 ? 6.582 -24.25 -16.172 1 93.19 95 ASP B N 1
ATOM 2674 C CA . ASP B 1 95 ? 7.469 -24.25 -17.328 1 93.19 95 ASP B CA 1
ATOM 2675 C C . ASP B 1 95 ? 8.602 -23.25 -17.156 1 93.19 95 ASP B C 1
ATOM 2677 O O . ASP B 1 95 ? 9.281 -22.891 -18.109 1 93.19 95 ASP B O 1
ATOM 2681 N N . ASN B 1 96 ? 8.727 -22.688 -16 1 92.81 96 ASN B N 1
ATOM 2682 C CA . ASN B 1 96 ? 9.805 -21.766 -15.656 1 92.81 96 ASN B CA 1
ATOM 2683 C C . ASN B 1 96 ? 9.789 -20.516 -16.547 1 92.81 96 ASN B C 1
ATOM 2685 O O . ASN B 1 96 ? 10.828 -20.094 -17.031 1 92.81 96 ASN B O 1
ATOM 2689 N N . ILE B 1 97 ? 8.555 -20.156 -16.891 1 96.75 97 ILE B N 1
ATOM 2690 C CA . ILE B 1 97 ? 8.391 -18.875 -17.578 1 96.75 97 ILE B CA 1
ATOM 2691 C C . ILE B 1 97 ? 8.977 -17.75 -16.734 1 96.75 97 ILE B C 1
ATOM 2693 O O . ILE B 1 97 ? 8.781 -17.719 -15.523 1 96.75 97 ILE B O 1
ATOM 2697 N N . LYS B 1 98 ? 9.773 -16.875 -17.406 1 97.62 98 LYS B N 1
ATOM 2698 C CA . LYS B 1 98 ? 10.258 -15.695 -16.703 1 97.62 98 LYS B CA 1
ATOM 2699 C C . LYS B 1 98 ? 9.102 -14.766 -16.344 1 97.62 98 LYS B C 1
ATOM 2701 O O . LYS B 1 98 ? 8.312 -14.383 -17.203 1 97.62 98 LYS B O 1
ATOM 2706 N N . ILE B 1 99 ? 9.023 -14.398 -15.031 1 98.69 99 ILE B N 1
ATOM 2707 C CA . ILE B 1 99 ? 7.953 -13.539 -14.555 1 98.69 99 ILE B CA 1
ATOM 2708 C C . ILE B 1 99 ? 8.539 -12.258 -13.977 1 98.69 99 ILE B C 1
ATOM 2710 O O . ILE B 1 99 ? 9.547 -12.297 -13.258 1 98.69 99 ILE B O 1
ATOM 2714 N N . GLU B 1 100 ? 8.039 -11.18 -14.352 1 98.38 100 GLU B N 1
ATOM 2715 C CA . GLU B 1 100 ? 8.312 -9.891 -13.727 1 98.38 100 GLU B CA 1
ATOM 2716 C C . GLU B 1 100 ? 7.027 -9.258 -13.195 1 98.38 100 GLU B C 1
ATOM 2718 O O . GLU B 1 100 ? 6.027 -9.164 -13.906 1 98.38 100 GLU B O 1
ATOM 2723 N N . VAL B 1 101 ? 7.059 -8.875 -11.945 1 98.81 101 VAL B N 1
ATOM 2724 C CA . VAL B 1 101 ? 5.898 -8.266 -11.312 1 98.81 101 VAL B CA 1
ATOM 2725 C C . VAL B 1 101 ? 6.078 -6.746 -11.258 1 98.81 101 VAL B C 1
ATOM 2727 O O . VAL B 1 101 ? 7.109 -6.254 -10.789 1 98.81 101 VAL B O 1
ATOM 2730 N N . ILE B 1 102 ? 5.113 -5.988 -11.727 1 98.62 102 ILE B N 1
ATOM 2731 C CA . ILE B 1 102 ? 5.113 -4.531 -11.789 1 98.62 102 ILE B CA 1
ATOM 2732 C C . ILE B 1 102 ? 4.109 -3.971 -10.781 1 98.62 102 ILE B C 1
ATOM 2734 O O . ILE B 1 102 ? 2.898 -4.055 -11 1 98.62 102 ILE B O 1
ATOM 2738 N N . PRO B 1 103 ? 4.59 -3.35 -9.734 1 98.75 103 PRO B N 1
ATOM 2739 C CA . PRO B 1 103 ? 3.672 -2.881 -8.688 1 98.75 103 PRO B CA 1
ATOM 2740 C C . PRO B 1 103 ? 2.799 -1.716 -9.148 1 98.75 103 PRO B C 1
ATOM 2742 O O . PRO B 1 103 ? 3.088 -1.094 -10.18 1 98.75 103 PRO B O 1
ATOM 2745 N N . GLY B 1 104 ? 1.73 -1.494 -8.5 1 98.5 104 GLY B N 1
ATOM 2746 C CA . GLY B 1 104 ? 0.817 -0.388 -8.742 1 98.5 104 GLY B CA 1
ATOM 2747 C C . GLY B 1 104 ? 0.306 0.25 -7.465 1 98.5 104 GLY B C 1
ATOM 2748 O O . GLY B 1 104 ? 0.541 -0.265 -6.371 1 98.5 104 GLY B O 1
ATOM 2749 N N . VAL B 1 105 ? -0.375 1.367 -7.598 1 98.69 105 VAL B N 1
ATOM 2750 C CA . VAL B 1 105 ? -0.991 2.027 -6.453 1 98.69 105 VAL B CA 1
ATOM 2751 C C . VAL B 1 105 ? -2.211 1.234 -5.992 1 98.69 105 VAL B C 1
ATOM 2753 O O . VAL B 1 105 ? -3.143 1.01 -6.766 1 98.69 105 VAL B O 1
ATOM 2756 N N . THR B 1 106 ? -2.182 0.784 -4.789 1 98.56 106 THR B N 1
ATOM 2757 C CA . THR B 1 106 ? -3.252 -0.064 -4.281 1 98.56 106 THR B CA 1
ATOM 2758 C C . THR B 1 106 ? -4.434 0.78 -3.812 1 98.56 106 THR B C 1
ATOM 2760 O O . THR B 1 106 ? -4.281 1.97 -3.527 1 98.56 106 THR B O 1
ATOM 2763 N N . ALA B 1 107 ? -5.598 0.185 -3.736 1 98.25 107 ALA B N 1
ATOM 2764 C CA . ALA B 1 107 ? -6.844 0.864 -3.4 1 98.25 107 ALA B CA 1
ATOM 2765 C C . ALA B 1 107 ? -6.762 1.521 -2.027 1 98.25 107 ALA B C 1
ATOM 2767 O O . ALA B 1 107 ? -7.309 2.605 -1.814 1 98.25 107 ALA B O 1
ATOM 2768 N N . CYS B 1 108 ? -6.098 0.907 -1.069 1 98.75 108 CYS B N 1
ATOM 2769 C CA . CYS B 1 108 ? -5.953 1.449 0.277 1 98.75 108 CYS B CA 1
ATOM 2770 C C . CYS B 1 108 ? -5.277 2.814 0.245 1 98.75 108 CYS B C 1
ATOM 2772 O O . CYS B 1 108 ? -5.742 3.758 0.891 1 98.75 108 CYS B O 1
ATOM 2774 N N . SER B 1 109 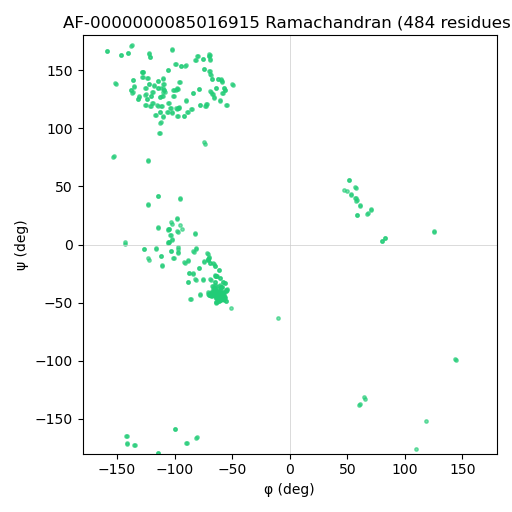? -4.184 2.918 -0.498 1 98.81 109 SER B N 1
ATOM 2775 C CA . SER B 1 109 ? -3.469 4.184 -0.635 1 98.81 109 SER B CA 1
ATOM 2776 C C . SER B 1 109 ? -4.332 5.23 -1.333 1 98.81 109 SER B C 1
ATOM 2778 O O . SER B 1 109 ? -4.355 6.395 -0.926 1 98.81 109 SER B O 1
ATOM 2780 N N . ILE B 1 110 ? -5.02 4.836 -2.365 1 98.75 110 ILE B N 1
ATOM 2781 C CA . ILE B 1 110 ? -5.879 5.754 -3.104 1 98.75 110 ILE B CA 1
ATOM 2782 C C . ILE B 1 110 ? -6.977 6.285 -2.184 1 98.75 110 ILE B C 1
ATOM 2784 O O . ILE B 1 110 ? -7.195 7.496 -2.102 1 98.75 110 ILE B O 1
ATOM 2788 N N . ALA B 1 111 ? -7.609 5.383 -1.47 1 98.88 111 ALA B N 1
ATOM 2789 C CA . ALA B 1 111 ? -8.695 5.77 -0.571 1 98.88 111 ALA B CA 1
ATOM 2790 C C . ALA B 1 111 ? -8.188 6.684 0.54 1 98.88 111 ALA B C 1
ATOM 2792 O O . ALA B 1 111 ? -8.844 7.664 0.894 1 98.88 111 ALA B O 1
ATOM 2793 N N . SER B 1 112 ? -7.062 6.352 1.072 1 98.94 112 SER B N 1
ATOM 2794 C CA . SER B 1 112 ? -6.477 7.18 2.121 1 98.94 112 SER B CA 1
ATOM 2795 C C . SER B 1 112 ? -6.273 8.617 1.647 1 98.94 112 SER B C 1
ATOM 2797 O O . SER B 1 112 ? -6.594 9.562 2.369 1 98.94 112 SER B O 1
ATOM 2799 N N . SER B 1 113 ? -5.746 8.75 0.472 1 98.75 113 SER B N 1
ATOM 2800 C CA . SER B 1 113 ? -5.473 10.07 -0.092 1 98.75 113 SER B CA 1
ATOM 2801 C C . SER B 1 113 ? -6.766 10.828 -0.367 1 98.75 113 SER B C 1
ATOM 2803 O O . SER B 1 113 ? -6.824 12.047 -0.176 1 98.75 113 SER B O 1
ATOM 2805 N N . LEU B 1 114 ? -7.793 10.141 -0.861 1 98.62 114 LEU B N 1
ATOM 2806 C CA . LEU B 1 114 ? -9.078 10.766 -1.16 1 98.62 114 LEU B CA 1
ATOM 2807 C C . LEU B 1 114 ? -9.742 11.281 0.113 1 98.62 114 LEU B C 1
ATOM 2809 O O . LEU B 1 114 ? -10.383 12.336 0.103 1 98.62 114 LEU B O 1
ATOM 2813 N N . LEU B 1 115 ? -9.539 10.539 1.18 1 98.94 115 LEU B N 1
ATOM 2814 C CA . LEU B 1 115 ? -10.172 10.883 2.447 1 98.94 115 LEU B CA 1
ATOM 2815 C C . LEU B 1 115 ? -9.352 11.922 3.203 1 98.94 115 LEU B C 1
ATOM 2817 O O . LEU B 1 115 ? -9.883 12.633 4.059 1 98.94 115 LEU B O 1
ATOM 2821 N N . GLY B 1 116 ? -8.141 12.031 3.002 1 98.75 116 GLY B N 1
ATOM 2822 C CA . GLY B 1 116 ? -7.188 12.883 3.701 1 98.75 116 GLY B CA 1
ATOM 2823 C C . GLY B 1 116 ? -5.824 12.234 3.869 1 98.75 116 GLY B C 1
ATOM 2824 O O . GLY B 1 116 ? -5.023 12.211 2.936 1 98.75 116 GLY B O 1
ATOM 2825 N N . ALA B 1 117 ? -5.551 11.672 4.984 1 98.88 117 ALA B N 1
ATOM 2826 C CA . ALA B 1 117 ? -4.316 10.984 5.344 1 98.88 117 ALA B CA 1
ATOM 2827 C C . ALA B 1 117 ? -4.57 9.938 6.422 1 98.88 117 ALA B C 1
ATOM 2829 O O . ALA B 1 117 ? -4.102 10.078 7.555 1 98.88 117 ALA B O 1
ATOM 2830 N N . VAL B 1 118 ? -5.145 8.867 5.973 1 98.94 118 VAL B N 1
ATOM 2831 C CA . VAL B 1 118 ? -5.711 7.93 6.938 1 98.94 118 VAL B CA 1
ATOM 2832 C C . VAL B 1 118 ? -4.629 6.957 7.406 1 98.94 118 VAL B C 1
ATOM 2834 O O . VAL B 1 118 ? -4.426 6.781 8.609 1 98.94 118 VAL B O 1
ATOM 2837 N N . ILE B 1 119 ? -3.873 6.398 6.484 1 98.94 119 ILE B N 1
ATOM 2838 C CA . ILE B 1 119 ? -2.947 5.328 6.836 1 98.94 119 ILE B CA 1
ATOM 2839 C C . ILE B 1 119 ? -1.558 5.91 7.082 1 98.94 119 ILE B C 1
ATOM 2841 O O . ILE B 1 119 ? -0.551 5.324 6.676 1 98.94 119 ILE B O 1
ATOM 2845 N N . ASN B 1 120 ? -1.53 7.047 7.727 1 98.62 120 ASN B N 1
ATOM 2846 C CA . ASN B 1 120 ? -0.28 7.758 7.957 1 98.62 120 ASN B CA 1
ATOM 2847 C C . ASN B 1 120 ? 0.471 7.199 9.164 1 98.62 120 ASN B C 1
ATOM 2849 O O . ASN B 1 120 ? 1.386 7.844 9.68 1 98.62 120 ASN B O 1
ATOM 2853 N N . HIS B 1 121 ? 0.059 6.094 9.727 1 98.44 121 HIS B N 1
ATOM 2854 C CA . HIS B 1 121 ? 0.669 5.324 10.805 1 98.44 121 HIS B CA 1
ATOM 2855 C C . HIS B 1 121 ? 0.531 3.826 10.562 1 98.44 121 HIS B C 1
ATOM 2857 O O . HIS B 1 121 ? 0.193 3.402 9.453 1 98.44 121 HIS B O 1
ATOM 2863 N N . ASP B 1 122 ? 0.919 3.002 11.648 1 98.88 122 ASP B N 1
ATOM 2864 C CA . ASP B 1 122 ? 0.852 1.552 11.492 1 98.88 122 ASP B CA 1
ATOM 2865 C C . ASP B 1 122 ? -0.56 1.105 11.117 1 98.88 122 ASP B C 1
ATOM 2867 O O . ASP B 1 122 ? -1.54 1.577 11.695 1 98.88 122 ASP B O 1
ATOM 2871 N N . PHE B 1 123 ? -0.662 0.194 10.109 1 98.94 123 PHE B N 1
ATOM 2872 C CA . PHE B 1 123 ? -1.988 -0.212 9.664 1 98.94 123 PHE B CA 1
ATOM 2873 C C . PHE B 1 123 ? -1.985 -1.666 9.211 1 98.94 123 PHE B C 1
ATOM 2875 O O . PHE B 1 123 ? -0.922 -2.258 9.016 1 98.94 123 PHE B O 1
ATOM 2882 N N . VAL B 1 124 ? -3.195 -2.242 9.117 1 98.94 124 VAL B N 1
ATOM 2883 C CA . VAL B 1 124 ? -3.451 -3.605 8.664 1 98.94 124 VAL B CA 1
ATOM 2884 C C . VAL B 1 124 ? -4.301 -3.574 7.391 1 98.94 124 VAL B C 1
ATOM 2886 O O . VAL B 1 124 ? -5.195 -2.736 7.254 1 98.94 124 VAL B O 1
ATOM 2889 N N . VAL B 1 125 ? -3.93 -4.395 6.453 1 98.94 125 VAL B N 1
ATOM 2890 C CA . VAL B 1 125 ? -4.758 -4.664 5.281 1 98.94 125 VAL B CA 1
ATOM 2891 C C . VAL B 1 125 ? -5.398 -6.043 5.41 1 98.94 125 VAL B C 1
ATOM 2893 O O . VAL B 1 125 ? -4.699 -7.055 5.531 1 98.94 125 VAL B O 1
ATOM 2896 N N . LEU B 1 126 ? -6.703 -6.078 5.379 1 98.75 126 LEU B N 1
ATOM 2897 C CA . LEU B 1 126 ? -7.48 -7.277 5.664 1 98.75 126 LEU B CA 1
ATOM 2898 C C . LEU B 1 126 ? -8.617 -7.441 4.66 1 98.75 126 LEU B C 1
ATOM 2900 O O . LEU B 1 126 ? -9.336 -6.48 4.363 1 98.75 126 LEU B O 1
ATOM 2904 N N . SER B 1 127 ? -8.742 -8.625 4.086 1 98.56 127 SER B N 1
ATOM 2905 C CA . SER B 1 127 ? -9.875 -8.93 3.221 1 98.56 127 SER B CA 1
ATOM 2906 C C . SER B 1 127 ? -10.984 -9.641 3.992 1 98.56 127 SER B C 1
ATOM 2908 O O . SER B 1 127 ? -10.711 -10.547 4.789 1 98.56 127 SER B O 1
ATOM 2910 N N . LEU B 1 128 ? -12.25 -9.312 3.74 1 98.31 128 LEU B N 1
ATOM 2911 C CA . LEU B 1 128 ? -13.367 -9.969 4.406 1 98.31 128 LEU B CA 1
ATOM 2912 C C . LEU B 1 128 ? -13.953 -11.078 3.531 1 98.31 128 LEU B C 1
ATOM 2914 O O . LEU B 1 128 ? -15.016 -11.617 3.836 1 98.31 128 LEU B O 1
ATOM 2918 N N . SER B 1 129 ? -13.242 -11.398 2.463 1 96.62 129 SER B N 1
ATOM 2919 C CA . SER B 1 129 ? -13.672 -12.539 1.659 1 96.62 129 SER B CA 1
ATOM 2920 C C . SER B 1 129 ? -13.281 -13.859 2.318 1 96.62 129 SER B C 1
ATOM 2922 O O . SER B 1 129 ? -12.094 -14.148 2.482 1 96.62 129 SER B O 1
ATOM 2924 N N . ASP B 1 130 ? -14.289 -14.648 2.609 1 95.69 130 ASP B N 1
ATOM 2925 C CA . ASP B 1 130 ? -14.008 -15.945 3.217 1 95.69 130 ASP B CA 1
ATOM 2926 C C . ASP B 1 130 ? -14.008 -17.062 2.168 1 95.69 130 ASP B C 1
ATOM 2928 O O . ASP B 1 130 ? -14.164 -18.234 2.5 1 95.69 130 ASP B O 1
ATOM 2932 N N . HIS B 1 131 ? -13.781 -16.656 0.896 1 94.19 131 HIS B N 1
ATOM 2933 C CA . HIS B 1 131 ? -13.742 -17.625 -0.191 1 94.19 131 HIS B CA 1
ATOM 2934 C C . HIS B 1 131 ? -12.484 -18.484 -0.104 1 94.19 131 HIS B C 1
ATOM 2936 O O . HIS B 1 131 ? -12.555 -19.703 -0.309 1 94.19 131 HIS B O 1
ATOM 2942 N N . LEU B 1 132 ? -11.328 -17.875 0.182 1 95.31 132 LEU B N 1
ATOM 2943 C CA . LEU B 1 132 ? -10.055 -18.594 0.211 1 95.31 132 LEU B CA 1
ATOM 2944 C C . LEU B 1 132 ? -9.461 -18.578 1.615 1 95.31 132 LEU B C 1
ATOM 2946 O O . LEU B 1 132 ? -8.398 -19.172 1.85 1 95.31 132 LEU B O 1
ATOM 2950 N N . THR B 1 133 ? -10.078 -17.906 2.561 1 96.75 133 THR B N 1
ATOM 2951 C CA . THR B 1 133 ? -9.602 -17.734 3.928 1 96.75 133 THR B CA 1
ATOM 2952 C C . THR B 1 133 ? -10.703 -18.062 4.934 1 96.75 133 THR B C 1
ATOM 2954 O O . THR B 1 133 ? -11.812 -17.547 4.84 1 96.75 133 THR B O 1
ATOM 2957 N N . PRO B 1 134 ? -10.453 -18.922 5.891 1 97.19 134 PRO B N 1
ATOM 2958 C CA . PRO B 1 134 ? -11.484 -19.266 6.879 1 97.19 134 PRO B CA 1
ATOM 2959 C C . PRO B 1 134 ? -11.977 -18.047 7.656 1 97.19 134 PRO B C 1
ATOM 2961 O O . PRO B 1 134 ? -11.18 -17.188 8.047 1 97.19 134 PRO B O 1
ATOM 2964 N N . LEU B 1 135 ? -13.266 -18.016 7.898 1 97.69 135 LEU B N 1
ATOM 2965 C CA . LEU B 1 135 ? -13.906 -16.891 8.594 1 97.69 135 LEU B CA 1
ATOM 2966 C C . LEU B 1 135 ? -13.281 -16.688 9.969 1 97.69 135 LEU B C 1
ATOM 2968 O O . LEU B 1 135 ? -13.055 -15.539 10.383 1 97.69 135 LEU B O 1
ATOM 2972 N N . ASN B 1 136 ? -13.023 -17.766 10.664 1 98.56 136 ASN B N 1
ATOM 2973 C CA . ASN B 1 136 ? -12.469 -17.641 12.008 1 98.56 136 ASN B CA 1
ATOM 2974 C C . ASN B 1 136 ? -11.117 -16.922 12 1 98.56 136 ASN B C 1
ATOM 2976 O O . ASN B 1 136 ? -10.805 -16.172 12.914 1 98.56 136 ASN B O 1
ATOM 2980 N N . LEU B 1 137 ? -10.32 -17.188 10.969 1 98.56 137 LEU B N 1
ATOM 2981 C CA . LEU B 1 137 ? -9.031 -16.5 10.852 1 98.56 137 LEU B CA 1
ATOM 2982 C C . LEU B 1 137 ? -9.227 -15.023 10.562 1 98.56 137 LEU B C 1
ATOM 2984 O O . LEU B 1 137 ? -8.531 -14.18 11.133 1 98.56 137 LEU B O 1
ATOM 2988 N N . ILE B 1 138 ? -10.156 -14.664 9.695 1 98.75 138 ILE B N 1
ATOM 2989 C CA . ILE B 1 138 ? -10.469 -13.281 9.352 1 98.75 138 ILE B CA 1
ATOM 2990 C C . ILE B 1 138 ? -10.859 -12.516 10.617 1 98.75 138 ILE B C 1
ATOM 2992 O O . ILE B 1 138 ? -10.336 -11.438 10.891 1 98.75 138 ILE B O 1
ATOM 2996 N N . ILE B 1 139 ? -11.727 -13.102 11.422 1 98.88 139 ILE B N 1
ATOM 2997 C CA . ILE B 1 139 ? -12.25 -12.438 12.609 1 98.88 139 ILE B CA 1
ATOM 2998 C C . ILE B 1 139 ? -11.148 -12.336 13.664 1 98.88 139 ILE B C 1
ATOM 3000 O O . ILE B 1 139 ? -11.023 -11.305 14.336 1 98.88 139 ILE B O 1
ATOM 3004 N N . LYS B 1 140 ? -10.383 -13.391 13.797 1 98.94 140 LYS B N 1
ATOM 3005 C CA . LYS B 1 140 ? -9.234 -13.328 14.695 1 98.94 140 LYS B CA 1
ATOM 3006 C C . LYS B 1 140 ? -8.312 -12.172 14.336 1 98.94 140 LYS B C 1
ATOM 3008 O O . LYS B 1 140 ? -7.91 -11.398 15.203 1 98.94 140 LYS B O 1
ATOM 3013 N N . ARG B 1 141 ? -7.969 -12.039 13.078 1 98.94 141 ARG B N 1
ATOM 3014 C CA . ARG B 1 141 ? -7.078 -10.992 12.602 1 98.94 141 ARG B CA 1
ATOM 3015 C C . ARG B 1 141 ? -7.672 -9.609 12.859 1 98.94 141 ARG B C 1
ATOM 3017 O O . ARG B 1 141 ? -6.961 -8.688 13.266 1 98.94 141 ARG B O 1
ATOM 3024 N N . PHE B 1 142 ? -8.984 -9.477 12.625 1 98.94 142 PHE B N 1
ATOM 3025 C CA . PHE B 1 142 ? -9.648 -8.203 12.875 1 98.94 142 PHE B CA 1
ATOM 3026 C C . PHE B 1 142 ? -9.562 -7.828 14.352 1 98.94 142 PHE B C 1
ATOM 3028 O O . PHE B 1 142 ? -9.242 -6.688 14.695 1 98.94 142 PHE B O 1
ATOM 3035 N N . LYS B 1 143 ? -9.805 -8.758 15.219 1 98.94 143 LYS B N 1
ATOM 3036 C CA . LYS B 1 143 ? -9.734 -8.523 16.656 1 98.94 143 LYS B CA 1
ATOM 3037 C C . LYS B 1 143 ? -8.328 -8.117 17.094 1 98.94 143 LYS B C 1
ATOM 3039 O O . LYS B 1 143 ? -8.164 -7.203 17.891 1 98.94 143 LYS B O 1
ATOM 3044 N N . LEU B 1 144 ? -7.391 -8.797 16.562 1 98.94 144 LEU B N 1
ATOM 3045 C CA . LEU B 1 144 ? -6 -8.484 16.891 1 98.94 144 LEU B CA 1
ATOM 3046 C C . LEU B 1 144 ? -5.621 -7.098 16.391 1 98.94 144 LEU B C 1
ATOM 3048 O O . LEU B 1 144 ? -4.859 -6.383 17.031 1 98.94 144 LEU B O 1
ATOM 3052 N N . ALA B 1 145 ? -6.141 -6.715 15.203 1 98.94 145 ALA B N 1
ATOM 3053 C CA . ALA B 1 145 ? -5.906 -5.379 14.672 1 98.94 145 ALA B CA 1
ATOM 3054 C C . ALA B 1 145 ? -6.48 -4.309 15.594 1 98.94 145 ALA B C 1
ATOM 3056 O O . ALA B 1 145 ? -5.84 -3.287 15.852 1 98.94 145 ALA B O 1
ATOM 3057 N N . LEU B 1 146 ? -7.68 -4.547 16.109 1 98.88 146 LEU B N 1
ATOM 3058 C CA . LEU B 1 146 ? -8.289 -3.633 17.062 1 98.88 146 LEU B CA 1
ATOM 3059 C C . LEU B 1 146 ? -7.461 -3.557 18.344 1 98.88 146 LEU B C 1
ATOM 3061 O O . LEU B 1 146 ? -7.227 -2.467 18.875 1 98.88 146 LEU B O 1
ATOM 3065 N N . GLU B 1 147 ? -7.062 -4.695 18.797 1 98.81 147 GLU B N 1
ATOM 3066 C CA . GLU B 1 147 ? -6.285 -4.766 20.031 1 98.81 147 GLU B CA 1
ATOM 3067 C C . GLU B 1 147 ? -4.98 -3.982 19.922 1 98.81 147 GLU B C 1
ATOM 3069 O O . GLU B 1 147 ? -4.551 -3.332 20.875 1 98.81 147 GLU B O 1
ATOM 3074 N N . GLY B 1 148 ? -4.371 -3.998 18.781 1 98.88 148 GLY B N 1
ATOM 3075 C CA . GLY B 1 148 ? -3.121 -3.301 18.531 1 98.88 148 GLY B CA 1
ATOM 3076 C C . GLY B 1 148 ? -3.307 -1.825 18.234 1 98.88 148 GLY B C 1
ATOM 3077 O O . GLY B 1 148 ? -2.334 -1.107 18 1 98.88 148 GLY B O 1
ATOM 3078 N N . ASP B 1 149 ? -4.547 -1.379 18.172 1 98.75 149 ASP B N 1
ATOM 3079 C CA . ASP B 1 149 ? -4.875 -0.001 17.812 1 98.75 149 ASP B CA 1
ATOM 3080 C C . ASP B 1 149 ? -4.305 0.368 16.438 1 98.75 149 ASP B C 1
ATOM 3082 O O . ASP B 1 149 ? -3.736 1.448 16.281 1 98.75 149 ASP B O 1
ATOM 3086 N N 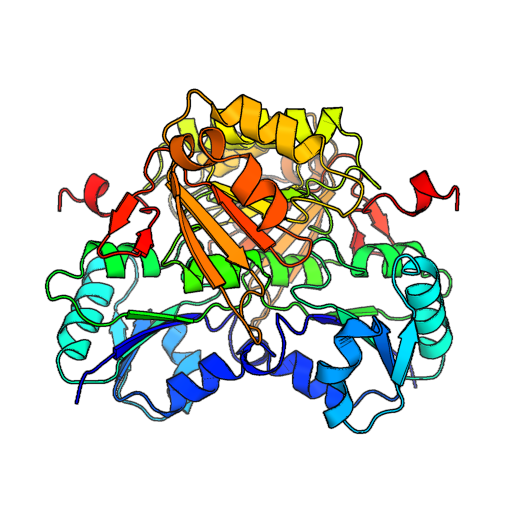. PHE B 1 150 ? -4.336 -0.572 15.516 1 98.94 150 PHE B N 1
ATOM 3087 C CA . PHE B 1 150 ? -3.955 -0.333 14.125 1 98.94 150 PHE B CA 1
ATOM 3088 C C . PHE B 1 150 ? -5.031 0.463 13.398 1 98.94 150 PHE B C 1
ATOM 3090 O O . PHE B 1 150 ? -6.203 0.428 13.781 1 98.94 150 PHE B O 1
ATOM 3097 N N . ILE B 1 151 ? -4.633 1.233 12.406 1 98.94 151 ILE B N 1
ATOM 3098 C CA . ILE B 1 151 ? -5.594 1.537 11.352 1 98.94 151 ILE B CA 1
ATOM 3099 C C . ILE B 1 151 ? -5.914 0.269 10.57 1 98.94 151 ILE B C 1
ATOM 3101 O O . ILE B 1 151 ? -5.035 -0.559 10.328 1 98.94 151 ILE B O 1
ATOM 3105 N N . ILE B 1 152 ? -7.191 0.113 10.172 1 98.94 152 ILE B N 1
ATOM 3106 C CA . ILE B 1 152 ? -7.562 -1.104 9.461 1 98.94 152 ILE B CA 1
ATOM 3107 C C . ILE B 1 152 ? -8.117 -0.748 8.086 1 98.94 152 ILE B C 1
ATOM 3109 O O . ILE B 1 152 ? -9.086 0.014 7.977 1 98.94 152 ILE B O 1
ATOM 3113 N N . CYS B 1 153 ? -7.496 -1.208 7.078 1 98.94 153 CYS B N 1
ATOM 3114 C CA . CYS B 1 153 ? -8.008 -1.119 5.711 1 98.94 153 CYS B CA 1
ATOM 3115 C C . CYS B 1 153 ? -8.711 -2.408 5.309 1 98.94 153 CYS B C 1
ATOM 3117 O O . CYS B 1 153 ? -8.078 -3.465 5.223 1 98.94 153 CYS B O 1
ATOM 3119 N N . LEU B 1 154 ? -10 -2.35 5.016 1 98.88 154 LEU B N 1
ATOM 3120 C CA . LEU B 1 154 ? -10.789 -3.527 4.672 1 98.88 154 LEU B CA 1
ATOM 3121 C C . LEU B 1 154 ? -11.031 -3.594 3.168 1 98.88 154 LEU B C 1
ATOM 3123 O O . LEU B 1 154 ? -11.633 -2.684 2.592 1 98.88 154 LEU B O 1
ATOM 3127 N N . TYR B 1 155 ? -10.5 -4.645 2.598 1 98.56 155 TYR B N 1
ATOM 3128 C CA . TYR B 1 155 ? -10.812 -5.02 1.222 1 98.56 155 TYR B CA 1
ATOM 3129 C C . TYR B 1 155 ? -11.938 -6.039 1.175 1 98.56 155 TYR B C 1
ATOM 3131 O O . TYR B 1 155 ? -12.148 -6.785 2.135 1 98.56 155 TYR B O 1
ATOM 3139 N N . ASN B 1 156 ? -12.688 -6.078 0.058 1 97.25 156 ASN B N 1
ATOM 3140 C CA . ASN B 1 156 ? -13.742 -7.062 -0.171 1 97.25 156 ASN B CA 1
ATOM 3141 C C . ASN B 1 156 ? -14.711 -7.125 1.001 1 97.25 156 ASN B C 1
ATOM 3143 O O . ASN B 1 156 ? -14.977 -8.203 1.537 1 97.25 156 ASN B O 1
ATOM 3147 N N . PRO B 1 157 ? -15.273 -6 1.332 1 97.62 157 PRO B N 1
ATOM 3148 C CA . PRO B 1 157 ? -16.047 -5.945 2.572 1 97.62 157 PRO B CA 1
ATOM 3149 C C . PRO B 1 157 ? -17.344 -6.746 2.488 1 97.62 157 PRO B C 1
ATOM 3151 O O . PRO B 1 157 ? -17.734 -7.41 3.455 1 97.62 157 PRO B O 1
ATOM 3154 N N . ILE B 1 158 ? -18.016 -6.609 1.377 1 95 158 ILE B N 1
ATOM 3155 C CA . ILE B 1 158 ? -19.297 -7.285 1.216 1 95 158 ILE B CA 1
ATOM 3156 C C . ILE B 1 158 ? -19.391 -7.887 -0.185 1 95 158 ILE B C 1
ATOM 3158 O O . ILE B 1 158 ? -18.984 -7.254 -1.166 1 95 158 ILE B O 1
ATOM 3162 N N . GLY B 1 159 ? -19.812 -9.148 -0.252 1 86.94 159 GLY B N 1
ATOM 3163 C CA . GLY B 1 159 ? -20.156 -9.773 -1.518 1 86.94 159 GLY B CA 1
ATOM 3164 C C . GLY B 1 159 ? -21.641 -9.867 -1.753 1 86.94 159 GLY B C 1
ATOM 3165 O O . GLY B 1 159 ? -22.438 -9.586 -0.851 1 86.94 159 GLY B O 1
ATOM 3166 N N . LYS B 1 160 ? -22.062 -10.188 -2.965 1 81.81 160 LYS B N 1
ATOM 3167 C CA . LYS B 1 160 ? -23.484 -10.367 -3.268 1 81.81 160 LYS B CA 1
ATOM 3168 C C . LYS B 1 160 ? -24.109 -11.406 -2.34 1 81.81 160 LYS B C 1
ATOM 3170 O O . LYS B 1 160 ? -25.219 -11.211 -1.842 1 81.81 160 LYS B O 1
ATOM 3175 N N . LYS B 1 161 ? -23.422 -12.484 -2.039 1 81.25 161 LYS B N 1
ATOM 3176 C CA . LYS B 1 161 ? -23.969 -13.57 -1.229 1 81.25 161 LYS B CA 1
ATOM 3177 C C . LYS B 1 161 ? -23.266 -13.648 0.125 1 81.25 161 LYS B C 1
ATOM 3179 O O . LYS B 1 161 ? -23.734 -14.344 1.031 1 81.25 161 LYS B O 1
ATOM 3184 N N . ARG B 1 162 ? -22.234 -12.914 0.244 1 83.56 162 ARG B N 1
ATOM 3185 C CA . ARG B 1 162 ? -21.391 -13.023 1.437 1 83.56 162 ARG B CA 1
ATOM 3186 C C . ARG B 1 162 ? -21.469 -11.742 2.27 1 83.56 162 ARG B C 1
ATOM 3188 O O . ARG B 1 162 ? -20.797 -10.758 1.957 1 83.56 162 ARG B O 1
ATOM 3195 N N . LYS B 1 163 ? -22.203 -11.836 3.369 1 93.44 163 LYS B N 1
ATOM 3196 C CA . LYS B 1 163 ? -22.344 -10.656 4.223 1 93.44 163 LYS B CA 1
ATOM 3197 C C . LYS B 1 163 ? -21.875 -10.945 5.641 1 93.44 163 LYS B C 1
ATOM 3199 O O . LYS B 1 163 ? -21.656 -10.023 6.426 1 93.44 163 LYS B O 1
ATOM 3204 N N . LYS B 1 164 ? -21.656 -12.195 5.945 1 96.25 164 LYS B N 1
ATOM 3205 C CA . LYS B 1 164 ? -21.422 -12.617 7.324 1 96.25 164 LYS B CA 1
ATOM 3206 C C . LYS B 1 164 ? -20.141 -12 7.879 1 96.25 164 LYS B C 1
ATOM 3208 O O . LYS B 1 164 ? -20.141 -11.461 8.984 1 96.25 164 LYS B O 1
ATOM 3213 N N . PRO B 1 165 ? -18.984 -12.094 7.117 1 97.69 165 PRO B N 1
ATOM 3214 C CA . PRO B 1 165 ? -17.781 -11.5 7.68 1 97.69 165 PRO B CA 1
ATOM 3215 C C . PRO B 1 165 ? -17.953 -10.023 8.047 1 97.69 165 PRO B C 1
ATOM 3217 O O . PRO B 1 165 ? -17.5 -9.586 9.102 1 97.69 165 PRO B O 1
ATOM 3220 N N . PHE B 1 166 ? -18.656 -9.281 7.234 1 98.44 166 PHE B N 1
ATOM 3221 C CA . PHE B 1 166 ? -18.875 -7.867 7.492 1 98.44 166 PHE B CA 1
ATOM 3222 C C . PHE B 1 166 ? -19.734 -7.672 8.734 1 98.44 166 PHE B C 1
ATOM 3224 O O . PHE B 1 166 ? -19.453 -6.797 9.555 1 98.44 166 PHE B O 1
ATOM 3231 N N . LEU B 1 167 ? -20.75 -8.453 8.875 1 97.94 167 LEU B N 1
ATOM 3232 C CA . LEU B 1 167 ? -21.641 -8.359 10.023 1 97.94 167 LEU B CA 1
ATOM 3233 C C . LEU B 1 167 ? -20.875 -8.641 11.32 1 97.94 167 LEU B C 1
ATOM 3235 O O . LEU B 1 167 ? -21.125 -7.984 12.336 1 97.94 167 LEU B O 1
ATOM 3239 N N . GLU B 1 168 ? -20.016 -9.625 11.273 1 98.19 168 GLU B N 1
ATOM 3240 C CA . GLU B 1 168 ? -19.203 -9.93 12.445 1 98.19 168 GLU B CA 1
ATOM 3241 C C . GLU B 1 168 ? -18.297 -8.758 12.812 1 98.19 168 GLU B C 1
ATOM 3243 O O . GLU B 1 168 ? -18.141 -8.43 13.992 1 98.19 168 GLU B O 1
ATOM 3248 N N . VAL B 1 169 ? -17.688 -8.133 11.805 1 98.19 169 VAL B N 1
ATOM 3249 C CA . VAL B 1 169 ? -16.812 -6.984 12.023 1 98.19 169 VAL B CA 1
ATOM 3250 C C . VAL B 1 169 ? -17.625 -5.824 12.609 1 98.19 169 VAL B C 1
ATOM 3252 O O . VAL B 1 169 ? -17.156 -5.137 13.523 1 98.19 169 VAL B O 1
ATOM 3255 N N . VAL B 1 170 ? -18.828 -5.582 12.094 1 98.31 170 VAL B N 1
ATOM 3256 C CA . VAL B 1 170 ? -19.688 -4.508 12.586 1 98.31 170 VAL B CA 1
ATOM 3257 C C . VAL B 1 170 ? -20.031 -4.754 14.055 1 98.31 170 VAL B C 1
ATOM 3259 O O . VAL B 1 170 ? -20.062 -3.818 14.859 1 98.31 170 VAL B O 1
ATOM 3262 N N . GLU B 1 171 ? -20.281 -5.996 14.359 1 98.31 171 GLU B N 1
ATOM 3263 C CA . GLU B 1 171 ? -20.578 -6.34 15.75 1 98.31 171 GLU B CA 1
ATOM 3264 C C . GLU B 1 171 ? -19.406 -5.992 16.672 1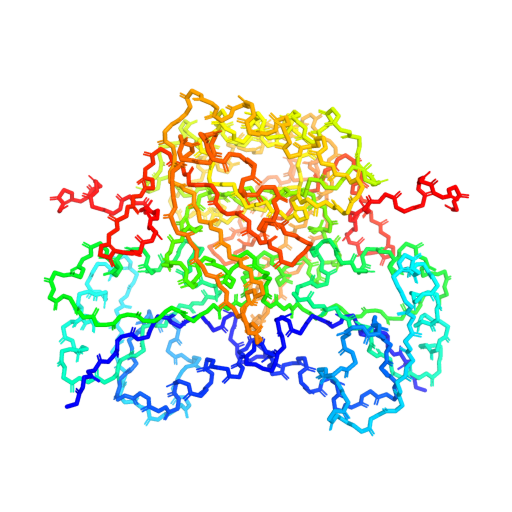 98.31 171 GLU B C 1
ATOM 3266 O O . GLU B 1 171 ? -19.609 -5.504 17.781 1 98.31 171 GLU B O 1
ATOM 3271 N N . LEU B 1 172 ? -18.234 -6.254 16.234 1 98.56 172 LEU B N 1
ATOM 3272 C CA . LEU B 1 172 ? -17.031 -5.984 17.031 1 98.56 172 LEU B CA 1
ATOM 3273 C C . LEU B 1 172 ? -16.797 -4.484 17.172 1 98.56 172 LEU B C 1
ATOM 3275 O O . LEU B 1 172 ? -16.031 -4.051 18.031 1 98.56 172 LEU B O 1
ATOM 3279 N N . LEU B 1 173 ? -17.453 -3.668 16.344 1 98.5 173 LEU B N 1
ATOM 3280 C CA . LEU B 1 173 ? -17.266 -2.221 16.344 1 98.5 173 LEU B CA 1
ATOM 3281 C C . LEU B 1 173 ? -18.344 -1.532 17.172 1 98.5 173 LEU B C 1
ATOM 3283 O O . LEU B 1 173 ? -18.297 -0.316 17.375 1 98.5 173 LEU B O 1
ATOM 3287 N N . LYS B 1 174 ? -19.297 -2.221 17.703 1 97 174 LYS B N 1
ATOM 3288 C CA . LYS B 1 174 ? -20.484 -1.661 18.328 1 97 174 LYS B CA 1
ATOM 3289 C C . LYS B 1 174 ? -20.125 -0.773 19.516 1 97 174 LYS B C 1
ATOM 3291 O O . LYS B 1 174 ? -20.781 0.237 19.766 1 97 174 LYS B O 1
ATOM 3296 N N . ASP B 1 175 ? -19.109 -1.123 20.234 1 95.88 175 ASP B N 1
ATOM 3297 C CA . ASP B 1 175 ? -18.766 -0.357 21.422 1 95.88 175 ASP B CA 1
ATOM 3298 C C . ASP B 1 175 ? -17.531 0.521 21.172 1 95.88 175 ASP B C 1
ATOM 3300 O O . ASP B 1 175 ? -16.906 0.993 22.125 1 95.88 175 ASP B O 1
ATOM 3304 N N . LYS B 1 176 ? -17.203 0.633 19.938 1 97.31 176 LYS B N 1
ATOM 3305 C CA . LYS B 1 176 ? -16.062 1.469 19.578 1 97.31 176 LYS B CA 1
ATOM 3306 C C . LYS B 1 176 ? -16.516 2.842 19.094 1 97.31 176 LYS B C 1
ATOM 3308 O O . LYS B 1 176 ? -17.703 3.047 18.812 1 97.31 176 LYS B O 1
ATOM 3313 N N . ASN B 1 177 ? -15.703 3.787 19.203 1 97.69 177 ASN B N 1
ATOM 3314 C CA . ASN B 1 177 ? -15.883 5.129 18.656 1 97.69 177 ASN B CA 1
ATOM 3315 C C . ASN B 1 177 ? -14.734 5.52 17.734 1 97.69 177 ASN B C 1
ATOM 3317 O O . ASN B 1 177 ? -13.906 6.363 18.078 1 97.69 177 ASN B O 1
ATOM 3321 N N . LEU B 1 178 ? -14.727 4.93 16.609 1 98.81 178 LEU B N 1
ATOM 3322 C CA . LEU B 1 178 ? -13.641 5.117 15.656 1 98.81 178 LEU B CA 1
ATOM 3323 C C . LEU B 1 178 ? -14.141 5.816 14.398 1 98.81 178 LEU B C 1
ATOM 3325 O O . LEU B 1 178 ? -15.25 5.562 13.938 1 98.81 178 LEU B O 1
ATOM 3329 N N . VAL B 1 179 ? -13.328 6.715 13.883 1 98.94 179 VAL B N 1
ATOM 3330 C CA . VAL B 1 179 ? -13.625 7.328 12.594 1 98.94 179 VAL B CA 1
ATOM 3331 C C . VAL B 1 179 ? -13.492 6.289 11.484 1 98.94 179 VAL B C 1
ATOM 3333 O O . VAL B 1 179 ? -12.539 5.504 11.477 1 98.94 179 VAL B O 1
ATOM 3336 N N . ILE B 1 180 ? -14.492 6.211 10.609 1 98.94 180 ILE B N 1
ATOM 3337 C CA . ILE B 1 180 ? -14.484 5.258 9.508 1 98.94 180 ILE B CA 1
ATOM 3338 C C . ILE B 1 180 ? -14.656 6 8.18 1 98.94 180 ILE B C 1
ATOM 3340 O O . ILE B 1 180 ? -15.539 6.848 8.047 1 98.94 180 ILE B O 1
ATOM 3344 N N . GLY B 1 181 ? -13.734 5.789 7.27 1 98.94 181 GLY B N 1
ATOM 3345 C CA . GLY B 1 181 ? -13.883 6.234 5.891 1 98.94 181 GLY B CA 1
ATOM 3346 C C . GLY B 1 181 ? -14.383 5.141 4.965 1 98.94 181 GLY B C 1
ATOM 3347 O O . GLY B 1 181 ? -13.938 3.996 5.047 1 98.94 181 GLY B O 1
ATOM 3348 N N . ILE B 1 182 ? -15.367 5.469 4.129 1 98.88 182 ILE B N 1
ATOM 3349 C CA . ILE B 1 182 ? -15.898 4.57 3.113 1 98.88 182 ILE B CA 1
ATOM 3350 C C . ILE B 1 182 ? -15.703 5.18 1.729 1 98.88 182 ILE B C 1
ATOM 3352 O O . ILE B 1 182 ? -16.156 6.297 1.464 1 98.88 182 ILE B O 1
ATOM 3356 N N . VAL B 1 183 ? -15.016 4.492 0.858 1 98.81 183 VAL B N 1
ATOM 3357 C CA . VAL B 1 183 ? -14.766 4.992 -0.49 1 98.81 183 VAL B CA 1
ATOM 3358 C C . VAL B 1 183 ? -15.25 3.971 -1.518 1 98.81 183 VAL B C 1
ATOM 3360 O O . VAL B 1 183 ? -14.781 2.83 -1.535 1 98.81 183 VAL B O 1
ATOM 3363 N N . LYS B 1 184 ? -16.188 4.309 -2.4 1 97.88 184 LYS B N 1
ATOM 3364 C CA . LYS B 1 184 ? -16.641 3.502 -3.527 1 97.88 184 LYS B CA 1
ATOM 3365 C C . LYS B 1 184 ? -15.961 3.932 -4.824 1 97.88 184 LYS B C 1
ATOM 3367 O O . LYS B 1 184 ? -15.797 5.125 -5.078 1 97.88 184 LYS B O 1
ATOM 3372 N N . ASN B 1 185 ? -15.508 2.969 -5.562 1 96.69 185 ASN B N 1
ATOM 3373 C CA . ASN B 1 185 ? -14.891 3.24 -6.855 1 96.69 185 ASN B CA 1
ATOM 3374 C C . ASN B 1 185 ? -13.719 4.211 -6.723 1 96.69 185 ASN B C 1
ATOM 3376 O O . ASN B 1 185 ? -13.648 5.211 -7.441 1 96.69 185 ASN B O 1
ATOM 3380 N N . ALA B 1 186 ? -12.852 3.896 -5.777 1 97.31 186 ALA B N 1
ATOM 3381 C CA . ALA B 1 186 ? -11.719 4.762 -5.473 1 97.31 186 ALA B CA 1
ATOM 3382 C C . ALA B 1 186 ? -10.891 5.035 -6.727 1 97.31 186 ALA B C 1
ATOM 3384 O O . ALA B 1 186 ? -10.32 4.117 -7.316 1 97.31 186 ALA B O 1
ATOM 3385 N N . GLY B 1 187 ? -10.773 6.297 -7.102 1 95.56 187 GLY B N 1
ATOM 3386 C CA . GLY B 1 187 ? -9.938 6.715 -8.219 1 95.56 187 GLY B CA 1
ATOM 3387 C C . GLY B 1 187 ? -10.602 6.504 -9.57 1 95.56 187 GLY B C 1
ATOM 3388 O O . GLY B 1 187 ? -9.961 6.668 -10.609 1 95.56 187 GLY B O 1
ATOM 3389 N N . ARG B 1 188 ? -11.859 6.035 -9.625 1 94.38 188 ARG B N 1
ATOM 3390 C CA . ARG B 1 188 ? -12.562 5.727 -10.859 1 94.38 188 ARG B CA 1
ATOM 3391 C C . ARG B 1 188 ? -13.75 6.66 -11.062 1 94.38 188 ARG B C 1
ATOM 3393 O O . ARG B 1 188 ? -13.961 7.582 -10.273 1 94.38 188 ARG B O 1
ATOM 3400 N N . GLU B 1 189 ? -14.359 6.332 -12.195 1 90.69 189 GLU B N 1
ATOM 3401 C CA . GLU B 1 189 ? -15.602 7.059 -12.438 1 90.69 189 GLU B CA 1
ATOM 3402 C C . GLU B 1 189 ? -16.641 6.762 -11.359 1 90.69 189 GLU B C 1
ATOM 3404 O O . GLU B 1 189 ? -16.688 5.648 -10.836 1 90.69 189 GLU B O 1
ATOM 3409 N N . ASN B 1 190 ? -17.438 7.672 -10.906 1 94 190 ASN B N 1
ATOM 3410 C CA . ASN B 1 190 ? -18.5 7.523 -9.922 1 94 190 ASN B CA 1
ATOM 3411 C C . ASN B 1 190 ? -17.938 7.285 -8.523 1 94 190 ASN B C 1
ATOM 3413 O O . ASN B 1 190 ? -18.516 6.523 -7.738 1 94 190 ASN B O 1
ATOM 3417 N N . GLU B 1 191 ? -16.797 7.852 -8.328 1 97.31 191 GLU B N 1
ATOM 3418 C CA . GLU B 1 191 ? -16.172 7.805 -7.004 1 97.31 191 GLU B CA 1
ATOM 3419 C C . GLU B 1 191 ? -17.078 8.445 -5.949 1 97.31 191 GLU B C 1
ATOM 3421 O O . GLU B 1 191 ? -17.672 9.508 -6.191 1 97.31 191 GLU B O 1
ATOM 3426 N N . GLU B 1 192 ? -17.297 7.758 -4.832 1 98.19 192 GLU B N 1
ATOM 3427 C CA . GLU B 1 192 ? -18.016 8.273 -3.67 1 98.19 192 GLU B CA 1
ATOM 3428 C C . GLU B 1 192 ? -17.203 8.086 -2.395 1 98.19 192 GLU B C 1
ATOM 3430 O O . GLU B 1 192 ? -16.5 7.086 -2.236 1 98.19 192 GLU B O 1
ATOM 3435 N N . LYS B 1 193 ? -17.328 9.078 -1.515 1 98.06 193 LYS B N 1
ATOM 3436 C CA . LYS B 1 193 ? -16.641 8.992 -0.229 1 98.06 193 LYS B CA 1
ATOM 3437 C C . LYS B 1 193 ? -17.562 9.422 0.913 1 98.06 193 LYS B C 1
ATOM 3439 O O . LYS B 1 193 ? -18.359 10.352 0.761 1 98.06 193 LYS B O 1
ATOM 3444 N N . LYS B 1 194 ? -17.453 8.742 1.981 1 98.56 194 LYS B N 1
ATOM 3445 C CA . LYS B 1 194 ? -18.109 9.094 3.234 1 98.56 194 LYS B CA 1
ATOM 3446 C C . LYS B 1 194 ? -17.156 8.961 4.418 1 98.56 194 LYS B C 1
ATOM 3448 O O . LYS B 1 194 ? -16.344 8.031 4.465 1 98.56 194 LYS B O 1
ATOM 3453 N N . ILE B 1 195 ? -17.219 9.945 5.254 1 98.88 195 ILE B N 1
ATOM 3454 C CA . ILE B 1 195 ? -16.562 9.852 6.551 1 98.88 195 ILE B CA 1
ATOM 3455 C C . ILE B 1 195 ? -17.609 9.781 7.66 1 98.88 195 ILE B C 1
ATOM 3457 O O . ILE B 1 195 ? -18.422 10.703 7.812 1 98.88 195 ILE B O 1
ATOM 3461 N N . ILE B 1 196 ? -17.578 8.711 8.391 1 98.62 196 ILE B N 1
ATOM 3462 C CA . ILE B 1 196 ? -18.562 8.461 9.438 1 98.62 196 ILE B CA 1
ATOM 3463 C C . ILE B 1 196 ? -17.844 7.969 10.695 1 98.62 196 ILE B C 1
ATOM 3465 O O . ILE B 1 196 ? -16.625 8.086 10.812 1 98.62 196 ILE B O 1
ATOM 3469 N N . ASN B 1 197 ? -18.578 7.562 11.664 1 97.75 197 ASN B N 1
ATOM 3470 C CA . ASN B 1 197 ? -18.047 6.859 12.82 1 97.75 197 ASN B CA 1
ATOM 3471 C C . ASN B 1 197 ? -18.688 5.492 13 1 97.75 197 ASN B C 1
ATOM 3473 O O . ASN B 1 197 ? -19.719 5.199 12.383 1 97.75 197 ASN B O 1
ATOM 3477 N N . SER B 1 198 ? -17.969 4.688 13.844 1 98.25 198 SER B N 1
ATOM 3478 C CA . SER B 1 198 ? -18.406 3.307 14.023 1 98.25 198 SER B CA 1
ATOM 3479 C C . SER B 1 198 ? -19.844 3.248 14.539 1 98.25 198 SER B C 1
ATOM 3481 O O . SER B 1 198 ? -20.609 2.357 14.172 1 98.25 198 SER B O 1
ATOM 3483 N N . LYS B 1 199 ? -20.281 4.203 15.32 1 97.5 199 LYS B N 1
ATOM 3484 C CA . LYS B 1 199 ? -21.641 4.234 15.844 1 97.5 199 LYS B CA 1
ATOM 3485 C C . LYS B 1 199 ? -22.656 4.469 14.727 1 97.5 199 LYS B C 1
ATOM 3487 O O . LYS B 1 199 ? -23.719 3.842 14.711 1 97.5 199 LYS B O 1
ATOM 3492 N N . GLU B 1 200 ? -22.344 5.387 13.883 1 98 200 GLU B N 1
ATOM 3493 C CA . GLU B 1 200 ? -23.188 5.656 12.734 1 98 200 GLU B CA 1
ATOM 3494 C C . GLU B 1 200 ? -23.344 4.422 11.852 1 98 200 GLU B C 1
ATOM 3496 O O . GLU B 1 200 ? -24.422 4.125 11.359 1 98 200 GLU B O 1
ATOM 3501 N N . LEU B 1 201 ? -22.234 3.752 11.633 1 98.25 201 LEU B N 1
ATOM 3502 C CA . LEU B 1 201 ? -22.266 2.527 10.836 1 98.25 201 LEU B CA 1
ATOM 3503 C C . LEU B 1 201 ? -23.219 1.507 11.453 1 98.25 201 LEU B C 1
ATOM 3505 O O . LEU B 1 201 ? -24.047 0.924 10.75 1 98.25 201 LEU B O 1
ATOM 3509 N N . VAL B 1 202 ? -23.109 1.305 12.773 1 97.88 202 VAL B N 1
ATOM 3510 C CA . VAL B 1 202 ? -23.906 0.311 13.484 1 97.88 202 VAL B CA 1
ATOM 3511 C C . VAL B 1 202 ? -25.375 0.713 13.461 1 97.88 202 VAL B C 1
ATOM 3513 O O . VAL B 1 202 ? -26.25 -0.112 13.172 1 97.88 202 VAL B O 1
ATOM 3516 N N . LYS B 1 203 ? -25.641 1.949 13.688 1 97.81 203 LYS B N 1
ATOM 3517 C CA . LYS B 1 203 ? -27.016 2.455 13.781 1 97.81 203 LYS B CA 1
ATOM 3518 C C . LYS B 1 203 ? -27.734 2.371 12.438 1 97.81 203 LYS B C 1
ATOM 3520 O O . LYS B 1 203 ? -28.938 2.123 12.383 1 97.81 203 LYS B O 1
ATOM 3525 N N . ASN B 1 204 ? -27.031 2.584 11.375 1 98.25 204 ASN B N 1
ATOM 3526 C CA . ASN B 1 204 ? -27.625 2.617 10.039 1 98.25 204 ASN B CA 1
ATOM 3527 C C . ASN B 1 204 ? -27.125 1.457 9.18 1 98.25 204 ASN B C 1
ATOM 3529 O O . ASN B 1 204 ? -26.844 1.639 7.996 1 98.25 204 ASN B O 1
ATOM 3533 N N . LEU B 1 205 ? -27.047 0.328 9.789 1 97.69 205 LEU B N 1
ATOM 3534 C CA . LEU B 1 205 ? -26.438 -0.848 9.172 1 97.69 205 LEU B CA 1
ATOM 3535 C C . LEU B 1 205 ? -27.172 -1.217 7.883 1 97.69 205 LEU B C 1
ATOM 3537 O O . LEU B 1 205 ? -26.531 -1.566 6.887 1 97.69 205 LEU B O 1
ATOM 3541 N N . ASP B 1 206 ? -28.453 -1.136 7.855 1 97.06 206 ASP B N 1
ATOM 3542 C CA . ASP B 1 206 ? -29.234 -1.506 6.672 1 97.06 206 ASP B CA 1
ATOM 3543 C C . ASP B 1 206 ? -28.844 -0.645 5.473 1 97.06 206 ASP B C 1
ATOM 3545 O O . ASP B 1 206 ? -28.703 -1.151 4.355 1 97.06 206 ASP B O 1
ATOM 3549 N N . PHE B 1 207 ? -28.766 0.564 5.715 1 97.94 207 PHE B N 1
ATOM 3550 C CA . PHE B 1 207 ? -28.359 1.481 4.656 1 97.94 207 PHE B CA 1
ATOM 3551 C C . PHE B 1 207 ? -26.984 1.108 4.113 1 97.94 207 PHE B C 1
ATOM 3553 O O . PHE B 1 207 ? -26.781 1.048 2.896 1 97.94 207 PHE B O 1
ATOM 3560 N N . TYR B 1 208 ? -26.062 0.847 4.941 1 97.19 208 TYR B N 1
ATOM 3561 C CA . TYR B 1 208 ? -24.688 0.617 4.523 1 97.19 208 TYR B CA 1
ATOM 3562 C C . TYR B 1 208 ? -24.531 -0.766 3.902 1 97.19 208 TYR B C 1
ATOM 3564 O O . TYR B 1 208 ? -23.688 -0.963 3.02 1 97.19 208 TYR B O 1
ATOM 3572 N N . LEU B 1 209 ? -25.328 -1.747 4.316 1 96.56 209 LEU B N 1
ATOM 3573 C CA . LEU B 1 209 ? -25.328 -3.061 3.682 1 96.56 209 LEU B CA 1
ATOM 3574 C C . LEU B 1 209 ? -25.719 -2.955 2.211 1 96.56 209 LEU B C 1
ATOM 3576 O O . LEU B 1 209 ? -25.234 -3.73 1.381 1 96.56 209 LEU B O 1
ATOM 3580 N N . ASP B 1 210 ? -26.5 -1.97 1.896 1 95.69 210 ASP B N 1
ATOM 3581 C CA . ASP B 1 210 ? -26.922 -1.743 0.518 1 95.69 210 ASP B CA 1
ATOM 3582 C C . ASP B 1 210 ? -25.922 -0.861 -0.227 1 95.69 210 ASP B C 1
ATOM 3584 O O . ASP B 1 210 ? -25.734 -1.009 -1.437 1 95.69 210 ASP B O 1
ATOM 3588 N N . TYR B 1 211 ? -25.312 0.017 0.456 1 96.56 211 TYR B N 1
ATOM 3589 C CA . TYR B 1 211 ? -24.422 1.015 -0.123 1 96.56 211 TYR B CA 1
ATOM 3590 C C . TYR B 1 211 ? -23.062 0.404 -0.461 1 96.56 211 TYR B C 1
ATOM 3592 O O . TYR B 1 211 ? -22.5 0.67 -1.527 1 96.56 211 TYR B O 1
ATOM 3600 N N . ILE B 1 212 ? -22.516 -0.443 0.461 1 97.19 212 ILE B N 1
ATOM 3601 C CA . ILE B 1 212 ? -21.188 -1.047 0.335 1 97.19 212 ILE B CA 1
ATOM 3602 C C . ILE B 1 212 ? -21.25 -2.234 -0.622 1 97.19 212 ILE B C 1
ATOM 3604 O O . ILE B 1 212 ? -22.188 -3.031 -0.569 1 97.19 212 ILE B O 1
ATOM 3608 N N . ASP B 1 213 ? -20.281 -2.328 -1.587 1 94.12 213 ASP B N 1
ATOM 3609 C CA . ASP B 1 213 ? -20.219 -3.438 -2.533 1 94.12 213 ASP B CA 1
ATOM 3610 C C . ASP B 1 213 ? -18.766 -3.854 -2.801 1 94.12 213 ASP B C 1
ATOM 3612 O O . ASP B 1 213 ? -17.875 -3.52 -2.025 1 94.12 213 ASP B O 1
ATOM 3616 N N . MET B 1 214 ? -18.547 -4.609 -3.822 1 90.88 214 MET B N 1
ATOM 3617 C CA . MET B 1 214 ? -17.25 -5.219 -4.109 1 90.88 214 MET B CA 1
ATOM 3618 C C . MET B 1 214 ? -16.25 -4.164 -4.562 1 90.88 214 MET B C 1
ATOM 3620 O O . MET B 1 214 ? -15.039 -4.418 -4.574 1 90.88 214 MET B O 1
ATOM 3624 N N . ASN B 1 215 ? -16.688 -2.969 -4.898 1 94.12 215 ASN B N 1
ATOM 3625 C CA . ASN B 1 215 ? -15.812 -1.881 -5.32 1 94.12 215 ASN B CA 1
ATOM 3626 C C . ASN B 1 215 ? -15.602 -0.862 -4.203 1 94.12 215 ASN B C 1
ATOM 3628 O O . ASN B 1 215 ? -15.227 0.281 -4.465 1 94.12 215 ASN B O 1
ATOM 3632 N N . THR B 1 216 ? -15.898 -1.268 -2.965 1 97.88 216 THR B N 1
ATOM 3633 C CA . THR B 1 216 ? -15.789 -0.373 -1.818 1 97.88 216 THR B CA 1
ATOM 3634 C C . THR B 1 216 ? -14.609 -0.772 -0.936 1 97.88 216 THR B C 1
ATOM 3636 O O . THR B 1 216 ? -14.367 -1.961 -0.711 1 97.88 216 THR B O 1
ATOM 3639 N N . ILE B 1 217 ? -13.867 0.252 -0.471 1 98.19 217 ILE B N 1
ATOM 3640 C CA . ILE B 1 217 ? -12.844 0.085 0.554 1 98.19 217 ILE B CA 1
ATOM 3641 C C . ILE B 1 217 ? -13.258 0.83 1.821 1 98.19 217 ILE B C 1
ATOM 3643 O O . ILE B 1 217 ? -13.773 1.948 1.752 1 98.19 217 ILE B O 1
ATOM 3647 N N . LEU B 1 218 ? -13.102 0.17 2.938 1 98.81 218 LEU B N 1
ATOM 3648 C CA . LEU B 1 218 ? -13.312 0.839 4.215 1 98.81 218 LEU B CA 1
ATOM 3649 C C . LEU B 1 218 ? -11.992 1.056 4.949 1 98.81 218 LEU B C 1
ATOM 3651 O O . LEU B 1 218 ? -11.148 0.158 4.992 1 98.81 218 LEU B O 1
ATOM 3655 N N . LEU B 1 219 ? -11.82 2.219 5.43 1 98.94 219 LEU B N 1
ATOM 3656 C CA . LEU B 1 219 ? -10.703 2.539 6.312 1 98.94 219 LEU B CA 1
ATOM 3657 C C . LEU B 1 219 ? -11.195 2.861 7.719 1 98.94 219 LEU B C 1
ATOM 3659 O O . LEU B 1 219 ? -11.922 3.838 7.918 1 98.94 219 LEU B O 1
ATOM 3663 N N . ILE B 1 220 ? -10.828 2.004 8.648 1 98.94 220 ILE B N 1
ATOM 3664 C CA . ILE B 1 220 ? -11.172 2.213 10.055 1 98.94 220 ILE B CA 1
ATOM 3665 C C . ILE B 1 220 ? -9.977 2.824 10.781 1 98.94 220 ILE B C 1
ATOM 3667 O O . ILE B 1 220 ? -8.898 2.221 10.852 1 98.94 220 ILE B O 1
ATOM 3671 N N . GLY B 1 221 ? -10.172 4.039 11.289 1 98.94 221 GLY B N 1
ATOM 3672 C CA . GLY B 1 221 ? -9.094 4.73 11.984 1 98.94 221 GLY B CA 1
ATOM 3673 C C . GLY B 1 221 ? -8.75 4.102 13.328 1 98.94 221 GLY B C 1
ATOM 3674 O O . GLY B 1 221 ? -9.461 3.223 13.805 1 98.94 221 GLY B O 1
ATOM 3675 N N . ASN B 1 222 ? -7.586 4.461 13.859 1 98.69 222 ASN B N 1
ATOM 3676 C CA . ASN B 1 222 ? -7.242 4.074 15.219 1 98.69 222 ASN B CA 1
ATOM 3677 C C . ASN B 1 222 ? -7.695 5.125 16.234 1 98.69 222 ASN B C 1
ATOM 3679 O O . ASN B 1 222 ? -8.469 6.023 15.898 1 98.69 222 ASN B O 1
ATOM 3683 N N . SER B 1 223 ? -7.258 4.973 17.516 1 98.19 223 SER B N 1
ATOM 3684 C CA . SER B 1 223 ? -7.746 5.809 18.594 1 98.19 223 SER B CA 1
ATOM 3685 C C . SER B 1 223 ? -7.312 7.262 18.422 1 98.19 223 SER B C 1
ATOM 3687 O O . SER B 1 223 ? -7.883 8.164 19.031 1 98.19 223 SER B O 1
ATOM 3689 N N . LYS B 1 224 ? -6.305 7.523 17.531 1 98.25 224 LYS B N 1
ATOM 3690 C CA . LYS B 1 224 ? -5.773 8.875 17.375 1 98.25 224 LYS B CA 1
ATOM 3691 C C . LYS B 1 224 ? -6.352 9.547 16.125 1 98.25 224 LYS B C 1
ATOM 3693 O O . LYS B 1 224 ? -6.203 10.758 15.945 1 98.25 224 LYS B O 1
ATOM 3698 N N . THR B 1 225 ? -7.023 8.781 15.281 1 98.88 225 THR B N 1
ATOM 3699 C CA . THR B 1 225 ? -7.582 9.312 14.039 1 98.88 225 THR B CA 1
ATOM 3700 C C . THR B 1 225 ? -8.656 10.359 14.328 1 98.88 225 THR B C 1
ATOM 3702 O O . THR B 1 225 ? -9.484 10.18 15.227 1 98.88 225 THR B O 1
ATOM 3705 N N . LYS B 1 226 ? -8.594 11.414 13.633 1 98.38 226 LYS B N 1
ATOM 3706 C CA . LYS B 1 226 ? -9.555 12.492 13.836 1 98.38 226 LYS B CA 1
ATOM 3707 C C . LYS B 1 226 ? -9.977 13.117 12.508 1 98.38 226 LYS B C 1
ATOM 3709 O O . LYS B 1 226 ? -9.375 12.836 11.469 1 98.38 226 LYS B O 1
ATOM 3714 N N . ILE B 1 227 ? -11.062 13.875 12.57 1 98.62 227 ILE B N 1
ATOM 3715 C CA . ILE B 1 227 ? -11.523 14.641 11.414 1 98.62 227 ILE B CA 1
ATOM 3716 C C . ILE B 1 227 ? -11.016 16.078 11.508 1 98.62 227 ILE B C 1
ATOM 3718 O O . ILE B 1 227 ? -11.273 16.766 12.5 1 98.62 227 ILE B O 1
ATOM 3722 N N . ILE B 1 228 ? -10.227 16.469 10.562 1 97.81 228 ILE B N 1
ATOM 3723 C CA . ILE B 1 228 ? -9.727 17.844 10.461 1 97.81 228 ILE B CA 1
ATOM 3724 C C . ILE B 1 228 ? -10.242 18.484 9.18 1 97.81 228 ILE B C 1
ATOM 3726 O O . ILE B 1 228 ? -9.844 18.109 8.078 1 97.81 228 ILE B O 1
ATOM 3730 N N . ASP B 1 229 ? -11.148 19.5 9.281 1 95.81 229 ASP B N 1
ATOM 3731 C CA . ASP B 1 229 ? -11.703 20.234 8.148 1 95.81 229 ASP B CA 1
ATOM 3732 C C . ASP B 1 229 ? -12.305 19.281 7.121 1 95.81 229 ASP B C 1
ATOM 3734 O O . ASP B 1 229 ? -11.969 19.359 5.934 1 95.81 229 ASP B O 1
ATOM 3738 N N . GLY B 1 230 ? -12.992 18.328 7.574 1 97.5 230 GLY B N 1
ATOM 3739 C CA . GLY B 1 230 ? -13.734 17.422 6.719 1 97.5 230 GLY B CA 1
ATOM 3740 C C . GLY B 1 230 ? -12.875 16.297 6.156 1 97.5 230 GLY B C 1
ATOM 3741 O O . GLY B 1 230 ? -13.328 15.531 5.309 1 97.5 230 GLY B O 1
ATOM 3742 N N . LYS B 1 231 ? -11.609 16.234 6.613 1 98.69 231 LYS B N 1
ATOM 3743 C CA . LYS B 1 231 ? -10.703 15.188 6.172 1 98.69 231 LYS B CA 1
ATOM 3744 C C . LYS B 1 231 ? -10.406 14.203 7.301 1 98.69 231 LYS B C 1
ATOM 3746 O O . LYS B 1 231 ? -10.352 14.594 8.469 1 98.69 231 LYS B O 1
ATOM 3751 N N . MET B 1 232 ? -10.297 12.984 6.98 1 98.88 232 MET B N 1
ATOM 3752 C CA . MET B 1 232 ? -9.914 11.93 7.918 1 98.88 232 MET B CA 1
ATOM 3753 C C . MET B 1 232 ? -8.398 11.828 8.039 1 98.88 232 MET B C 1
ATOM 3755 O O . MET B 1 232 ? -7.715 11.5 7.07 1 98.88 232 MET B O 1
ATOM 3759 N N . VAL B 1 233 ? -7.859 12.086 9.227 1 98.94 233 VAL B N 1
ATOM 3760 C CA . VAL B 1 233 ? -6.418 12.234 9.406 1 98.94 233 VAL B CA 1
ATOM 3761 C C . VAL B 1 233 ? -5.957 11.398 10.594 1 98.94 233 VAL B C 1
ATOM 3763 O O . VAL B 1 233 ? -6.52 11.492 11.688 1 98.94 233 VAL B O 1
ATOM 3766 N N . THR B 1 234 ? -4.996 10.523 10.398 1 98.88 234 THR B N 1
ATOM 3767 C CA . THR B 1 234 ? -4.312 9.852 11.492 1 98.88 234 THR B CA 1
ATOM 3768 C C . THR B 1 234 ? -2.943 10.477 11.742 1 98.88 234 THR B C 1
ATOM 3770 O O . THR B 1 234 ? -2.023 10.305 10.938 1 98.88 234 THR B O 1
ATOM 3773 N N . PRO B 1 235 ? -2.783 11.086 12.852 1 98 235 PRO B N 1
ATOM 3774 C CA . PRO B 1 235 ? -1.502 11.742 13.125 1 98 235 PRO B CA 1
ATOM 3775 C C . PRO B 1 235 ? -0.364 10.742 13.336 1 98 235 PRO B C 1
ATOM 3777 O O . PRO B 1 235 ? -0.576 9.672 13.906 1 98 235 PRO B O 1
ATOM 3780 N N . ARG B 1 236 ? 0.837 11.172 12.969 1 95.88 236 ARG B N 1
ATOM 3781 C CA . ARG B 1 236 ? 2.029 10.375 13.234 1 95.88 236 ARG B CA 1
ATOM 3782 C C . ARG B 1 236 ? 2.518 10.57 14.664 1 95.88 236 ARG B C 1
ATOM 3784 O O . ARG B 1 236 ? 3.234 9.727 15.203 1 95.88 236 ARG B O 1
ATOM 3791 N N . GLY B 1 237 ? 2.275 11.734 15.164 1 94.75 237 GLY B N 1
ATOM 3792 C CA . GLY B 1 237 ? 2.68 11.984 16.531 1 94.75 237 GLY B CA 1
ATOM 3793 C C . GLY B 1 237 ? 3.574 13.195 16.688 1 94.75 237 GLY B C 1
ATOM 3794 O O . GLY B 1 237 ? 4.035 13.5 17.781 1 94.75 237 GLY B O 1
ATOM 3795 N N . TYR B 1 238 ? 3.707 14.023 15.641 1 93.25 238 TYR B N 1
ATOM 3796 C CA . TYR B 1 238 ? 4.605 15.172 15.672 1 93.25 238 TYR B CA 1
ATOM 3797 C C . TYR B 1 238 ? 4.164 16.188 16.719 1 93.25 238 TYR B C 1
ATOM 3799 O O . TYR B 1 238 ? 4.977 16.656 17.516 1 93.25 238 TYR B O 1
ATOM 3807 N N . LEU B 1 239 ? 2.938 16.516 16.688 1 91.5 239 LEU B N 1
ATOM 3808 C CA . LEU B 1 239 ? 2.443 17.578 17.562 1 91.5 239 LEU B CA 1
ATOM 3809 C C . LEU B 1 239 ? 2.527 17.156 19.016 1 91.5 239 LEU B C 1
ATOM 3811 O O . LEU B 1 239 ? 2.832 17.984 19.891 1 91.5 239 LEU B O 1
ATOM 3815 N N . GLU B 1 240 ? 2.279 15.945 19.312 1 87.56 240 GLU B N 1
ATOM 3816 C CA . GLU B 1 240 ? 2.426 15.438 20.672 1 87.56 240 GLU B CA 1
ATOM 3817 C C . GLU B 1 240 ? 3.887 15.453 21.109 1 87.56 240 GLU B C 1
ATOM 3819 O O . GLU B 1 240 ? 4.191 15.844 22.25 1 87.56 240 GLU B O 1
ATOM 3824 N N . LYS B 1 241 ? 4.777 15.055 20.281 1 88.44 241 LYS B N 1
ATOM 3825 C CA . LYS B 1 241 ? 6.199 14.938 20.594 1 88.44 241 LYS B CA 1
ATOM 3826 C C . LYS B 1 241 ? 6.82 16.312 20.828 1 88.44 241 LYS B C 1
ATOM 3828 O O . LYS B 1 241 ? 7.613 16.484 21.766 1 88.44 241 LYS B O 1
ATOM 3833 N N . TYR B 1 242 ? 6.387 17.281 19.969 1 89.06 242 TYR B N 1
ATOM 3834 C CA . TYR B 1 242 ? 7.066 18.562 20 1 89.06 242 TYR B CA 1
ATOM 3835 C C . TYR B 1 242 ? 6.203 19.625 20.672 1 89.06 242 TYR B C 1
ATOM 3837 O O . TYR B 1 242 ? 6.57 20.797 20.703 1 89.06 242 TYR B O 1
ATOM 3845 N N . SER B 1 243 ? 5.18 19.234 21.297 1 85.19 243 SER B N 1
ATOM 3846 C CA . SER B 1 243 ? 4.297 20.109 22.078 1 85.19 243 SER B CA 1
ATOM 3847 C C . SER B 1 243 ? 3.889 21.344 21.266 1 85.19 243 SER B C 1
ATOM 3849 O O . SER B 1 243 ? 4.059 22.469 21.719 1 85.19 243 SER B O 1
ATOM 3851 N N . ILE B 1 244 ? 3.521 21.094 20.094 1 83.44 244 ILE B N 1
ATOM 3852 C CA . ILE B 1 244 ? 3.039 22.156 19.219 1 83.44 244 ILE B CA 1
ATOM 3853 C C . ILE B 1 244 ? 1.542 21.984 18.969 1 83.44 244 ILE B C 1
ATOM 3855 O O . ILE B 1 244 ? 1.035 20.859 18.969 1 83.44 244 ILE B O 1
#

InterPro domains:
  IPR000878 Tetrapyrrole methylase [PF00590] (5-195)
  IPR006363 Precorrin-3B C17-methyltransferase domain [TIGR01466] (5-238)
  IPR006363 Precorrin-3B C17-methyltransferase domain [cd11646] (5-238)
  IPR014776 Tetrapyrrole methylase, subdomain 2 [G3DSA:3.30.950.10] (107-239)
  IPR014777 Tetrapyrrole methylase, subdomain 1 [G3DSA:3.40.1010.10] (3-106)
  IPR035996 Tetrapyrrole methylase superfamily [SSF53790] (3-240)
  IPR051810 Precorrin Methyltransferase [PTHR47036] (5-243)

Sequence (488 aa):
MVKILYIVGIGSGEKFLTKEAEEILNKVDLIVCYSGYKKYVEKYNKPIFTTGMKKEIERVKKALEEAKDKDVALVSTGDPTIYGLASLAYELNKDNIKIEVIPGVTACSIASSLLGAVINHDFVVLSLSDHLTPLNLIIKRFKLALEGDFIICLYNPIGKKRKKPFLEVVELLKDKNLVIGIVKNAGRENEEKKIINSKELVKNLDFYLDYIDMNTILLIGNSKTKIIDGKMVTPRGYLEKYSIMVKILYIVGIGSGEKFLTKEAEEILNKVDLIVCYSGYKKYVEKYNKPIFTTGMKKEIERVKKALEEAKDKDVALVSTGDPTIYGLASLAYELNKDNIKIEVIPGVTACSIASSLLGAVINHDFVVLSLSDHLTPLNLIIKRFKLALEGDFIICLYNPIGKKRKKPFLEVVELLKDKNLVIGIVKNAGRENEEKKIINSKELVKNLDFYLDYIDMNTILLIGNSKTKIIDGKMVTPRGYLEKYSI

Radius of gyration: 21.34 Å; Cα contacts (8 Å, |Δi|>4): 1165; chains: 2; bounding box: 55×62×53 Å

Nearest PDB structures (foldseek):
  3nut-assembly1_D  TM=9.106E-01  e=2.119E-21  Rhodobacter capsulatus
  2bb3-assembly1_A-2  TM=7.554E-01  e=1.385E-11  Archaeoglobus fulgidus DSM 4304
  1vhv-assembly1_A  TM=6.913E-01  e=1.993E-12  Archaeoglobus fulgidus
  2bb3-assembly2_B-3  TM=7.700E-01  e=3.881E-11  Archaeoglobus fulgidus DSM 4304
  5hw4-assembly2_C-2  TM=6.697E-01  e=4.123E-10  Escherichia coli K-12

Secondary structure (DSSP, 8-state):
---EEEEEE-BTSGGG-BHHHHHHHHH-SEEEEEGGGHHHHGGG---EEEE-TT-HHHHHHHHHHHTTTS-EEEEESB-TTSSSSHHHHHHH-TT--EEEEE----HHHHHHHHHEETTSSSEEEEE---SSS-HHHHHHHHHHHHHTT-EEEEES---SS--HHHHHHHHHTTT---EEEEEESTTSTT-EEEEEEHHHHHHTHHHHHHH--TTEEEEE--TT-EEETTEEE---SHHHHHT-/---EEEEEE-BTSGGG-BHHHHHHHHH-SEEEEEGGGHHHHGGG---EEEE-TT-HHHHHHHHHHHTTTS-EEEEESB-TTSSSSHHHHHHH-TT--EEEEE----HHHHHHHHHEETTSSSEEEEE---SSS-HHHHHHHHHHHHHTT-EEEEES---SS--HHHHHHHHHTTT---EEEEEESTTSTT-EEEEEEHHHHHHTHHHHHHH--TTEEEEE--TT-EEETTEEE---SHHHHHT-

Solvent-accessible surface area (backbone atoms only — not comparable to full-atom values): 24732 Å² total; per-residue (Å²): 127,90,30,36,31,31,32,32,6,32,6,56,32,75,57,40,24,21,46,45,46,51,53,48,60,63,65,38,60,32,37,33,32,45,54,90,49,45,84,73,53,58,85,54,75,52,58,73,49,64,35,64,86,95,32,63,69,59,48,45,52,50,43,56,60,50,14,72,80,29,33,23,33,41,52,31,64,16,16,18,32,56,72,42,58,41,25,56,42,61,74,65,48,82,79,69,68,46,73,46,49,39,55,24,28,35,63,66,50,45,39,21,22,76,44,40,7,46,49,14,46,52,29,34,44,41,57,42,53,56,85,58,39,61,60,68,59,47,52,50,36,50,52,41,37,58,73,52,51,28,24,38,34,35,36,43,42,28,51,98,89,46,49,62,55,40,52,56,53,47,60,72,31,59,89,43,88,29,42,29,38,40,27,32,33,53,82,38,81,81,54,44,76,45,80,49,34,33,49,56,48,56,74,42,39,71,60,47,65,70,69,50,35,71,57,25,40,38,38,36,38,23,92,70,32,42,75,57,95,90,21,39,30,16,64,59,32,63,45,74,75,66,72,98,127,92,30,37,31,33,33,32,6,31,7,57,30,74,58,40,24,20,46,46,48,52,54,49,61,63,66,39,60,31,38,32,31,45,56,89,50,44,85,71,53,57,85,54,74,52,58,74,49,64,36,64,87,94,33,62,68,59,48,44,51,49,44,55,60,50,15,70,79,29,33,23,33,40,52,32,66,16,16,19,31,56,75,43,58,42,23,57,44,62,74,65,49,81,78,70,66,46,72,46,48,39,54,24,30,35,63,66,50,47,38,21,21,75,43,40,6,44,48,14,46,51,28,34,44,41,57,43,54,56,84,59,39,61,60,69,58,47,51,50,35,52,52,41,38,57,74,52,51,28,24,38,34,32,37,44,40,28,51,98,86,47,50,62,56,39,52,54,53,48,59,73,31,58,89,41,87,28,43,29,38,40,27,31,32,54,81,38,82,81,53,44,77,46,80,48,35,32,51,58,50,58,76,43,39,71,60,46,65,69,68,50,34,71,58,26,41,38,38,37,39,22,91,71,34,42,76,59,94,90,20,40,31,16,63,58,34,63,45,75,76,67,73,98

Foldseek 3Di:
DAFEEEAAEQALADVFGDPVRVVLLLPWQEEFEAPVCCVRRVVSVHHYHHDYPPCLLVRLVVSLVVRRPTHYYYYDYAFCPQPHNVVVNVVPNPPPRHYDYHTTHHLQNLQCVVQPHFQVDAAEEAELDCPPPPLVVRLVVLVVCQVVQHKYKYANLDEPPRNVSNVSSLVVCCPPWWWKKKWASRPDPPIDIDIDTSNVCNVPVVVVNVVDYNRMMMITHGPQWDADPRHTHRDPCVCVVVVD/DAFEEEAAEQALADVFGDPVRVVLLLPWQEEFEAPVCCVRRVVSVHHYHHDYPPCLLVRLVVSLVVRRPTHYYYYDYAFCPQPHNVVVNVVPNPPPRHYDYHTTHHLQNLQCVVQPHFQVDAAEEAELDCPPPPLVVRLVVLVVCQVVQHKYKYANLDEPPDNVSNVSSLVVCCPPWWWKKKWASRPHPPIDIDIDTSNVCNVPVVVVNVVDYNRMMMITHGPQWDADPRHTHRDPCVCVVVVD

pLDDT: mean 96.69, std 4.58, range [53.5, 98.94]

Organism: Methanocaldococcus infernus (strain DSM 11812 / JCM 15783 / ME) (NCBI:txid573063)